Protein AF-0000000069091364 (afdb_homodimer)

Radius of gyration: 34.29 Å; Cα contacts (8 Å, |Δi|>4): 435; chains: 2; bounding box: 153×81×63 Å

Structure (mmCIF, N/CA/C/O backbone):
data_AF-0000000069091364-model_v1
#
loop_
_entity.id
_entity.type
_entity.pdbx_description
1 polymer 'DZIP3-like HEPN domain-containing protein'
#
loop_
_atom_site.group_PDB
_atom_site.id
_atom_site.type_symbol
_atom_site.label_atom_id
_atom_site.label_alt_id
_atom_site.label_comp_id
_atom_site.label_asym_id
_atom_site.label_entity_id
_atom_site.label_seq_id
_atom_site.pdbx_PDB_ins_code
_atom_site.Cartn_x
_atom_site.Cartn_y
_atom_site.Cartn_z
_atom_site.occupancy
_atom_site.B_iso_or_equiv
_atom_site.auth_seq_id
_atom_site.auth_comp_id
_atom_site.auth_asym_id
_atom_site.auth_atom_id
_atom_site.pdbx_PDB_model_num
ATOM 1 N N . MET A 1 1 ? -55.906 -45.406 14.695 1 27.06 1 MET A N 1
ATOM 2 C CA . MET A 1 1 ? -54.625 -45.031 15.227 1 27.06 1 MET A CA 1
ATOM 3 C C . MET A 1 1 ? -53.781 -44.312 14.172 1 27.06 1 MET A C 1
ATOM 5 O O . MET A 1 1 ? -53.312 -44.938 13.219 1 27.06 1 MET A O 1
ATOM 9 N N . SER A 1 2 ? -54.094 -43.062 13.742 1 28.06 2 SER A N 1
ATOM 10 C CA . SER A 1 2 ? -53.875 -42.219 12.562 1 28.06 2 SER A CA 1
ATOM 11 C C . SER A 1 2 ? -52.469 -41.688 12.508 1 28.06 2 SER A C 1
ATOM 13 O O . SER A 1 2 ? -52.031 -40.938 13.391 1 28.06 2 SER A O 1
ATOM 15 N N . GLY A 1 3 ? -51.438 -42.531 12.102 1 28.05 3 GLY A N 1
ATOM 16 C CA . GLY A 1 3 ? -50 -42.281 12.039 1 28.05 3 GLY A CA 1
ATOM 17 C C . GLY A 1 3 ? -49.625 -41.031 11.289 1 28.05 3 GLY A C 1
ATOM 18 O O . GLY A 1 3 ? -49.844 -40.938 10.078 1 28.05 3 GLY A O 1
ATOM 19 N N . GLY A 1 4 ? -49.75 -39.812 11.875 1 32.72 4 GLY A N 1
ATOM 20 C CA . GLY A 1 4 ? -49.531 -38.531 11.219 1 32.72 4 GLY A CA 1
ATOM 21 C C . GLY A 1 4 ? -48.125 -38.406 10.625 1 32.72 4 GLY A C 1
ATOM 22 O O . GLY A 1 4 ? -47.188 -39.062 11.094 1 32.72 4 GLY A O 1
ATOM 23 N N . PRO A 1 5 ? -48.062 -38.156 9.258 1 33.97 5 PRO A N 1
ATOM 24 C CA . PRO A 1 5 ? -46.812 -38.188 8.492 1 33.97 5 PRO A CA 1
ATOM 25 C C . PRO A 1 5 ? -45.719 -37.281 9.109 1 33.97 5 PRO A C 1
ATOM 27 O O . PRO A 1 5 ? -46.031 -36.312 9.781 1 33.97 5 PRO A O 1
ATOM 30 N N . ALA A 1 6 ? -44.594 -37.906 9.594 1 33.66 6 ALA A N 1
ATOM 31 C CA . ALA A 1 6 ? -43.344 -37.344 10.109 1 33.66 6 ALA A CA 1
ATOM 32 C C . ALA A 1 6 ? -42.906 -36.156 9.234 1 33.66 6 ALA A C 1
ATOM 34 O O . ALA A 1 6 ? -42.969 -36.219 8.008 1 33.66 6 ALA A O 1
ATOM 35 N N . GLY A 1 7 ? -43.125 -34.906 9.633 1 30.08 7 GLY A N 1
ATOM 36 C CA . GLY A 1 7 ? -42.719 -33.625 9.062 1 30.08 7 GLY A CA 1
ATOM 37 C C . GLY A 1 7 ? -41.281 -33.625 8.555 1 30.08 7 GLY A C 1
ATOM 38 O O . GLY A 1 7 ? -40.375 -34.031 9.273 1 30.08 7 GLY A O 1
ATOM 39 N N . SER A 1 8 ? -41.062 -33.844 7.242 1 32.31 8 SER A N 1
ATOM 40 C CA . SER A 1 8 ? -39.812 -33.719 6.5 1 32.31 8 SER A CA 1
ATOM 41 C C . SER A 1 8 ? -39.062 -32.469 6.895 1 32.31 8 SER A C 1
ATOM 43 O O . SER A 1 8 ? -39.5 -31.344 6.594 1 32.31 8 SER A O 1
ATOM 45 N N . THR A 1 9 ? -38.5 -32.406 8.109 1 34.09 9 THR A N 1
ATOM 46 C CA . THR A 1 9 ? -37.531 -31.344 8.391 1 34.09 9 THR A CA 1
ATOM 47 C C . THR A 1 9 ? -36.625 -31.109 7.195 1 34.09 9 THR A C 1
ATOM 49 O O . THR A 1 9 ? -35.875 -32 6.805 1 34.09 9 THR A O 1
ATOM 52 N N . SER A 1 10 ? -37.094 -30.438 6.18 1 32.72 10 SER A N 1
ATOM 53 C CA . SER A 1 10 ? -36.281 -29.922 5.062 1 32.72 10 SER A CA 1
ATOM 54 C C . SER A 1 10 ? -34.875 -29.531 5.512 1 32.72 10 SER A C 1
ATOM 56 O O . SER A 1 10 ? -34.719 -28.688 6.398 1 32.72 10 SER A O 1
ATOM 58 N N . LEU A 1 11 ? -33.938 -30.422 5.668 1 34.5 11 LEU A N 1
ATOM 59 C CA . LEU A 1 11 ? -32.5 -30.234 5.75 1 34.5 11 LEU A CA 1
ATOM 60 C C . LEU A 1 11 ? -32.062 -29 4.973 1 34.5 11 LEU A C 1
ATOM 62 O O . LEU A 1 11 ? -32.094 -28.984 3.74 1 34.5 11 LEU A O 1
ATOM 66 N N . TYR A 1 12 ? -32.5 -27.828 5.199 1 34.69 12 TYR A N 1
ATOM 67 C CA . TYR A 1 12 ? -32.031 -26.531 4.75 1 34.69 12 TYR A CA 1
ATOM 68 C C . TYR A 1 12 ? -30.516 -26.562 4.477 1 34.69 12 TYR A C 1
ATOM 70 O O . TYR A 1 12 ? -29.75 -27.125 5.266 1 34.69 12 TYR A O 1
ATOM 78 N N . PHE A 1 13 ? -29.703 -26.453 3.209 1 37.88 13 PHE A N 1
ATOM 79 C CA . PHE A 1 13 ? -28.578 -26.453 2.283 1 37.88 13 PHE A CA 1
ATOM 80 C C . PHE A 1 13 ? -27.391 -25.688 2.867 1 37.88 13 PHE A C 1
ATOM 82 O O . PHE A 1 13 ? -27.469 -24.469 3.059 1 37.88 13 PHE A O 1
ATOM 89 N N . MET A 1 14 ? -26.234 -26 3.59 1 45.91 14 MET A N 1
ATOM 90 C CA . MET A 1 14 ? -24.828 -25.969 3.979 1 45.91 14 MET A CA 1
ATOM 91 C C . MET A 1 14 ? -23.969 -25.469 2.826 1 45.91 14 MET A C 1
ATOM 93 O O . MET A 1 14 ? -22.75 -25.391 2.955 1 45.91 14 MET A O 1
ATOM 97 N N . PRO A 1 15 ? -24.156 -25.688 1.445 1 54.09 15 PRO A N 1
ATOM 98 C CA . PRO A 1 15 ? -23.422 -25.391 0.214 1 54.09 15 PRO A CA 1
ATOM 99 C C . PRO A 1 15 ? -22.984 -23.938 0.127 1 54.09 15 PRO A C 1
ATOM 101 O O . PRO A 1 15 ? -21.922 -23.641 -0.425 1 54.09 15 PRO A O 1
ATOM 104 N N . GLN A 1 16 ? -23.562 -23.078 0.875 1 77.88 16 GLN A N 1
ATOM 105 C CA . GLN A 1 16 ? -23.375 -21.641 0.697 1 77.88 16 GLN A CA 1
ATOM 106 C C . GLN A 1 16 ? -22.094 -21.172 1.384 1 77.88 16 GLN A C 1
ATOM 108 O O . GLN A 1 16 ? -21.344 -20.375 0.818 1 77.88 16 GLN A O 1
ATOM 113 N N . ILE A 1 17 ? -21.75 -22 2.43 1 85.62 17 ILE A N 1
ATOM 114 C CA . ILE A 1 17 ? -20.594 -21.516 3.186 1 85.62 17 ILE A CA 1
ATOM 115 C C . ILE A 1 17 ? -19.312 -21.922 2.48 1 85.62 17 ILE A C 1
ATOM 117 O O . ILE A 1 17 ? -18.359 -21.141 2.412 1 85.62 17 ILE A O 1
ATOM 121 N N . SER A 1 18 ? -19.281 -23.188 1.908 1 90.56 18 SER A N 1
ATOM 122 C CA . SER A 1 18 ? -18.078 -23.672 1.236 1 90.56 18 SER A CA 1
ATOM 123 C C . SER A 1 18 ? -17.797 -22.875 -0.025 1 90.56 18 SER A C 1
ATOM 125 O O . SER A 1 18 ? -16.625 -22.641 -0.361 1 90.56 18 SER A O 1
ATOM 127 N N . THR A 1 19 ? -18.812 -22.516 -0.649 1 90.31 19 THR A N 1
ATOM 128 C CA . THR A 1 19 ? -18.656 -21.688 -1.839 1 90.31 19 THR A CA 1
ATOM 129 C C . THR A 1 19 ? -18.188 -20.297 -1.462 1 90.31 19 THR A C 1
ATOM 131 O O . THR A 1 19 ? -17.391 -19.688 -2.182 1 90.31 19 THR A O 1
ATOM 134 N N . GLU A 1 20 ? -18.672 -19.797 -0.433 1 91.5 20 GLU A N 1
ATOM 135 C CA . GLU A 1 20 ? -18.234 -18.5 0.069 1 91.5 20 GLU A CA 1
ATOM 136 C C . GLU A 1 20 ? -16.781 -18.547 0.496 1 91.5 20 GLU A C 1
ATOM 138 O O . GLU A 1 20 ? -16.031 -17.578 0.279 1 91.5 20 GLU A O 1
ATOM 143 N N . ASN A 1 21 ? -16.438 -19.609 1.132 1 93.44 21 ASN A N 1
ATOM 144 C CA . ASN A 1 21 ? -15.047 -19.797 1.518 1 93.44 21 ASN A CA 1
ATOM 145 C C . ASN A 1 21 ? -14.117 -19.719 0.31 1 93.44 21 ASN A C 1
ATOM 147 O O . ASN A 1 21 ? -13.102 -19.016 0.344 1 93.44 21 ASN A O 1
ATOM 151 N N . TYR A 1 22 ? -14.5 -20.406 -0.667 1 95.56 22 TYR A N 1
ATOM 152 C CA . TYR A 1 22 ? -13.695 -20.406 -1.884 1 95.56 22 TYR A CA 1
ATOM 153 C C . TYR A 1 22 ? -13.633 -19.016 -2.49 1 95.56 22 TYR A C 1
ATOM 155 O O . TYR A 1 22 ? -12.57 -18.562 -2.926 1 95.56 22 TYR A O 1
ATOM 163 N N . SER A 1 23 ? -14.703 -18.359 -2.486 1 93.81 23 SER A N 1
ATOM 164 C CA . SER A 1 23 ? -14.75 -17 -3.031 1 93.81 23 SER A CA 1
ATOM 165 C C . SER A 1 23 ? -13.852 -16.047 -2.246 1 93.81 23 SER A C 1
ATOM 167 O O . SER A 1 23 ? -13.18 -15.203 -2.83 1 93.81 23 SER A O 1
ATOM 169 N N . ARG A 1 24 ? -13.836 -16.156 -0.996 1 95.81 24 ARG A N 1
ATOM 170 C CA . ARG A 1 24 ? -12.984 -15.312 -0.153 1 95.81 24 ARG A CA 1
ATOM 171 C C . ARG A 1 24 ? -11.508 -15.547 -0.458 1 95.81 24 ARG A C 1
ATOM 173 O O . ARG A 1 24 ? -10.719 -14.602 -0.5 1 95.81 24 ARG A O 1
ATOM 180 N N . LEU A 1 25 ? -11.242 -16.781 -0.609 1 97.25 25 LEU A N 1
ATOM 181 C CA . LEU A 1 25 ? -9.852 -17.109 -0.929 1 97.25 25 LEU A CA 1
ATOM 182 C C . LEU A 1 25 ? -9.461 -16.531 -2.285 1 97.25 25 LEU A C 1
ATOM 184 O O . LEU A 1 25 ? -8.359 -15.992 -2.441 1 97.25 25 LEU A O 1
ATOM 188 N N . CYS A 1 26 ? -10.336 -16.641 -3.215 1 95.75 26 CYS A N 1
ATOM 189 C CA . CYS A 1 26 ? -10.086 -16.078 -4.535 1 95.75 26 CYS A CA 1
ATOM 190 C C . CYS A 1 26 ? -9.844 -14.57 -4.445 1 95.75 26 CYS A C 1
ATOM 192 O O . CYS A 1 26 ? -8.914 -14.047 -5.062 1 95.75 26 CYS A O 1
ATOM 194 N N . GLN A 1 27 ? -10.602 -13.93 -3.705 1 95.56 27 GLN A N 1
ATOM 195 C CA . GLN A 1 27 ? -10.461 -12.484 -3.559 1 95.56 27 GLN A CA 1
ATOM 196 C C . GLN A 1 27 ? -9.18 -12.125 -2.824 1 95.56 27 GLN A C 1
ATOM 198 O O . GLN A 1 27 ? -8.539 -11.117 -3.137 1 95.56 27 GLN A O 1
ATOM 203 N N . LEU A 1 28 ? -8.852 -12.883 -1.825 1 97.44 28 LEU A N 1
ATOM 204 C CA . LEU A 1 28 ? -7.605 -12.648 -1.104 1 97.44 28 LEU A CA 1
ATOM 205 C C . LEU A 1 28 ? -6.414 -12.68 -2.055 1 97.44 28 LEU A C 1
ATOM 207 O O . LEU A 1 28 ? -5.531 -11.82 -1.979 1 97.44 28 LEU A O 1
ATOM 211 N N . ILE A 1 29 ? -6.441 -13.57 -2.91 1 97.19 29 ILE A N 1
ATOM 212 C CA . ILE A 1 29 ? -5.336 -13.742 -3.846 1 97.19 29 ILE A CA 1
ATOM 213 C C . ILE A 1 29 ? -5.395 -12.656 -4.918 1 97.19 29 ILE A C 1
ATOM 215 O O . ILE A 1 29 ? -4.406 -11.961 -5.16 1 97.19 29 ILE A O 1
ATOM 219 N N . MET A 1 30 ? -6.48 -12.5 -5.527 1 95 30 MET A N 1
ATOM 220 C CA . MET A 1 30 ? -6.617 -11.672 -6.727 1 95 30 MET A CA 1
ATOM 221 C C . MET A 1 30 ? -6.555 -10.188 -6.371 1 95 30 MET A C 1
ATOM 223 O O . MET A 1 30 ? -6.117 -9.367 -7.184 1 95 30 MET A O 1
ATOM 227 N N . LYS A 1 31 ? -6.934 -9.852 -5.207 1 94.81 31 LYS A N 1
ATOM 228 C CA . LYS A 1 31 ? -6.953 -8.438 -4.84 1 94.81 31 LYS A CA 1
ATOM 229 C C . LYS A 1 31 ? -5.82 -8.102 -3.879 1 94.81 31 LYS A C 1
ATOM 231 O O . LYS A 1 31 ? -4.887 -7.383 -4.238 1 94.81 31 LYS A O 1
ATOM 236 N N . ILE A 1 32 ? -5.848 -8.719 -2.725 1 97.62 32 ILE A N 1
ATOM 237 C CA . ILE A 1 32 ? -4.945 -8.312 -1.651 1 97.62 32 ILE A CA 1
ATOM 238 C C . ILE A 1 32 ? -3.523 -8.766 -1.973 1 97.62 32 ILE A C 1
ATOM 240 O O . ILE A 1 32 ? -2.584 -7.965 -1.927 1 97.62 32 ILE A O 1
ATOM 244 N N . CYS A 1 33 ? -3.357 -10 -2.336 1 98.38 33 CYS A N 1
ATOM 245 C CA . CYS A 1 33 ? -2.018 -10.484 -2.654 1 98.38 33 CYS A CA 1
ATOM 246 C C . CYS A 1 33 ? -1.475 -9.797 -3.902 1 98.38 33 CYS A C 1
ATOM 248 O O . CYS A 1 33 ? -0.283 -9.492 -3.98 1 98.38 33 CYS A O 1
ATOM 250 N N . SER A 1 34 ? -2.318 -9.594 -4.875 1 97.62 34 SER A N 1
ATOM 251 C CA . SER A 1 34 ? -1.878 -8.883 -6.07 1 97.62 34 SER A CA 1
ATOM 252 C C . SER A 1 34 ? -1.424 -7.465 -5.738 1 97.62 34 SER A C 1
ATOM 254 O O . SER A 1 34 ? -0.394 -7.004 -6.234 1 97.62 34 SER A O 1
ATOM 256 N N . ASP A 1 35 ? -2.215 -6.801 -4.938 1 97.94 35 ASP A N 1
ATOM 257 C CA . ASP A 1 35 ? -1.84 -5.453 -4.523 1 97.94 35 ASP A CA 1
ATOM 258 C C . ASP A 1 35 ? -0.501 -5.457 -3.787 1 97.94 35 ASP A C 1
ATOM 260 O O . ASP A 1 35 ? 0.326 -4.566 -3.988 1 97.94 35 ASP A O 1
ATOM 264 N N . LEU A 1 36 ? -0.372 -6.379 -2.961 1 98.31 36 LEU A N 1
ATOM 265 C CA . LEU A 1 36 ? 0.864 -6.496 -2.193 1 98.31 36 LEU A CA 1
ATOM 266 C C . LEU A 1 36 ? 2.053 -6.75 -3.115 1 98.31 36 LEU A C 1
ATOM 268 O O . LEU A 1 36 ? 3.111 -6.137 -2.953 1 98.31 36 LEU A O 1
ATOM 272 N N . LEU A 1 37 ? 1.904 -7.652 -4.043 1 98.25 37 LEU A N 1
ATOM 273 C CA . LEU A 1 37 ? 2.988 -7.941 -4.973 1 98.25 37 LEU A CA 1
ATOM 274 C C . LEU A 1 37 ? 3.291 -6.73 -5.848 1 98.25 37 LEU A C 1
ATOM 276 O O . LEU A 1 37 ? 4.445 -6.492 -6.211 1 98.25 37 LEU A O 1
ATOM 280 N N . ARG A 1 38 ? 2.309 -6.008 -6.211 1 97.88 38 ARG A N 1
ATOM 281 C CA . ARG A 1 38 ? 2.523 -4.77 -6.957 1 97.88 38 ARG A CA 1
ATOM 282 C C . ARG A 1 38 ? 3.318 -3.766 -6.129 1 97.88 38 ARG A C 1
ATOM 284 O O . ARG A 1 38 ? 4.195 -3.074 -6.656 1 97.88 38 ARG A O 1
ATOM 291 N N . ASP A 1 39 ? 2.961 -3.727 -4.895 1 97.31 39 ASP A N 1
ATOM 292 C CA . ASP A 1 39 ? 3.697 -2.855 -3.982 1 97.31 39 ASP A CA 1
ATOM 293 C C . ASP A 1 39 ? 5.164 -3.264 -3.898 1 97.31 39 ASP A C 1
ATOM 295 O O . ASP A 1 39 ? 6.055 -2.41 -3.904 1 97.31 39 ASP A O 1
ATOM 299 N N . ILE A 1 40 ? 5.398 -4.52 -3.795 1 97.94 40 ILE A N 1
ATOM 300 C CA . ILE A 1 40 ? 6.77 -5.008 -3.773 1 97.94 40 ILE A CA 1
ATOM 301 C C . ILE A 1 40 ? 7.469 -4.641 -5.078 1 97.94 40 ILE A C 1
ATOM 303 O O . ILE A 1 40 ? 8.602 -4.145 -5.066 1 97.94 40 ILE A O 1
ATOM 307 N N . LEU A 1 41 ? 6.82 -4.891 -6.199 1 98.19 41 LEU A N 1
ATOM 308 C CA . LEU A 1 41 ? 7.395 -4.602 -7.508 1 98.19 41 LEU A CA 1
ATOM 309 C C . LEU A 1 41 ? 7.816 -3.139 -7.605 1 98.19 41 LEU A C 1
ATOM 311 O O . LEU A 1 41 ? 8.891 -2.832 -8.117 1 98.19 41 LEU A O 1
ATOM 315 N N . SER A 1 42 ? 6.992 -2.297 -7.078 1 97.56 42 SER A N 1
ATOM 316 C CA . SER A 1 42 ? 7.227 -0.861 -7.191 1 97.56 42 SER A CA 1
ATOM 317 C C . SER A 1 42 ? 8.461 -0.439 -6.41 1 97.56 42 SER A C 1
ATOM 319 O O . SER A 1 42 ? 9.016 0.64 -6.641 1 97.56 42 SER A O 1
ATOM 321 N N . ARG A 1 43 ? 8.852 -1.292 -5.516 1 95.5 43 ARG A N 1
ATOM 322 C CA . ARG A 1 43 ? 10.047 -1 -4.73 1 95.5 43 ARG A CA 1
ATOM 323 C C . ARG A 1 43 ? 11.312 -1.354 -5.508 1 95.5 43 ARG A C 1
ATOM 325 O O . ARG A 1 43 ? 12.398 -0.879 -5.184 1 95.5 43 ARG A O 1
ATOM 332 N N . TYR A 1 44 ? 11.188 -2.141 -6.504 1 95.75 44 TYR A N 1
ATOM 333 C CA . TYR A 1 44 ? 12.32 -2.555 -7.316 1 95.75 44 TYR A CA 1
ATOM 334 C C . TYR A 1 44 ? 12.297 -1.864 -8.68 1 95.75 44 TYR A C 1
ATOM 336 O O . TYR A 1 44 ? 13.352 -1.606 -9.266 1 95.75 44 TYR A O 1
ATOM 344 N N . ILE A 1 45 ? 11.133 -1.712 -9.156 1 96.75 45 ILE A N 1
ATOM 345 C CA . ILE A 1 45 ? 10.914 -1.042 -10.43 1 96.75 45 ILE A CA 1
ATOM 346 C C . ILE A 1 45 ? 9.883 0.076 -10.258 1 96.75 45 ILE A C 1
ATOM 348 O O . ILE A 1 45 ? 8.695 -0.189 -10.07 1 96.75 45 ILE A O 1
ATOM 352 N N . LYS A 1 46 ? 10.344 1.263 -10.461 1 95.25 46 LYS A N 1
ATOM 353 C CA . LYS A 1 46 ? 9.398 2.375 -10.398 1 95.25 46 LYS A CA 1
ATOM 354 C C . LYS A 1 46 ? 8.328 2.242 -11.477 1 95.25 46 LYS A C 1
ATOM 356 O O . LYS A 1 46 ? 8.617 1.807 -12.594 1 95.25 46 LYS A O 1
ATOM 361 N N . PRO A 1 47 ? 7.188 2.672 -11.133 1 95.62 47 PRO A N 1
ATOM 362 C CA . PRO A 1 47 ? 6.094 2.551 -12.102 1 95.62 47 PRO A CA 1
ATOM 363 C C . PRO A 1 47 ? 6.418 3.211 -13.438 1 95.62 47 PRO A C 1
ATOM 365 O O . PRO A 1 47 ? 6.098 2.664 -14.5 1 95.62 47 PRO A O 1
ATOM 368 N N . ALA A 1 48 ? 7.039 4.301 -13.422 1 93.94 48 ALA A N 1
ATOM 369 C CA . ALA A 1 48 ? 7.355 5.035 -14.641 1 93.94 48 ALA A CA 1
ATOM 370 C C . ALA A 1 48 ? 8.383 4.281 -15.484 1 93.94 48 ALA A C 1
ATOM 372 O O . ALA A 1 48 ? 8.508 4.523 -16.688 1 93.94 48 ALA A O 1
ATOM 373 N N . GLU A 1 49 ? 9.062 3.342 -14.875 1 95.94 49 GLU A N 1
ATOM 374 C CA . GLU A 1 49 ? 10.141 2.625 -15.555 1 95.94 49 GLU A CA 1
ATOM 375 C C . GLU A 1 49 ? 9.695 1.225 -15.961 1 95.94 49 GLU A C 1
ATOM 377 O O . GLU A 1 49 ? 10.469 0.469 -16.547 1 95.94 49 GLU A O 1
ATOM 382 N N . LEU A 1 50 ? 8.523 0.883 -15.695 1 95.94 50 LEU A N 1
ATOM 383 C CA . LEU A 1 50 ? 8.055 -0.477 -15.93 1 95.94 50 LEU A CA 1
ATOM 384 C C . LEU A 1 50 ? 8.195 -0.854 -17.406 1 95.94 50 LEU A C 1
ATOM 386 O O . LEU A 1 50 ? 8.75 -1.905 -17.719 1 95.94 50 LEU A O 1
ATOM 390 N N . ARG A 1 51 ? 7.738 -0.003 -18.234 1 94.06 51 ARG A N 1
ATOM 391 C CA . ARG A 1 51 ? 7.801 -0.285 -19.656 1 94.06 51 ARG A CA 1
ATOM 392 C C . ARG A 1 51 ? 9.242 -0.498 -20.109 1 94.06 51 ARG A C 1
ATOM 394 O O . ARG A 1 51 ? 9.531 -1.449 -20.844 1 94.06 51 ARG A O 1
ATOM 401 N N . SER A 1 52 ? 10.07 0.415 -19.703 1 94.75 52 SER A N 1
ATOM 402 C CA . SER A 1 52 ? 11.477 0.31 -20.078 1 94.75 52 SER A CA 1
ATOM 403 C C . SER A 1 52 ? 12.094 -0.988 -19.562 1 94.75 52 SER A C 1
ATOM 405 O O . SER A 1 52 ? 12.875 -1.631 -20.281 1 94.75 52 SER A O 1
ATOM 407 N N . GLU A 1 53 ? 11.766 -1.42 -18.359 1 96.44 53 GLU A N 1
ATOM 408 C CA . GLU A 1 53 ? 12.297 -2.654 -17.797 1 96.44 53 GLU A CA 1
ATOM 409 C C . GLU A 1 53 ? 11.773 -3.877 -18.547 1 96.44 53 GLU A C 1
ATOM 411 O O . GLU A 1 53 ? 12.508 -4.852 -18.734 1 96.44 53 GLU A O 1
ATOM 416 N N . LEU A 1 54 ? 10.578 -3.795 -18.922 1 95.69 54 LEU A N 1
ATOM 417 C CA . LEU A 1 54 ? 9.984 -4.891 -19.672 1 95.69 54 LEU A CA 1
ATOM 418 C C . LEU A 1 54 ? 10.664 -5.035 -21.031 1 95.69 54 LEU A C 1
ATOM 420 O O . LEU A 1 54 ? 10.945 -6.148 -21.484 1 95.69 54 LEU A O 1
ATOM 424 N N . ASP A 1 55 ? 10.938 -3.922 -21.625 1 94.56 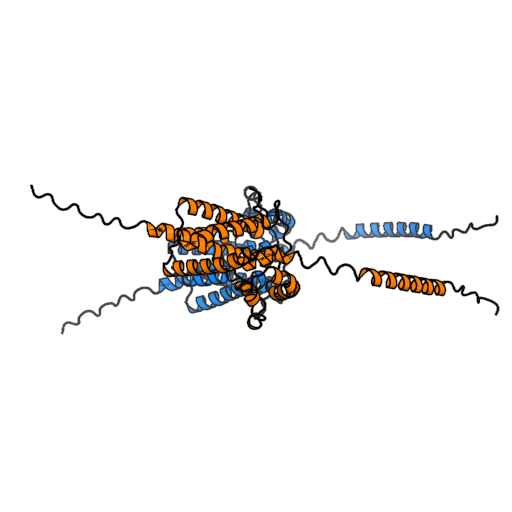55 ASP A N 1
ATOM 425 C CA . ASP A 1 55 ? 11.57 -3.945 -22.938 1 94.56 55 ASP A CA 1
ATOM 426 C C . ASP A 1 55 ? 13.023 -4.406 -22.844 1 94.56 55 ASP A C 1
ATOM 428 O O . ASP A 1 55 ? 13.492 -5.164 -23.688 1 94.56 55 ASP A O 1
ATOM 432 N N . LYS A 1 56 ? 13.664 -3.941 -21.844 1 96.69 56 LYS A N 1
ATOM 433 C CA . LYS A 1 56 ? 15.055 -4.32 -21.625 1 96.69 56 LYS A CA 1
ATOM 434 C C . LYS A 1 56 ? 15.188 -5.828 -21.406 1 96.69 56 LYS A C 1
ATOM 436 O O . LYS A 1 56 ? 16.203 -6.426 -21.781 1 96.69 56 LYS A O 1
ATOM 441 N N . ASN A 1 57 ? 14.227 -6.438 -20.844 1 96.75 57 ASN A N 1
ATOM 442 C CA . ASN A 1 57 ? 14.289 -7.855 -20.5 1 96.75 57 ASN A CA 1
ATOM 443 C C . ASN A 1 57 ? 13.391 -8.688 -21.406 1 96.75 57 ASN A C 1
ATOM 445 O O . ASN A 1 57 ? 12.977 -9.789 -21.031 1 96.75 57 ASN A O 1
ATOM 449 N N . LYS A 1 58 ? 13.078 -8.211 -22.5 1 95.06 58 LYS A N 1
ATOM 450 C CA . LYS A 1 58 ? 12.102 -8.836 -23.375 1 95.06 58 LYS A CA 1
ATOM 451 C C . LYS A 1 58 ? 12.5 -10.258 -23.734 1 95.06 58 LYS A C 1
ATOM 453 O O . LYS A 1 58 ? 11.688 -11.18 -23.656 1 95.06 58 LYS A O 1
ATOM 458 N N . CYS A 1 59 ? 13.711 -10.477 -24.109 1 95.19 59 CYS A N 1
ATOM 459 C CA . CYS A 1 59 ? 14.18 -11.789 -24.531 1 95.19 59 CYS A CA 1
ATOM 460 C C . CYS A 1 59 ? 14.023 -12.812 -23.422 1 95.19 59 CYS A C 1
ATOM 462 O O . CYS A 1 59 ? 13.523 -13.914 -23.641 1 95.19 59 CYS A O 1
ATOM 464 N N . LYS A 1 60 ? 14.414 -12.43 -22.312 1 95.12 60 LYS A N 1
ATOM 465 C CA . LYS A 1 60 ? 14.32 -13.305 -21.141 1 95.12 60 LYS A CA 1
ATOM 466 C C . LYS A 1 60 ? 12.867 -13.586 -20.781 1 95.12 60 LYS A C 1
ATOM 468 O O . LYS A 1 60 ? 12.492 -14.734 -20.547 1 95.12 60 LYS A O 1
ATOM 473 N N . LEU A 1 61 ? 12.078 -12.625 -20.719 1 95.56 61 LEU A N 1
ATOM 474 C CA . LEU A 1 61 ? 10.695 -12.734 -20.281 1 95.56 61 LEU A CA 1
ATOM 475 C C . LEU A 1 61 ? 9.859 -13.523 -21.281 1 95.56 61 LEU A C 1
ATOM 477 O O . LEU A 1 61 ? 8.984 -14.297 -20.891 1 95.56 61 LEU A O 1
ATOM 481 N N . GLU A 1 62 ? 10.141 -13.359 -22.5 1 93.06 62 GLU A N 1
ATOM 482 C CA . GLU A 1 62 ? 9.383 -14.062 -23.516 1 93.06 62 GLU A CA 1
ATOM 483 C C . GLU A 1 62 ? 9.609 -15.57 -23.438 1 93.06 62 GLU A C 1
ATOM 485 O O . GLU A 1 62 ? 8.734 -16.359 -23.812 1 93.06 62 GLU A O 1
ATOM 490 N N . LYS A 1 63 ? 10.75 -15.945 -22.984 1 92.12 63 LYS A N 1
ATOM 491 C CA . LYS A 1 63 ? 11.062 -17.359 -22.859 1 92.12 63 LYS A CA 1
ATOM 492 C C . LYS A 1 63 ? 10.281 -18 -21.703 1 92.12 63 LYS A C 1
ATOM 494 O O . LYS A 1 63 ? 10 -19.203 -21.734 1 92.12 63 LYS A O 1
ATOM 499 N N . ILE A 1 64 ? 9.883 -17.188 -20.766 1 92.19 64 ILE A N 1
ATOM 500 C CA . ILE A 1 64 ? 9.273 -17.734 -19.547 1 92.19 64 ILE A CA 1
ATOM 501 C C . ILE A 1 64 ? 7.766 -17.5 -19.594 1 92.19 64 ILE A C 1
ATOM 503 O O . ILE A 1 64 ? 7.008 -18.25 -18.953 1 92.19 64 ILE A O 1
ATOM 507 N N . MET A 1 65 ? 7.32 -16.609 -20.328 1 91 65 MET A N 1
ATOM 508 C CA . MET A 1 65 ? 5.906 -16.25 -20.359 1 91 65 MET A CA 1
ATOM 509 C C . MET A 1 65 ? 5.148 -17.125 -21.359 1 91 65 MET A C 1
ATOM 511 O O . MET A 1 65 ? 5.723 -17.5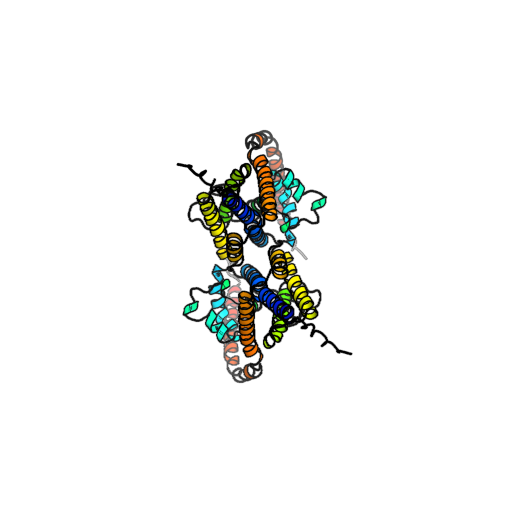94 -22.328 1 91 65 MET A O 1
ATOM 515 N N . ASN A 1 66 ? 3.934 -17.312 -21.031 1 88.44 66 ASN A N 1
ATOM 516 C CA . ASN A 1 66 ? 3.074 -17.953 -22.016 1 88.44 66 ASN A CA 1
ATOM 517 C C . ASN A 1 66 ? 2.619 -16.969 -23.094 1 88.44 66 ASN A C 1
ATOM 519 O O . ASN A 1 66 ? 2.947 -15.781 -23.031 1 88.44 66 ASN A O 1
ATOM 523 N N . GLN A 1 67 ? 1.927 -17.484 -24.078 1 88.44 67 GLN A N 1
ATOM 524 C CA . GLN A 1 67 ? 1.55 -16.688 -25.25 1 88.44 67 GLN A CA 1
ATOM 525 C C . GLN A 1 67 ? 0.633 -15.531 -24.844 1 88.44 67 GLN A C 1
ATOM 527 O O . GLN A 1 67 ? 0.784 -14.414 -25.328 1 88.44 67 GLN A O 1
ATOM 532 N N . GLN A 1 68 ? -0.278 -15.773 -24 1 87.12 68 GLN A N 1
ATOM 533 C CA . GLN A 1 68 ? -1.226 -14.75 -23.594 1 87.12 68 GLN A CA 1
ATOM 534 C C . GLN A 1 68 ? -0.524 -13.625 -22.828 1 87.12 68 GLN A C 1
ATOM 536 O O . GLN A 1 68 ? -0.838 -12.453 -23.016 1 87.12 68 GLN A O 1
ATOM 541 N N . GLN A 1 69 ? 0.354 -13.969 -22.031 1 89.94 69 GLN A N 1
ATOM 542 C CA . GLN A 1 69 ? 1.128 -13.008 -21.25 1 89.94 69 GLN A CA 1
ATOM 543 C C . GLN A 1 69 ? 2.012 -12.156 -22.156 1 89.94 69 GLN A C 1
ATOM 545 O O . GLN A 1 69 ? 2.123 -10.945 -21.953 1 89.94 69 GLN A O 1
ATOM 550 N N . LYS A 1 70 ? 2.545 -12.781 -23.141 1 90.81 70 LYS A N 1
ATOM 551 C CA . LYS A 1 70 ? 3.365 -12.062 -24.109 1 90.81 70 LYS A CA 1
ATOM 552 C C . LYS A 1 70 ? 2.539 -11.023 -24.859 1 90.81 70 LYS A C 1
ATOM 554 O O . LYS A 1 70 ? 3.002 -9.906 -25.094 1 90.81 70 LYS A O 1
ATOM 559 N N . GLN A 1 71 ? 1.407 -11.469 -25.172 1 88.94 71 GLN A N 1
ATOM 560 C CA . GLN A 1 71 ? 0.53 -10.562 -25.891 1 88.94 71 GLN A CA 1
ATOM 561 C C . GLN A 1 71 ? 0.118 -9.375 -25.031 1 88.94 71 GLN A C 1
ATOM 563 O O . GLN A 1 71 ? 0.013 -8.25 -25.516 1 88.94 71 GLN A O 1
ATOM 568 N N . LEU A 1 72 ? -0.119 -9.625 -23.844 1 88.12 72 LEU A N 1
ATOM 569 C CA . LEU A 1 72 ? -0.536 -8.562 -22.938 1 88.12 72 LEU A CA 1
ATOM 570 C C . LEU A 1 72 ? 0.573 -7.531 -22.766 1 88.12 72 LEU A C 1
ATOM 572 O O . LEU A 1 72 ? 0.304 -6.332 -22.672 1 88.12 72 LEU A O 1
ATOM 576 N N . ILE A 1 73 ? 1.766 -7.969 -22.719 1 91.5 73 ILE A N 1
ATOM 577 C CA . ILE A 1 73 ? 2.883 -7.102 -22.359 1 91.5 73 ILE A CA 1
ATOM 578 C C . ILE A 1 73 ? 3.477 -6.484 -23.625 1 91.5 73 ILE A C 1
ATOM 580 O O . ILE A 1 73 ? 3.857 -5.312 -23.641 1 91.5 73 ILE A O 1
ATOM 584 N N . TYR A 1 74 ? 3.502 -7.211 -24.719 1 90.12 74 TYR A N 1
ATOM 585 C CA . TYR A 1 74 ? 4.344 -6.758 -25.828 1 90.12 74 TYR A CA 1
ATOM 586 C C . TYR A 1 74 ? 3.52 -6.551 -27.094 1 90.12 74 TYR A C 1
ATOM 588 O O . TYR A 1 74 ? 4.066 -6.238 -28.141 1 90.12 74 TYR A O 1
ATOM 596 N N . SER A 1 75 ? 2.291 -6.711 -26.984 1 85.12 75 SER A N 1
ATOM 597 C CA . SER A 1 75 ? 1.491 -6.383 -28.156 1 85.12 75 SER A CA 1
ATOM 598 C C . SER A 1 75 ? 1.521 -4.887 -28.438 1 85.12 75 SER A C 1
ATOM 600 O O . SER A 1 75 ? 1.774 -4.082 -27.547 1 85.12 75 SER A O 1
ATOM 602 N N . VAL A 1 76 ? 1.206 -4.527 -29.672 1 73.75 76 VAL A N 1
ATOM 603 C CA . VAL A 1 76 ? 1.269 -3.148 -30.141 1 73.75 76 VAL A CA 1
ATOM 604 C C . VAL A 1 76 ? 0.266 -2.293 -29.375 1 73.75 76 VAL A C 1
ATOM 606 O O . VAL A 1 76 ? 0.558 -1.147 -29.016 1 73.75 76 VAL A O 1
ATOM 609 N N . ALA A 1 77 ? -0.79 -2.789 -29.062 1 69.44 77 ALA A N 1
ATOM 610 C CA . ALA A 1 77 ? -1.853 -2.057 -28.375 1 69.44 77 ALA A CA 1
ATOM 611 C C . ALA A 1 77 ? -1.459 -1.732 -26.938 1 69.44 77 ALA A C 1
ATOM 613 O O . ALA A 1 77 ? -1.862 -0.701 -26.406 1 69.44 77 ALA A O 1
ATOM 614 N N . CYS A 1 78 ? -0.646 -2.486 -26.438 1 67.06 78 CYS A N 1
ATOM 615 C CA . CYS A 1 78 ? -0.383 -2.379 -25.016 1 67.06 78 CYS A CA 1
ATOM 616 C C . CYS A 1 78 ? 0.918 -1.631 -24.75 1 67.06 78 CYS A C 1
ATOM 618 O O . CYS A 1 78 ? 1.186 -1.217 -23.609 1 67.06 78 CYS A O 1
ATOM 620 N N . LYS A 1 79 ? 1.57 -1.36 -25.75 1 66.25 79 LYS A N 1
ATOM 621 C CA . LYS A 1 79 ? 2.912 -0.813 -25.562 1 66.25 79 LYS A CA 1
ATOM 622 C C . LYS A 1 79 ? 2.859 0.571 -24.938 1 66.25 79 LYS A C 1
ATOM 624 O O . LYS A 1 79 ? 3.744 0.936 -24.156 1 66.25 79 LYS A O 1
ATOM 629 N N . THR A 1 80 ? 1.849 1.141 -25.016 1 66.5 80 THR A N 1
ATOM 630 C CA . THR A 1 80 ? 1.929 2.518 -24.531 1 66.5 80 THR A CA 1
ATOM 631 C C . THR A 1 80 ? 1.141 2.688 -23.25 1 66.5 80 THR A C 1
ATOM 633 O O . THR A 1 80 ? 1.392 3.619 -22.469 1 66.5 80 THR A O 1
ATOM 636 N N . SER A 1 81 ? 0.549 1.713 -22.922 1 81.62 81 SER A N 1
ATOM 637 C CA . SER A 1 81 ? -0.371 2.059 -21.844 1 81.62 81 SER A CA 1
ATOM 638 C C . SER A 1 81 ? -0.305 1.038 -20.719 1 81.62 81 SER A C 1
ATOM 640 O O . SER A 1 81 ? -1.01 1.17 -19.719 1 81.62 81 SER A O 1
ATOM 642 N N . LEU A 1 82 ? 0.64 0.217 -20.75 1 89.81 82 LEU A N 1
ATOM 643 C CA . LEU A 1 82 ? 0.662 -0.845 -19.75 1 89.81 82 LEU A CA 1
ATOM 644 C C . LEU A 1 82 ? 1.182 -0.324 -18.422 1 89.81 82 LEU A C 1
ATOM 646 O O . LEU A 1 82 ? 2.213 0.35 -18.375 1 89.81 82 LEU A O 1
ATOM 650 N N . ALA A 1 83 ? 0.432 -0.562 -17.375 1 92.19 83 ALA A N 1
ATOM 651 C CA . ALA A 1 83 ? 0.8 -0.208 -16.016 1 92.19 83 ALA A CA 1
ATOM 652 C C . ALA A 1 83 ? 0.752 -1.43 -15.094 1 92.19 83 ALA A C 1
ATOM 654 O O . ALA A 1 83 ? 0.246 -2.484 -15.484 1 92.19 83 ALA A O 1
ATOM 655 N N . ALA A 1 84 ? 1.327 -1.242 -13.93 1 94.75 84 ALA A N 1
ATOM 656 C CA . ALA A 1 84 ? 1.405 -2.361 -13 1 94.75 84 ALA A CA 1
ATOM 657 C C . ALA A 1 84 ? 0.015 -2.887 -12.656 1 94.75 84 ALA A C 1
ATOM 659 O O . ALA A 1 84 ? -0.159 -4.082 -12.406 1 94.75 84 ALA A O 1
ATOM 660 N N . LYS A 1 85 ? -0.934 -2.039 -12.625 1 94.25 85 LYS A N 1
ATOM 661 C CA . LYS A 1 85 ? -2.297 -2.432 -12.281 1 94.25 85 LYS A CA 1
ATOM 662 C C . LYS A 1 85 ? -2.863 -3.408 -13.312 1 94.25 85 LYS A C 1
ATOM 664 O O . LYS A 1 85 ? -3.826 -4.125 -13.031 1 94.25 85 LYS A O 1
ATOM 669 N N . ASP A 1 86 ? -2.295 -3.48 -14.5 1 92.5 86 ASP A N 1
ATOM 670 C CA . ASP A 1 86 ? -2.783 -4.34 -15.57 1 92.5 86 ASP A CA 1
ATOM 671 C C . ASP A 1 86 ? -2.199 -5.746 -15.461 1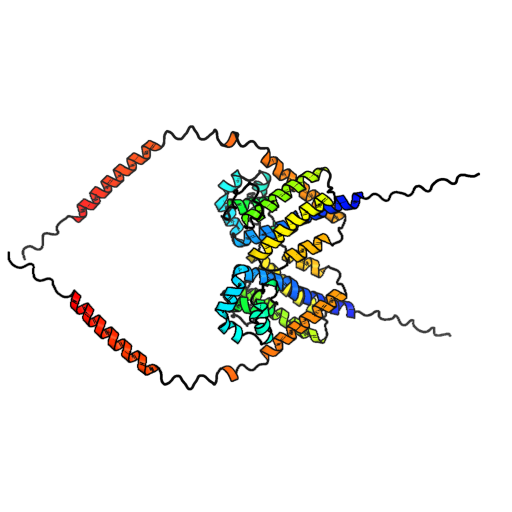 92.5 86 ASP A C 1
ATOM 673 O O . ASP A 1 86 ? -2.621 -6.66 -16.172 1 92.5 86 ASP A O 1
ATOM 677 N N . LEU A 1 87 ? -1.27 -5.875 -14.617 1 94.25 87 LEU A N 1
ATOM 678 C CA . LEU A 1 87 ? -0.604 -7.164 -14.461 1 94.25 87 LEU A CA 1
ATOM 679 C C . LEU A 1 87 ? -1.347 -8.039 -13.461 1 94.25 87 LEU A C 1
ATOM 681 O O . LEU A 1 87 ? -1.666 -7.594 -12.352 1 94.25 87 LEU A O 1
ATOM 685 N N . ASP A 1 88 ? -1.593 -9.234 -13.875 1 93.12 88 ASP A N 1
ATOM 686 C CA . ASP A 1 88 ? -2.191 -10.164 -12.922 1 93.12 88 ASP A CA 1
ATOM 687 C C . ASP A 1 88 ? -1.132 -10.766 -12 1 93.12 88 ASP A C 1
ATOM 689 O O . ASP A 1 88 ? 0.06 -10.484 -12.148 1 93.12 88 ASP A O 1
ATOM 693 N N . ILE A 1 89 ? -1.543 -11.57 -11.094 1 95.62 89 ILE A N 1
ATOM 694 C CA . ILE A 1 89 ? -0.667 -12.039 -10.023 1 95.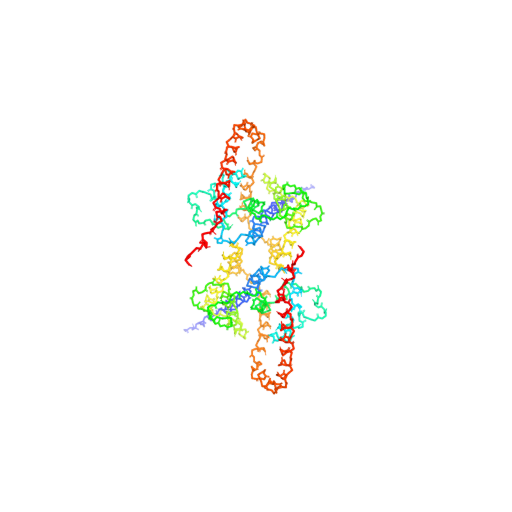62 89 ILE A CA 1
ATOM 695 C C . ILE A 1 89 ? 0.409 -12.953 -10.609 1 95.62 89 ILE A C 1
ATOM 697 O O . ILE A 1 89 ? 1.546 -12.969 -10.125 1 95.62 89 ILE A O 1
ATOM 701 N N . SER A 1 90 ? 0.111 -13.711 -11.648 1 94.31 90 SER A N 1
ATOM 702 C CA . SER A 1 90 ? 1.092 -14.586 -12.273 1 94.31 90 SER A CA 1
ATOM 703 C C . SER A 1 90 ? 2.209 -13.781 -12.938 1 94.31 90 SER A C 1
ATOM 705 O O . SER A 1 90 ? 3.385 -14.133 -12.812 1 94.31 90 SER A O 1
ATOM 707 N N . LEU A 1 91 ? 1.826 -12.758 -13.602 1 95.06 91 LEU A N 1
ATOM 708 C CA . LEU A 1 91 ? 2.811 -11.891 -14.242 1 95.06 91 LEU A CA 1
ATOM 709 C C . LEU A 1 91 ? 3.645 -11.156 -13.195 1 95.06 91 LEU A C 1
ATOM 711 O O . LEU A 1 91 ? 4.852 -10.977 -13.375 1 95.06 91 LEU A O 1
ATOM 715 N N . LEU A 1 92 ? 2.996 -10.711 -12.164 1 97.25 92 LEU A N 1
ATOM 716 C CA . LEU A 1 92 ? 3.723 -10.062 -11.078 1 97.25 92 LEU A CA 1
ATOM 717 C C . LEU A 1 92 ? 4.785 -10.992 -10.508 1 97.25 92 LEU A C 1
ATOM 719 O O . LEU A 1 92 ? 5.922 -10.578 -10.273 1 97.25 92 LEU A O 1
ATOM 723 N N . TYR A 1 93 ? 4.422 -12.234 -10.344 1 97.44 93 TYR A N 1
ATOM 724 C CA . TYR A 1 93 ? 5.367 -13.227 -9.844 1 97.44 93 TYR A CA 1
ATOM 725 C C . TYR A 1 93 ? 6.547 -13.375 -10.797 1 97.44 93 TYR A C 1
ATOM 727 O O . TYR A 1 93 ? 7.703 -13.422 -10.367 1 97.44 93 TYR A O 1
ATOM 735 N N . ILE A 1 94 ? 6.246 -13.469 -12.031 1 96.56 94 ILE A N 1
ATOM 736 C CA . ILE A 1 94 ? 7.281 -13.656 -13.039 1 96.56 94 ILE A CA 1
ATOM 737 C C . ILE A 1 94 ? 8.266 -12.492 -12.992 1 96.56 94 ILE A C 1
ATOM 739 O O . ILE A 1 94 ? 9.484 -12.695 -13.031 1 96.56 94 ILE A O 1
ATOM 743 N N . LEU A 1 95 ? 7.766 -11.297 -12.883 1 97.38 95 LEU A N 1
ATOM 744 C CA . LEU A 1 95 ? 8.625 -10.117 -12.859 1 97.38 95 LEU A CA 1
ATOM 745 C C . LEU A 1 95 ? 9.469 -10.078 -11.586 1 97.38 95 LEU A C 1
ATOM 747 O O . LEU A 1 95 ? 10.68 -9.852 -11.648 1 97.38 95 LEU A O 1
ATOM 751 N N . LEU A 1 96 ? 8.898 -10.328 -10.477 1 98.19 96 LEU A N 1
ATOM 752 C CA . LEU A 1 96 ? 9.594 -10.281 -9.203 1 98.19 96 LEU A CA 1
ATOM 753 C C . LEU A 1 96 ? 10.695 -11.336 -9.141 1 98.19 96 LEU A C 1
ATOM 755 O O . LEU A 1 96 ? 11.781 -11.07 -8.633 1 98.19 96 LEU A O 1
ATOM 759 N N . ARG A 1 97 ? 10.367 -12.414 -9.68 1 97.19 97 ARG A N 1
ATOM 760 C CA . ARG A 1 97 ? 11.305 -13.531 -9.641 1 97.19 97 ARG A CA 1
ATOM 761 C C . ARG A 1 97 ? 12.453 -13.312 -10.625 1 97.19 97 ARG A C 1
ATOM 763 O O . ARG A 1 97 ? 13.594 -13.695 -10.352 1 97.19 97 ARG A O 1
ATOM 770 N N . ASN A 1 98 ? 12.203 -12.648 -11.688 1 96.69 98 ASN A N 1
ATOM 771 C CA . ASN A 1 98 ? 13.156 -12.812 -12.781 1 96.69 98 ASN A CA 1
ATOM 772 C C . ASN A 1 98 ? 13.859 -11.5 -13.117 1 96.69 98 ASN A C 1
ATOM 774 O O . ASN A 1 98 ? 14.93 -11.5 -13.727 1 96.69 98 ASN A O 1
ATOM 778 N N . ILE A 1 99 ? 13.281 -10.406 -12.742 1 96.56 99 ILE A N 1
ATOM 779 C CA . ILE A 1 99 ? 13.953 -9.211 -13.25 1 96.56 99 ILE A CA 1
ATOM 780 C C . ILE A 1 99 ? 14.172 -8.219 -12.117 1 96.56 99 ILE A C 1
ATOM 782 O O . ILE A 1 99 ? 14.797 -7.176 -12.305 1 96.56 99 ILE A O 1
ATOM 786 N N . CYS A 1 100 ? 13.719 -8.461 -10.898 1 96.94 100 CYS A N 1
ATOM 787 C CA . CYS A 1 100 ? 13.867 -7.539 -9.773 1 96.94 100 CYS A CA 1
ATOM 788 C C . CYS A 1 100 ? 15.109 -7.871 -8.953 1 96.94 100 CYS A C 1
ATOM 790 O O . CYS A 1 100 ? 15.43 -7.172 -7.992 1 96.94 100 CYS A O 1
ATOM 792 N N . ASN A 1 101 ? 15.758 -8.945 -9.312 1 95.69 101 ASN A N 1
ATOM 793 C CA . ASN A 1 101 ? 16.984 -9.367 -8.648 1 95.69 101 ASN A CA 1
ATOM 794 C C . ASN A 1 101 ? 16.797 -9.492 -7.141 1 95.69 101 ASN A C 1
ATOM 796 O O . ASN A 1 101 ? 17.641 -9.031 -6.363 1 95.69 101 ASN A O 1
ATOM 800 N N . ILE A 1 102 ? 15.672 -9.945 -6.711 1 97.44 102 ILE A N 1
ATOM 801 C CA . ILE A 1 102 ? 15.398 -10.25 -5.312 1 97.44 102 ILE A CA 1
ATOM 802 C C . ILE A 1 102 ? 16.219 -11.469 -4.879 1 97.44 102 ILE A C 1
ATOM 804 O O . ILE A 1 102 ? 16.188 -12.508 -5.539 1 97.44 102 ILE A O 1
ATOM 808 N N . PRO A 1 103 ? 16.938 -11.344 -3.758 1 97 103 PRO A N 1
ATOM 809 C CA . PRO A 1 103 ? 17.688 -12.516 -3.297 1 97 103 PRO A CA 1
ATOM 810 C C . PRO A 1 103 ? 16.797 -13.734 -3.078 1 97 103 PRO A C 1
ATOM 812 O O . PRO A 1 103 ? 15.711 -13.617 -2.521 1 97 103 PRO A O 1
ATOM 815 N N . SER A 1 104 ? 17.312 -14.828 -3.494 1 96.81 104 SER A N 1
ATOM 816 C CA . SER A 1 104 ? 16.562 -16.062 -3.379 1 96.81 104 SER A CA 1
ATOM 817 C C . SER A 1 104 ? 16.469 -16.531 -1.928 1 96.81 104 SER A C 1
ATOM 819 O O . SER A 1 104 ? 17.422 -16.344 -1.154 1 96.81 104 SER A O 1
ATOM 821 N N . HIS A 1 105 ? 15.344 -17.156 -1.68 1 97.19 105 HIS A N 1
ATOM 822 C CA . HIS A 1 105 ? 15.242 -17.781 -0.371 1 97.19 105 HIS A CA 1
ATOM 823 C C . HIS A 1 105 ? 16.094 -19.047 -0.297 1 97.19 105 HIS A C 1
ATOM 825 O O . HIS A 1 105 ? 16.703 -19.453 -1.296 1 97.19 105 HIS A O 1
ATOM 831 N N . LYS A 1 106 ? 16.156 -19.688 0.798 1 95.56 106 LYS A N 1
ATOM 832 C CA . LYS A 1 106 ? 17.141 -20.719 1.104 1 95.56 106 LYS A CA 1
ATOM 833 C C . LYS A 1 106 ? 17.031 -21.891 0.129 1 95.56 106 LYS A C 1
ATOM 835 O O . LYS A 1 106 ? 18.047 -22.438 -0.318 1 95.56 106 LYS A O 1
ATOM 840 N N . ASN A 1 107 ? 15.852 -22.359 -0.255 1 96.5 107 ASN A N 1
ATOM 841 C CA . ASN A 1 107 ? 15.656 -23.5 -1.142 1 96.5 107 ASN A CA 1
ATOM 842 C C . ASN A 1 107 ? 15.703 -23.094 -2.609 1 96.5 107 ASN A C 1
ATOM 844 O O . ASN A 1 107 ? 15.703 -23.938 -3.5 1 96.5 107 ASN A O 1
ATOM 848 N N . GLY A 1 108 ? 15.719 -21.812 -2.822 1 96 108 GLY A N 1
ATOM 849 C CA . GLY A 1 108 ? 15.773 -21.312 -4.191 1 96 108 GLY A CA 1
ATOM 850 C C . GLY A 1 108 ? 14.398 -21.047 -4.785 1 96 108 GLY A C 1
ATOM 851 O O . GLY A 1 108 ? 13.422 -21.688 -4.402 1 96 108 GLY A O 1
ATOM 852 N N . TRP A 1 109 ? 14.359 -20.156 -5.758 1 95.12 109 TRP A N 1
ATOM 853 C CA . TRP A 1 109 ? 13.109 -19.828 -6.438 1 95.12 109 TRP A CA 1
ATOM 854 C C . TRP A 1 109 ? 12.508 -21.062 -7.086 1 95.12 109 TRP A C 1
ATOM 856 O O . TRP A 1 109 ? 13.227 -21.906 -7.633 1 95.12 109 TRP A O 1
ATOM 866 N N . GLY A 1 110 ? 11.148 -21.156 -7.105 1 93.12 110 GLY A N 1
ATOM 867 C CA . GLY A 1 110 ? 10.445 -22.266 -7.727 1 93.12 110 GLY A CA 1
ATOM 868 C C . GLY A 1 110 ? 10.242 -23.453 -6.789 1 93.12 110 GLY A C 1
ATOM 869 O O . GLY A 1 110 ? 9.438 -24.344 -7.07 1 93.12 110 GLY A O 1
ATOM 870 N N . LYS A 1 111 ? 10.93 -23.375 -5.684 1 95.56 111 LYS A N 1
ATOM 871 C CA . LYS A 1 111 ? 10.812 -24.469 -4.707 1 95.56 111 LYS A CA 1
ATOM 872 C C . LYS A 1 111 ? 10.07 -24 -3.459 1 95.56 111 LYS A C 1
ATOM 874 O O . LYS A 1 111 ? 9.953 -22.797 -3.203 1 95.56 111 LYS A O 1
ATOM 879 N N . GLN A 1 112 ? 9.625 -24.984 -2.74 1 95.19 112 GLN A N 1
ATOM 880 C CA . GLN A 1 112 ? 8.922 -24.672 -1.499 1 95.19 112 GLN A CA 1
ATOM 881 C C . GLN A 1 112 ? 9.875 -24.109 -0.45 1 95.19 112 GLN A C 1
ATOM 883 O O . GLN A 1 112 ? 10.914 -24.703 -0.162 1 95.19 112 GLN A O 1
ATOM 888 N N . PRO A 1 113 ? 9.469 -23 0.094 1 96.81 113 PRO A N 1
ATOM 889 C CA . PRO A 1 113 ? 10.344 -22.422 1.125 1 96.81 113 PRO A CA 1
ATOM 890 C C . PRO A 1 113 ? 10.336 -23.25 2.416 1 96.81 113 PRO A C 1
ATOM 892 O O . PRO A 1 113 ? 9.336 -23.891 2.74 1 96.81 113 PRO A O 1
ATOM 895 N N . MET A 1 114 ? 11.453 -23.172 3.105 1 96.56 114 MET A N 1
ATOM 896 C CA . MET A 1 114 ? 11.539 -23.812 4.414 1 96.56 114 MET A CA 1
ATOM 897 C C . MET A 1 114 ? 10.594 -23.156 5.41 1 96.56 114 MET A C 1
ATOM 899 O O . MET A 1 114 ? 10.375 -21.953 5.359 1 96.56 114 MET A O 1
ATOM 903 N N . LYS A 1 115 ? 10.273 -24.062 6.371 1 93.06 115 LYS A N 1
ATOM 904 C CA . LYS A 1 115 ? 9.43 -23.531 7.434 1 93.06 115 LYS A CA 1
ATOM 905 C C . LYS A 1 115 ? 10.18 -22.484 8.25 1 93.06 115 LYS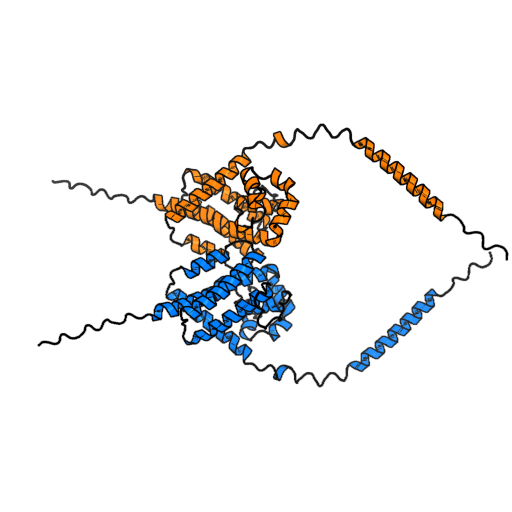 A C 1
ATOM 907 O O . LYS A 1 115 ? 11.344 -22.688 8.609 1 93.06 115 LYS A O 1
ATOM 912 N N . GLY A 1 116 ? 9.664 -21.391 8.422 1 93.12 116 GLY A N 1
ATOM 913 C CA . GLY A 1 116 ? 10.266 -20.359 9.242 1 93.12 116 GLY A CA 1
ATOM 914 C C . GLY A 1 116 ? 11.039 -19.328 8.445 1 93.12 116 GLY A C 1
ATOM 915 O O . GLY A 1 116 ? 11.453 -18.297 8.977 1 93.12 116 GLY A O 1
ATOM 916 N N . ASP A 1 117 ? 11.344 -19.656 7.148 1 96.94 117 ASP A N 1
ATOM 917 C CA . ASP A 1 117 ? 11.984 -18.672 6.293 1 96.94 117 ASP A CA 1
ATOM 918 C C . ASP A 1 117 ? 11.023 -17.516 5.98 1 96.94 117 ASP A C 1
ATOM 920 O O . ASP A 1 117 ? 10.055 -17.703 5.238 1 96.94 117 ASP A O 1
ATOM 924 N N . ASN A 1 118 ? 11.344 -16.359 6.473 1 96.62 118 ASN A N 1
ATOM 925 C CA . ASN A 1 118 ? 10.438 -15.227 6.305 1 96.62 118 ASN A CA 1
ATOM 926 C C . ASN A 1 118 ? 11.023 -14.188 5.355 1 96.62 118 ASN A C 1
ATOM 928 O O . ASN A 1 118 ? 10.602 -13.031 5.359 1 96.62 118 ASN A O 1
ATOM 932 N N . SER A 1 119 ? 12 -14.617 4.602 1 97.38 119 SER A N 1
ATOM 933 C CA . SER A 1 119 ? 12.523 -13.703 3.592 1 97.38 119 SER A CA 1
ATOM 934 C C . SER A 1 119 ? 11.438 -13.297 2.6 1 97.38 119 SER A C 1
ATOM 936 O O . SER A 1 119 ? 10.453 -14.016 2.424 1 97.38 119 SER A O 1
ATOM 938 N N . ILE A 1 120 ? 11.641 -12.195 1.977 1 97.62 120 ILE A N 1
ATOM 939 C CA . ILE A 1 120 ? 10.648 -11.672 1.049 1 97.62 120 ILE A CA 1
ATOM 940 C C . ILE A 1 120 ? 10.414 -12.672 -0.078 1 97.62 120 ILE A C 1
ATOM 942 O O . ILE A 1 120 ? 9.273 -12.938 -0.461 1 97.62 120 ILE A O 1
ATOM 946 N N . SER A 1 121 ? 11.477 -13.258 -0.558 1 98.25 121 SER A N 1
ATOM 947 C CA . SER A 1 121 ? 11.359 -14.234 -1.632 1 98.25 121 SER A CA 1
ATOM 948 C C . SER A 1 121 ? 10.586 -15.469 -1.17 1 98.25 121 SER A C 1
ATOM 950 O O . SER A 1 121 ? 9.797 -16.031 -1.926 1 98.25 121 SER A O 1
ATOM 952 N N . ALA A 1 122 ? 10.828 -15.891 0.043 1 98.69 122 ALA A N 1
ATOM 953 C CA . ALA A 1 122 ? 10.094 -17.031 0.586 1 98.69 122 ALA A CA 1
ATOM 954 C C . ALA A 1 122 ? 8.602 -16.734 0.68 1 98.69 122 ALA A C 1
ATOM 956 O O . ALA A 1 122 ? 7.77 -17.578 0.368 1 98.69 122 ALA A O 1
ATOM 957 N N . CYS A 1 123 ? 8.352 -15.547 1.102 1 98.62 123 CYS A N 1
ATOM 958 C CA . CYS A 1 123 ? 6.961 -15.133 1.234 1 98.62 123 CYS A CA 1
ATOM 959 C C . CYS A 1 123 ? 6.273 -15.086 -0.125 1 98.62 123 CYS A C 1
ATOM 961 O O . CYS A 1 123 ? 5.148 -15.57 -0.275 1 98.62 123 CYS A O 1
ATOM 963 N N . ILE A 1 124 ? 6.914 -14.5 -1.101 1 98.5 124 ILE A N 1
ATOM 964 C CA . ILE A 1 124 ? 6.371 -14.422 -2.451 1 98.5 124 ILE A CA 1
ATOM 965 C C . ILE A 1 124 ? 6.109 -15.836 -2.98 1 98.5 124 ILE A C 1
ATOM 967 O O . ILE A 1 124 ? 5.051 -16.109 -3.553 1 98.5 124 ILE A O 1
ATOM 971 N N . GLU A 1 125 ? 7.043 -16.75 -2.723 1 98.19 125 GLU A N 1
ATOM 972 C CA . GLU A 1 125 ? 6.91 -18.125 -3.166 1 98.19 125 GLU A CA 1
ATOM 973 C C . GLU A 1 125 ? 5.742 -18.828 -2.469 1 98.19 125 GLU A C 1
ATOM 975 O O . GLU A 1 125 ? 5.035 -19.625 -3.082 1 98.19 125 GLU A O 1
ATOM 980 N N . ARG A 1 126 ? 5.539 -18.578 -1.235 1 97.88 126 ARG A N 1
ATOM 981 C CA . ARG A 1 126 ? 4.426 -19.156 -0.497 1 97.88 126 ARG A CA 1
ATOM 982 C C . ARG A 1 126 ? 3.09 -18.734 -1.09 1 97.88 126 ARG A C 1
ATOM 984 O O . ARG A 1 126 ? 2.158 -19.531 -1.177 1 97.88 126 ARG A O 1
ATOM 991 N N . ILE A 1 127 ? 3.023 -17.484 -1.462 1 98.06 127 ILE A N 1
ATOM 992 C CA . ILE A 1 127 ? 1.799 -17 -2.084 1 98.06 127 ILE A CA 1
ATOM 993 C C . ILE A 1 127 ? 1.534 -17.766 -3.381 1 98.06 127 ILE A C 1
ATOM 995 O O . ILE A 1 127 ? 0.403 -18.172 -3.645 1 98.06 127 ILE A O 1
ATOM 999 N N . ARG A 1 128 ? 2.523 -17.906 -4.16 1 96.31 128 ARG A N 1
ATOM 1000 C CA . ARG A 1 128 ? 2.373 -18.625 -5.414 1 96.31 128 ARG A CA 1
ATOM 1001 C C . ARG A 1 128 ? 1.91 -20.062 -5.16 1 96.31 128 ARG A C 1
ATOM 1003 O O . ARG A 1 128 ? 1.007 -20.562 -5.84 1 96.31 128 ARG A O 1
ATOM 1010 N N . PHE A 1 129 ? 2.523 -20.719 -4.199 1 95.94 129 PHE A N 1
ATOM 1011 C CA . PHE A 1 129 ? 2.158 -22.094 -3.898 1 95.94 129 PHE A CA 1
ATOM 1012 C C . PHE A 1 129 ? 0.711 -22.188 -3.43 1 95.94 129 PHE A C 1
ATOM 1014 O O . PHE A 1 129 ? -0.036 -23.062 -3.861 1 95.94 129 PHE A O 1
ATOM 1021 N N . GLN A 1 130 ? 0.361 -21.344 -2.541 1 96.25 130 GLN A N 1
ATOM 1022 C CA . GLN A 1 130 ? -1.007 -21.344 -2.033 1 96.25 130 GLN A CA 1
ATOM 1023 C C . GLN A 1 130 ? -2.008 -21.047 -3.145 1 96.25 130 GLN A C 1
ATOM 1025 O O . GLN A 1 130 ? -3.086 -21.641 -3.191 1 96.25 130 GLN A O 1
ATOM 1030 N N . ARG A 1 131 ? -1.668 -20.109 -3.986 1 95.62 131 ARG A N 1
ATOM 1031 C CA . ARG A 1 131 ? -2.518 -19.812 -5.137 1 95.62 131 ARG A CA 1
ATOM 1032 C C . ARG A 1 131 ? -2.764 -21.078 -5.969 1 95.62 131 ARG A C 1
ATOM 1034 O O . ARG A 1 131 ? -3.896 -21.344 -6.371 1 95.62 131 ARG A O 1
ATOM 1041 N N . ASN A 1 132 ? -1.719 -21.828 -6.188 1 92.75 132 ASN A N 1
ATOM 1042 C CA . ASN A 1 132 ? -1.843 -23.047 -6.973 1 92.75 132 ASN A CA 1
ATOM 1043 C C . ASN A 1 132 ? -2.711 -24.078 -6.266 1 92.75 132 ASN A C 1
ATOM 1045 O O . ASN A 1 132 ? -3.533 -24.75 -6.902 1 92.75 132 ASN A O 1
ATOM 1049 N N . LEU A 1 133 ? -2.527 -24.234 -5.039 1 93.56 133 LEU A N 1
ATOM 1050 C CA . LEU A 1 133 ? -3.318 -25.203 -4.273 1 93.56 133 LEU A CA 1
ATOM 1051 C C . LEU A 1 133 ? -4.797 -24.828 -4.301 1 93.56 133 LEU A C 1
ATOM 1053 O O . LEU A 1 133 ? -5.656 -25.688 -4.477 1 93.56 133 LEU A O 1
ATOM 1057 N N . ILE A 1 134 ? -5.043 -23.609 -4.172 1 95.38 134 ILE A N 1
ATOM 1058 C CA . ILE A 1 134 ? -6.418 -23.125 -4.121 1 95.38 134 ILE A CA 1
ATOM 1059 C C . ILE A 1 134 ? -7.055 -23.234 -5.504 1 95.38 134 ILE A C 1
ATOM 1061 O O . ILE A 1 134 ? -8.242 -23.547 -5.625 1 95.38 134 ILE A O 1
ATOM 1065 N N . SER A 1 135 ? -6.215 -23.031 -6.512 1 92.56 135 SER A N 1
ATOM 1066 C CA . SER A 1 135 ? -6.719 -23.094 -7.879 1 92.56 135 SER A CA 1
ATOM 1067 C C . SER A 1 135 ? -7.223 -24.5 -8.219 1 92.56 135 SER A C 1
ATOM 1069 O O . SER A 1 135 ? -8.07 -24.656 -9.094 1 92.56 135 SER A O 1
ATOM 1071 N N . ALA A 1 136 ? -6.664 -25.438 -7.551 1 89.75 136 ALA A N 1
ATOM 1072 C CA . ALA A 1 136 ? -7.078 -26.828 -7.781 1 89.75 136 ALA A CA 1
ATOM 1073 C C . ALA A 1 136 ? -8.547 -27.031 -7.406 1 89.75 136 ALA A C 1
ATOM 1075 O O . ALA A 1 136 ? -9.195 -27.953 -7.902 1 89.75 136 ALA A O 1
ATOM 1076 N N . HIS A 1 137 ? -9.102 -26.156 -6.617 1 91.69 137 HIS A N 1
ATOM 1077 C CA . HIS A 1 137 ? -10.492 -26.25 -6.18 1 91.69 137 HIS A CA 1
ATOM 1078 C C . HIS A 1 137 ? -11.43 -25.578 -7.168 1 91.69 137 HIS A C 1
ATOM 1080 O O . HIS A 1 137 ? -12.648 -25.578 -6.973 1 91.69 137 HIS A O 1
ATOM 1086 N N . SER A 1 138 ? -10.922 -25.078 -8.258 1 88.88 138 SER A N 1
ATOM 1087 C CA . SER A 1 138 ? -11.719 -24.281 -9.188 1 88.88 138 SER A CA 1
ATOM 1088 C C . SER A 1 138 ? -12.781 -25.141 -9.867 1 88.88 138 SER A C 1
ATOM 1090 O O . SER A 1 138 ? -13.836 -24.641 -10.258 1 88.88 138 SER A O 1
ATOM 1092 N N . THR A 1 139 ? -12.508 -26.391 -9.984 1 84.62 139 THR A N 1
ATOM 1093 C CA . THR A 1 139 ? -13.445 -27.281 -10.641 1 84.62 139 THR A CA 1
ATOM 1094 C C . THR A 1 139 ? -14.75 -27.375 -9.844 1 84.62 139 THR A C 1
ATOM 1096 O O . THR A 1 139 ? -15.836 -27.297 -10.406 1 84.62 139 THR A O 1
ATOM 1099 N N . ASN A 1 140 ? -14.688 -27.422 -8.531 1 86 140 ASN A N 1
ATOM 1100 C CA . ASN A 1 140 ? -15.859 -27.547 -7.672 1 86 140 ASN A CA 1
ATOM 1101 C C . ASN A 1 140 ? -16.328 -26.188 -7.168 1 86 140 ASN A C 1
ATOM 1103 O O . ASN A 1 140 ? -17.516 -26.016 -6.852 1 86 140 ASN A O 1
ATOM 1107 N N . GLY A 1 141 ? -15.414 -25.344 -7.098 1 89.12 141 GLY A N 1
ATOM 1108 C CA . GLY A 1 141 ? -15.734 -24 -6.652 1 89.12 141 GLY A CA 1
ATOM 1109 C C . GLY A 1 141 ? -16.109 -23.922 -5.184 1 89.12 141 GLY A C 1
ATOM 1110 O O . GLY A 1 141 ? -16.984 -23.172 -4.793 1 89.12 141 GLY A O 1
ATOM 1111 N N . ASP A 1 142 ? -15.578 -24.828 -4.398 1 92 142 ASP A N 1
ATOM 1112 C CA . ASP A 1 142 ? -15.875 -24.844 -2.971 1 92 142 ASP A CA 1
ATOM 1113 C C . ASP A 1 142 ? -14.68 -25.344 -2.164 1 92 142 ASP A C 1
ATOM 1115 O O . ASP A 1 142 ? -13.805 -26.031 -2.701 1 92 142 ASP A O 1
ATOM 1119 N N . VAL A 1 143 ? -14.594 -24.859 -0.962 1 94.81 143 VAL A N 1
ATOM 1120 C CA . VAL A 1 143 ? -13.562 -25.266 -0.013 1 94.81 143 VAL A CA 1
ATOM 1121 C C . VAL A 1 143 ? -14.18 -25.453 1.369 1 94.81 143 VAL A C 1
ATOM 1123 O O . VAL A 1 143 ? -14.891 -24.578 1.871 1 94.81 143 VAL A O 1
ATOM 1126 N N . ASP A 1 144 ? -13.953 -26.672 1.887 1 93.81 144 ASP A N 1
ATOM 1127 C CA . ASP A 1 144 ? -14.516 -26.922 3.207 1 93.81 144 ASP A CA 1
ATOM 1128 C C . ASP A 1 144 ? -13.867 -26.031 4.266 1 93.81 144 ASP A C 1
ATOM 1130 O O . ASP A 1 144 ? -12.867 -25.375 3.996 1 93.81 144 ASP A O 1
ATOM 1134 N N . GLU A 1 145 ? -14.344 -26.047 5.496 1 94.75 145 GLU A N 1
ATOM 1135 C CA . GLU A 1 145 ? -13.984 -25.094 6.551 1 94.75 145 GLU A CA 1
ATOM 1136 C C . GLU A 1 145 ? -12.555 -25.328 7.035 1 94.75 145 GLU A C 1
ATOM 1138 O O . GLU A 1 145 ? -11.805 -24.375 7.262 1 94.75 145 GLU A O 1
ATOM 1143 N N . ALA A 1 146 ? -12.219 -26.516 7.18 1 94.62 146 ALA A N 1
ATOM 1144 C CA . ALA A 1 146 ? -10.883 -26.812 7.68 1 94.62 146 ALA A CA 1
ATOM 1145 C C . ALA A 1 146 ? -9.812 -26.375 6.684 1 94.62 146 ALA A C 1
ATOM 1147 O O . ALA A 1 146 ? -8.82 -25.75 7.066 1 94.62 146 ALA A O 1
ATOM 1148 N N . LYS A 1 147 ? -10.016 -26.766 5.441 1 96.06 147 LYS A N 1
ATOM 1149 C CA . LYS A 1 147 ? -9.078 -26.359 4.398 1 96.06 147 LYS A CA 1
ATOM 1150 C C . LYS A 1 147 ? -9.062 -24.844 4.242 1 96.06 147 LYS A C 1
ATOM 1152 O O . LYS A 1 147 ? -8.008 -24.234 4.023 1 96.06 147 LYS A O 1
ATOM 1157 N N . PHE A 1 148 ? -10.219 -24.281 4.363 1 97.44 148 PHE A N 1
ATOM 1158 C CA . PHE A 1 148 ? -10.328 -22.828 4.27 1 97.44 148 PHE A CA 1
ATOM 1159 C C . PHE A 1 148 ? -9.453 -22.141 5.316 1 97.44 148 PHE A C 1
ATOM 1161 O O . PHE A 1 148 ? -8.68 -21.25 4.996 1 97.44 148 PHE A O 1
ATOM 1168 N N . HIS A 1 149 ? -9.516 -22.578 6.52 1 97.19 149 HIS A N 1
ATOM 1169 C CA . HIS A 1 149 ? -8.758 -21.953 7.598 1 97.19 149 HIS A CA 1
ATOM 1170 C C . HIS A 1 149 ? -7.258 -22.172 7.41 1 97.19 149 HIS A C 1
ATOM 1172 O O . HIS A 1 149 ? -6.457 -21.281 7.715 1 97.19 149 HIS A O 1
ATOM 1178 N N . ASN A 1 150 ? -6.922 -23.266 6.902 1 97.06 150 ASN A N 1
ATOM 1179 C CA . ASN A 1 150 ? -5.512 -23.531 6.637 1 97.06 150 ASN A CA 1
ATOM 1180 C C . ASN A 1 150 ? -4.965 -22.594 5.551 1 97.06 150 ASN A C 1
ATOM 1182 O O . ASN A 1 150 ? -3.92 -21.969 5.73 1 97.06 150 ASN A O 1
ATOM 1186 N N . TYR A 1 151 ? -5.676 -22.516 4.441 1 97.75 151 TYR A N 1
ATOM 1187 C CA . TYR A 1 151 ? -5.273 -21.625 3.352 1 97.75 151 TYR A CA 1
ATOM 1188 C C . TYR A 1 151 ? -5.25 -20.172 3.807 1 97.75 151 TYR A C 1
ATOM 1190 O O . TYR A 1 151 ? -4.309 -19.438 3.506 1 97.75 151 TYR A O 1
ATOM 1198 N N . TRP A 1 152 ? -6.297 -19.844 4.559 1 98.19 152 TRP A N 1
ATOM 1199 C CA . TRP A 1 152 ? -6.445 -18.453 4.996 1 98.19 152 TRP A CA 1
ATOM 1200 C C . TRP A 1 152 ? -5.309 -18.047 5.926 1 98.19 152 TRP A C 1
ATOM 1202 O O . TRP A 1 152 ? -4.711 -16.984 5.762 1 98.19 152 TRP A O 1
ATOM 1212 N N . ASP A 1 153 ? -5.027 -18.859 6.855 1 97.69 153 ASP A N 1
ATOM 1213 C CA . ASP A 1 153 ? -3.984 -18.562 7.832 1 97.69 153 ASP A CA 1
ATOM 1214 C C . ASP A 1 153 ? -2.617 -18.453 7.164 1 97.69 153 ASP A C 1
ATOM 1216 O O . ASP A 1 153 ? -1.83 -17.562 7.492 1 97.69 153 ASP A O 1
ATOM 1220 N N . GLU A 1 154 ? -2.383 -19.312 6.258 1 97.44 154 GLU A N 1
ATOM 1221 C CA . GLU A 1 154 ? -1.104 -19.281 5.555 1 97.44 154 GLU A CA 1
ATOM 1222 C C . GLU A 1 154 ? -0.963 -18.016 4.719 1 97.44 154 GLU A C 1
ATOM 1224 O O . GLU A 1 154 ? 0.06 -17.328 4.785 1 97.44 154 GLU A O 1
ATOM 1229 N N . LEU A 1 155 ? -1.968 -17.703 3.994 1 98.19 155 LEU A N 1
ATOM 1230 C CA . LEU A 1 155 ? -1.925 -16.531 3.115 1 98.19 155 LEU A CA 1
ATOM 1231 C C . LEU A 1 155 ? -1.921 -15.242 3.924 1 98.19 155 LEU A C 1
ATOM 1233 O O . LEU A 1 155 ? -1.124 -14.344 3.656 1 98.19 155 LEU A O 1
ATOM 1237 N N . SER A 1 156 ? -2.824 -15.195 4.867 1 98.38 156 SER A N 1
ATOM 1238 C CA . SER A 1 156 ? -2.904 -13.984 5.672 1 98.38 156 SER A CA 1
ATOM 1239 C C . SER A 1 156 ? -1.627 -13.766 6.473 1 98.38 156 SER A C 1
ATOM 1241 O O . SER A 1 156 ? -1.136 -12.641 6.578 1 98.38 156 SER A O 1
ATOM 1243 N N . GLY A 1 157 ? -1.096 -14.844 7.031 1 98.06 157 GLY A N 1
ATOM 1244 C CA . GLY A 1 157 ? 0.173 -14.742 7.734 1 98.06 157 GLY A CA 1
ATOM 1245 C C . GLY A 1 157 ? 1.303 -14.234 6.855 1 98.06 157 GLY A C 1
ATOM 1246 O O . GLY A 1 157 ? 2.105 -13.406 7.285 1 98.06 157 GLY A O 1
ATOM 1247 N N . THR A 1 158 ? 1.349 -14.719 5.668 1 98.38 158 THR A N 1
ATOM 1248 C CA . THR A 1 158 ? 2.367 -14.305 4.711 1 98.38 158 THR A CA 1
ATOM 1249 C C . THR A 1 158 ? 2.203 -12.828 4.352 1 98.38 158 THR A C 1
ATOM 1251 O O . THR A 1 158 ? 3.188 -12.086 4.277 1 98.38 158 THR A O 1
ATOM 1254 N N . VAL A 1 159 ? 0.989 -12.406 4.156 1 98.5 159 VAL A N 1
ATOM 1255 C CA . VAL A 1 159 ? 0.685 -11.016 3.832 1 98.5 159 VAL A CA 1
ATOM 1256 C C . VAL A 1 159 ? 1.127 -10.109 4.977 1 98.5 159 VAL A C 1
ATOM 1258 O O . VAL A 1 159 ? 1.765 -9.078 4.746 1 98.5 159 VAL A O 1
ATOM 1261 N N . LEU A 1 160 ? 0.814 -10.508 6.152 1 98.12 160 LEU A N 1
ATOM 1262 C CA . LEU A 1 160 ? 1.145 -9.695 7.32 1 98.12 160 LEU A CA 1
ATOM 1263 C C . LEU A 1 160 ? 2.654 -9.625 7.527 1 98.12 160 LEU A C 1
ATOM 1265 O O . LEU A 1 160 ? 3.182 -8.602 7.957 1 98.12 160 LEU A O 1
ATOM 1269 N N . GLU A 1 161 ? 3.299 -10.695 7.207 1 97.94 161 GLU A N 1
ATOM 1270 C CA . GLU A 1 161 ? 4.754 -10.719 7.332 1 97.94 161 GLU A CA 1
ATOM 1271 C C . GLU A 1 161 ? 5.406 -9.734 6.359 1 97.94 161 GLU A C 1
ATOM 1273 O O . GLU A 1 161 ? 6.32 -9 6.73 1 97.94 161 GLU A O 1
ATOM 1278 N N . ILE A 1 162 ? 4.918 -9.75 5.172 1 98.06 162 ILE A N 1
ATOM 1279 C CA . ILE A 1 162 ? 5.461 -8.836 4.172 1 98.06 162 ILE A CA 1
ATOM 1280 C C . ILE A 1 162 ? 5.16 -7.391 4.574 1 98.06 162 ILE A C 1
ATOM 1282 O O . ILE A 1 162 ? 6.031 -6.523 4.48 1 98.06 162 ILE A O 1
ATOM 1286 N N . GLU A 1 163 ? 3.959 -7.156 4.992 1 97.69 163 GLU A N 1
ATOM 1287 C CA . GLU A 1 163 ? 3.584 -5.809 5.41 1 97.69 163 GLU A CA 1
ATOM 1288 C C . GLU A 1 163 ? 4.465 -5.324 6.555 1 97.69 163 GLU A C 1
ATOM 1290 O O . GLU A 1 163 ? 4.883 -4.164 6.574 1 97.69 163 GLU A O 1
ATOM 1295 N N . LYS A 1 164 ? 4.688 -6.129 7.438 1 95.62 164 LYS A N 1
ATOM 1296 C CA . LYS A 1 164 ? 5.535 -5.793 8.578 1 95.62 164 LYS A CA 1
ATOM 1297 C C . LYS A 1 164 ? 6.953 -5.449 8.117 1 95.62 164 LYS A C 1
ATOM 1299 O O . LYS A 1 164 ? 7.543 -4.48 8.602 1 95.62 164 LYS A O 1
ATOM 1304 N N . GLN A 1 165 ? 7.438 -6.191 7.199 1 95.5 165 GLN A N 1
ATOM 1305 C CA . GLN A 1 165 ? 8.828 -6.047 6.781 1 95.5 165 GLN A CA 1
ATOM 1306 C C . GLN A 1 165 ? 9 -4.84 5.867 1 95.5 165 GLN A C 1
ATOM 1308 O O . GLN A 1 165 ? 10.008 -4.129 5.953 1 95.5 165 GLN A O 1
ATOM 1313 N N . LEU A 1 166 ? 8.031 -4.598 5.031 1 95.12 166 LEU A N 1
ATOM 1314 C CA . LEU A 1 166 ? 8.273 -3.656 3.943 1 95.12 166 LEU A CA 1
ATOM 1315 C C . LEU A 1 166 ? 7.516 -2.354 4.172 1 95.12 166 LEU A C 1
ATOM 1317 O O . LEU A 1 166 ? 7.922 -1.298 3.686 1 95.12 166 LEU A O 1
ATOM 1321 N N . ILE A 1 167 ? 6.402 -2.379 4.844 1 92.12 167 ILE A N 1
ATOM 1322 C CA . ILE A 1 167 ? 5.539 -1.205 4.926 1 92.12 167 ILE A CA 1
ATOM 1323 C C . ILE A 1 167 ? 5.484 -0.704 6.367 1 92.12 167 ILE A C 1
ATOM 1325 O O . ILE A 1 167 ? 5.629 0.495 6.617 1 92.12 167 ILE A O 1
ATOM 1329 N N . GLY A 1 168 ? 5.379 -1.634 7.293 1 91 168 GLY A N 1
ATOM 1330 C CA . GLY A 1 168 ? 5.301 -1.289 8.703 1 91 168 GLY A CA 1
ATOM 1331 C C . GLY A 1 168 ? 3.939 -0.755 9.109 1 91 168 GLY A C 1
ATOM 1332 O O . GLY A 1 168 ? 3.775 -0.245 10.219 1 91 168 GLY A O 1
ATOM 1333 N N . GLY A 1 169 ? 3.031 -0.807 8.266 1 92.5 169 GLY A N 1
ATOM 1334 C CA . GLY A 1 169 ? 1.671 -0.385 8.562 1 92.5 169 GLY A CA 1
ATOM 1335 C C . GLY A 1 169 ? 0.719 -1.548 8.773 1 92.5 169 GLY A C 1
ATOM 1336 O O . GLY A 1 169 ? 1.146 -2.652 9.117 1 92.5 169 GLY A O 1
ATOM 1337 N N . GLU A 1 170 ? -0.571 -1.208 8.695 1 95 170 GLU A N 1
ATOM 1338 C CA . GLU A 1 170 ? -1.571 -2.242 8.945 1 95 170 GLU A CA 1
ATOM 1339 C C . GLU A 1 170 ? -2.674 -2.207 7.891 1 95 170 GLU A C 1
ATOM 1341 O O . GLU A 1 170 ? -3.799 -2.639 8.148 1 95 170 GLU A O 1
ATOM 1346 N N . SER A 1 171 ? -2.35 -1.604 6.793 1 95.38 171 SER A N 1
ATOM 1347 C CA . SER A 1 171 ? -3.359 -1.465 5.746 1 95.38 171 SER A CA 1
ATOM 1348 C C . SER A 1 171 ? -3.779 -2.826 5.199 1 95.38 171 SER A C 1
ATOM 1350 O O . SER A 1 171 ? -4.969 -3.088 5.02 1 95.38 171 SER A O 1
ATOM 1352 N N . TYR A 1 172 ? -2.844 -3.676 4.938 1 97.38 172 TYR A N 1
ATOM 1353 C CA . TYR A 1 172 ? -3.172 -5 4.418 1 97.38 172 TYR A CA 1
ATOM 1354 C C . TYR A 1 172 ? -3.822 -5.863 5.492 1 97.38 172 TYR A C 1
ATOM 1356 O O . TYR A 1 172 ? -4.707 -6.668 5.195 1 97.38 172 TYR A O 1
ATOM 1364 N N . GLU A 1 173 ? -3.361 -5.703 6.676 1 97.12 173 GLU A N 1
ATOM 1365 C CA . GLU A 1 173 ? -4.008 -6.41 7.777 1 97.12 173 GLU A CA 1
ATOM 1366 C C . GLU A 1 173 ? -5.488 -6.051 7.875 1 97.12 173 GLU A C 1
ATOM 1368 O O . GLU A 1 173 ? -6.336 -6.934 8.039 1 97.12 173 GLU A O 1
ATOM 1373 N N . ARG A 1 174 ? -5.746 -4.828 7.781 1 95.44 174 ARG A N 1
ATOM 1374 C CA . ARG A 1 174 ? -7.137 -4.379 7.816 1 95.44 174 ARG A CA 1
ATOM 1375 C C . ARG A 1 174 ? -7.922 -4.934 6.633 1 95.44 174 ARG A C 1
ATOM 1377 O O . ARG A 1 174 ? -9.078 -5.328 6.777 1 95.44 174 ARG A O 1
ATOM 1384 N N . ALA A 1 175 ? -7.301 -4.941 5.477 1 96 175 ALA A N 1
ATOM 1385 C CA . ALA A 1 175 ? -7.969 -5.465 4.285 1 96 175 ALA A CA 1
ATOM 1386 C C . ALA A 1 175 ? -8.297 -6.945 4.449 1 96 175 ALA A C 1
ATOM 1388 O O . ALA A 1 175 ? -9.391 -7.387 4.086 1 96 175 ALA A O 1
ATOM 1389 N N . VAL A 1 176 ? -7.367 -7.676 4.992 1 97.5 176 VAL A N 1
ATOM 1390 C CA . VAL A 1 176 ? -7.559 -9.102 5.211 1 97.5 176 VAL A CA 1
ATOM 1391 C C . VAL A 1 176 ? -8.703 -9.328 6.195 1 97.5 176 VAL A C 1
ATOM 1393 O O . VAL A 1 176 ? -9.586 -10.156 5.957 1 97.5 176 VAL A O 1
ATOM 1396 N N . LYS A 1 177 ? -8.711 -8.594 7.273 1 96.12 177 LYS A N 1
ATOM 1397 C CA . LYS A 1 177 ? -9.75 -8.719 8.289 1 96.12 177 LYS A CA 1
ATOM 1398 C C . LYS A 1 177 ? -11.117 -8.344 7.719 1 96.12 177 LYS A C 1
ATOM 1400 O O . LYS A 1 177 ? -12.117 -9.008 7.996 1 96.12 177 LYS A O 1
ATOM 1405 N N . SER A 1 178 ? -11.125 -7.332 6.973 1 93.62 178 SER A N 1
ATOM 1406 C CA . SER A 1 178 ? -12.375 -6.883 6.363 1 93.62 178 SER A CA 1
ATOM 1407 C C . SER A 1 178 ? -12.93 -7.934 5.406 1 93.62 178 SER A C 1
ATOM 1409 O O . SER A 1 178 ? -14.133 -8.172 5.375 1 93.62 178 SER A O 1
ATOM 1411 N N . LEU A 1 179 ? -12.07 -8.547 4.613 1 94.44 179 LEU A N 1
ATOM 1412 C CA . LEU A 1 179 ? -12.508 -9.555 3.654 1 94.44 179 LEU A CA 1
ATOM 1413 C C . LEU A 1 179 ? -13.055 -10.781 4.367 1 94.44 179 LEU A C 1
ATOM 1415 O O . LEU A 1 179 ? -13.977 -11.43 3.877 1 94.44 179 LEU A O 1
ATOM 1419 N N . LEU A 1 180 ? -12.523 -11.047 5.5 1 94.31 180 LEU A N 1
ATOM 1420 C CA . LEU A 1 180 ? -12.953 -12.219 6.262 1 94.31 180 LEU A CA 1
ATOM 1421 C C . LEU A 1 180 ? -14.352 -12.016 6.824 1 94.31 180 LEU A C 1
ATOM 1423 O O . LEU A 1 180 ? -15.133 -12.969 6.906 1 94.31 180 LEU A O 1
ATOM 1427 N N . THR A 1 181 ? -14.711 -10.734 7.098 1 90.12 181 THR A N 1
ATOM 1428 C CA . THR A 1 181 ? -15.93 -10.492 7.855 1 90.12 181 THR A CA 1
ATOM 1429 C C . THR A 1 181 ? -17.016 -9.891 6.965 1 90.12 181 THR A C 1
ATOM 1431 O O . THR A 1 181 ? -18.188 -9.844 7.344 1 90.12 181 THR A O 1
ATOM 1434 N N . CYS A 1 182 ? -16.641 -9.492 5.812 1 85.5 182 CYS A N 1
ATOM 1435 C CA . CYS A 1 182 ? -17.594 -8.758 4.984 1 85.5 182 CYS A CA 1
ATOM 1436 C C . CYS A 1 182 ? -18.609 -9.711 4.359 1 85.5 182 CYS A C 1
ATOM 1438 O O . CYS A 1 182 ? -18.312 -10.891 4.164 1 85.5 182 CYS A O 1
ATOM 1440 N N . ASP A 1 183 ? -19.75 -9.141 4.105 1 83.5 183 ASP A N 1
ATOM 1441 C CA . ASP A 1 183 ? -20.766 -9.891 3.371 1 83.5 183 ASP A CA 1
ATOM 1442 C C . ASP A 1 183 ? -20.422 -9.961 1.884 1 83.5 183 ASP A C 1
ATOM 1444 O O . ASP A 1 183 ? -20.094 -8.945 1.272 1 83.5 183 ASP A O 1
ATOM 1448 N N . LEU A 1 184 ? -20.484 -11.18 1.472 1 84.12 184 LEU A N 1
ATOM 1449 C CA . LEU A 1 184 ? -20.125 -11.352 0.068 1 84.12 184 LEU A CA 1
ATOM 1450 C C . LEU A 1 184 ? -21.359 -11.289 -0.82 1 84.12 184 LEU A C 1
ATOM 1452 O O . LEU A 1 184 ? -22.359 -11.945 -0.541 1 84.12 184 LEU A O 1
ATOM 1456 N N . SER A 1 185 ? -21.266 -10.391 -1.74 1 81.69 185 SER A N 1
ATOM 1457 C CA . SER A 1 185 ? -22.312 -10.344 -2.744 1 81.69 185 SER A CA 1
ATOM 1458 C C . SER A 1 185 ? -22.203 -11.508 -3.725 1 81.69 185 SER A C 1
ATOM 1460 O O . SER A 1 185 ? -21.094 -11.836 -4.172 1 81.69 185 SER A O 1
ATOM 1462 N N . PRO A 1 186 ? -23.281 -12.07 -4.043 1 79.88 186 PRO A N 1
ATOM 1463 C CA . PRO A 1 186 ? -23.234 -13.195 -4.98 1 79.88 186 PRO A CA 1
ATOM 1464 C C . PRO A 1 186 ? -22.625 -12.82 -6.324 1 79.88 186 PRO A C 1
ATOM 1466 O O . PRO A 1 186 ? -21.891 -13.617 -6.914 1 79.88 186 PRO A O 1
ATOM 1469 N N . SER A 1 187 ? -22.891 -11.633 -6.766 1 80.25 187 SER A N 1
ATOM 1470 C CA . SER A 1 187 ? -22.359 -11.211 -8.055 1 80.25 187 SER A CA 1
ATOM 1471 C C . SER A 1 187 ? -20.844 -11.047 -8.008 1 80.25 187 SER A C 1
ATOM 1473 O O . SER A 1 187 ? -20.141 -11.5 -8.914 1 80.25 187 SER A O 1
ATOM 1475 N N . ARG A 1 188 ? -20.406 -10.508 -6.965 1 79.19 188 ARG A N 1
ATOM 1476 C CA . ARG A 1 188 ? -18.969 -10.312 -6.801 1 79.19 188 ARG A CA 1
ATOM 1477 C C . ARG A 1 188 ? -18.266 -11.648 -6.609 1 79.19 188 ARG A C 1
ATOM 1479 O O . ARG A 1 188 ? -17.156 -11.852 -7.141 1 79.19 188 ARG A O 1
ATOM 1486 N N . THR A 1 189 ? -18.922 -12.477 -5.98 1 82.31 189 THR A N 1
ATOM 1487 C CA . THR A 1 189 ? -18.391 -13.82 -5.754 1 82.31 189 THR A CA 1
ATOM 1488 C C . THR A 1 189 ? -18.234 -14.562 -7.078 1 82.31 189 THR A C 1
ATOM 1490 O O . THR A 1 189 ? -17.172 -15.148 -7.332 1 82.31 189 THR A O 1
ATOM 1493 N N . ALA A 1 190 ? -19.219 -14.477 -7.832 1 83.88 190 ALA A N 1
ATOM 1494 C CA . ALA A 1 190 ? -19.188 -15.172 -9.117 1 83.88 190 ALA A CA 1
ATOM 1495 C C . ALA A 1 190 ? -18.094 -14.602 -10.016 1 83.88 190 ALA A C 1
ATOM 1497 O O . ALA A 1 190 ? -17.406 -15.344 -10.727 1 83.88 190 ALA A O 1
ATOM 1498 N N . THR A 1 191 ? -17.891 -13.336 -9.906 1 85.56 191 THR A N 1
ATOM 1499 C CA . THR A 1 191 ? -16.906 -12.672 -10.758 1 85.56 191 THR A CA 1
ATOM 1500 C C . THR A 1 191 ? -15.492 -13.086 -10.367 1 85.56 191 THR A C 1
ATOM 1502 O O . THR A 1 191 ? -14.68 -13.43 -11.234 1 85.56 191 THR A O 1
ATOM 1505 N N . TYR A 1 192 ? -15.25 -13.117 -9.141 1 86.94 192 TYR A N 1
ATOM 1506 C CA . TYR A 1 192 ? -13.906 -13.453 -8.695 1 86.94 192 TYR A CA 1
ATOM 1507 C C . TYR A 1 192 ? -13.602 -14.93 -8.93 1 86.94 192 TYR A C 1
ATOM 1509 O O . TYR A 1 192 ? -12.477 -15.289 -9.289 1 86.94 192 TYR A O 1
ATOM 1517 N N . GLN A 1 193 ? -14.555 -15.742 -8.797 1 88.62 193 GLN A N 1
ATOM 1518 C CA . GLN A 1 193 ? -14.344 -17.172 -9.039 1 88.62 193 GLN A CA 1
ATOM 1519 C C . GLN A 1 193 ? -14.047 -17.438 -10.508 1 88.62 193 GLN A C 1
ATOM 1521 O O . GLN A 1 193 ? -13.148 -18.219 -10.836 1 88.62 193 GLN A O 1
ATOM 1526 N N . ALA A 1 194 ? -14.766 -16.75 -11.305 1 89.25 194 ALA A N 1
ATOM 1527 C CA . ALA A 1 194 ? -14.555 -16.922 -12.742 1 89.25 194 ALA A CA 1
ATOM 1528 C C . ALA A 1 194 ? -13.188 -16.406 -13.164 1 89.25 194 ALA A C 1
ATOM 1530 O O . ALA A 1 194 ? -12.492 -17.031 -13.961 1 89.25 194 ALA A O 1
ATOM 1531 N N . GLU A 1 195 ? -12.828 -15.305 -12.609 1 88.12 195 GLU A N 1
ATOM 1532 C CA . GLU A 1 195 ? -11.531 -14.719 -12.945 1 88.12 195 GLU A CA 1
ATOM 1533 C C . GLU A 1 195 ? -10.383 -15.586 -12.438 1 88.12 195 GLU A C 1
ATOM 1535 O O . GLU A 1 195 ? -9.359 -15.734 -13.109 1 88.12 195 GLU A O 1
ATOM 1540 N N . PHE A 1 196 ? -10.594 -16.078 -11.328 1 91.56 196 PHE A N 1
ATOM 1541 C CA . PHE A 1 196 ? -9.562 -16.938 -10.742 1 91.56 196 PHE A CA 1
ATOM 1542 C C . PHE A 1 196 ? -9.414 -18.219 -11.539 1 91.56 196 PHE A C 1
ATOM 1544 O O . PHE A 1 196 ? -8.297 -18.703 -11.734 1 91.56 196 PHE A O 1
ATOM 1551 N N . LYS A 1 197 ? -10.461 -18.688 -11.977 1 87.25 197 LYS A N 1
ATOM 1552 C CA . LYS A 1 197 ? -10.438 -19.875 -12.828 1 87.25 197 LYS A CA 1
ATOM 1553 C C . LYS A 1 197 ? -9.711 -19.594 -14.141 1 87.25 197 LYS A C 1
ATOM 1555 O O . LYS A 1 197 ? -8.914 -20.422 -14.609 1 87.25 197 LYS A O 1
ATOM 1560 N N . ARG A 1 198 ? -9.953 -18.516 -14.648 1 83.75 198 ARG A N 1
ATOM 1561 C CA . ARG A 1 198 ? -9.289 -18.141 -15.891 1 83.75 198 ARG A CA 1
ATOM 1562 C C . ARG A 1 198 ? -7.781 -18 -15.688 1 83.75 198 ARG A C 1
ATOM 1564 O O . ARG A 1 198 ? -6.992 -18.391 -16.562 1 83.75 198 ARG A O 1
ATOM 1571 N N . LEU A 1 199 ? -7.492 -17.453 -14.617 1 83.38 199 LEU A N 1
ATOM 1572 C CA . LEU A 1 199 ? -6.078 -17.297 -14.273 1 83.38 199 LEU A CA 1
ATOM 1573 C C . LEU A 1 199 ? -5.398 -18.672 -14.18 1 83.38 199 LEU A C 1
ATOM 1575 O O . LEU A 1 199 ? -4.273 -18.844 -14.648 1 83.38 199 LEU A O 1
ATOM 1579 N N . HIS A 1 200 ? -6.059 -19.547 -13.617 1 81.19 200 HIS A N 1
ATOM 1580 C CA . HIS A 1 200 ? -5.527 -20.906 -13.445 1 81.19 200 HIS A CA 1
ATOM 1581 C C . HIS A 1 200 ? -5.375 -21.609 -14.789 1 81.19 200 HIS A C 1
ATOM 1583 O O . HIS A 1 200 ? -4.379 -22.297 -15.023 1 81.19 200 HIS A O 1
ATOM 1589 N N . GLU A 1 201 ? -6.289 -21.469 -15.578 1 78.81 201 GLU A N 1
ATOM 1590 C CA . GLU A 1 201 ? -6.262 -22.109 -16.891 1 78.81 201 GLU A CA 1
ATOM 1591 C C . GLU A 1 201 ? -5.125 -21.562 -17.75 1 78.81 201 GLU A C 1
ATOM 1593 O O . GLU A 1 201 ? -4.523 -22.297 -18.531 1 78.81 201 GLU A O 1
ATOM 1598 N N . ARG A 1 202 ? -4.816 -20.391 -17.484 1 73.44 202 ARG A N 1
ATOM 1599 C CA . ARG A 1 202 ? -3.727 -19.75 -18.203 1 73.44 202 ARG A CA 1
ATOM 1600 C C . ARG A 1 202 ? -2.373 -20.266 -17.734 1 73.44 202 ARG A C 1
ATOM 1602 O O . ARG A 1 202 ? -1.429 -20.375 -18.516 1 73.44 202 ARG A O 1
ATOM 1609 N N . MET A 1 203 ? -2.277 -20.672 -16.531 1 70.5 203 MET A N 1
ATOM 1610 C CA . MET A 1 203 ? -1.029 -21.125 -15.93 1 70.5 203 MET A CA 1
ATOM 1611 C C . MET A 1 203 ? -0.775 -22.594 -16.25 1 70.5 203 MET A C 1
ATOM 1613 O O . MET A 1 203 ? 0.371 -23 -16.438 1 70.5 203 MET A O 1
ATOM 1617 N N . GLU A 1 204 ? -1.68 -23.469 -16.141 1 60.41 204 GLU A N 1
ATOM 1618 C CA . GLU A 1 204 ? -1.559 -24.891 -16.406 1 60.41 204 GLU A CA 1
ATOM 1619 C C . GLU A 1 204 ? -1.14 -25.141 -17.859 1 60.41 204 GLU A C 1
ATOM 1621 O O . GLU A 1 204 ? -0.358 -26.062 -18.141 1 60.41 204 GLU A O 1
ATOM 1626 N N . LYS A 1 205 ? -1.586 -24.469 -18.641 1 52.94 205 LYS A N 1
ATOM 1627 C CA . LYS A 1 205 ? -1.186 -24.672 -20.031 1 52.94 205 LYS A CA 1
ATOM 1628 C C . LYS A 1 205 ? 0.317 -24.469 -20.203 1 52.94 205 LYS A C 1
ATOM 1630 O O . LYS A 1 205 ? 0.942 -25.125 -21.047 1 52.94 205 LYS A O 1
ATOM 1635 N N . TRP A 1 206 ? 0.811 -23.734 -19.281 1 52.34 206 TRP A N 1
ATOM 1636 C CA . TRP A 1 206 ? 2.246 -23.484 -19.344 1 52.34 206 TRP A CA 1
ATOM 1637 C C . TRP A 1 206 ? 3.029 -24.625 -18.703 1 52.34 206 TRP A C 1
ATOM 1639 O O . TRP A 1 206 ? 4.082 -25.016 -19.203 1 52.34 206 TRP A O 1
ATOM 1649 N N . GLU A 1 207 ? 2.631 -25.062 -17.516 1 49.94 207 GLU A N 1
ATOM 1650 C CA . GLU A 1 207 ? 3.363 -26.109 -16.812 1 49.94 207 GLU A CA 1
ATOM 1651 C C . GLU A 1 207 ? 3.32 -27.422 -17.609 1 49.94 207 GLU A C 1
ATOM 1653 O O . GLU A 1 207 ? 4.234 -28.25 -17.5 1 49.94 207 GLU A O 1
ATOM 1658 N N . ARG A 1 208 ? 2.395 -27.75 -18.469 1 47.19 208 ARG A N 1
ATOM 1659 C CA . ARG A 1 208 ? 2.312 -28.969 -19.266 1 47.19 208 ARG A CA 1
ATOM 1660 C C . ARG A 1 208 ? 3.154 -28.859 -20.531 1 47.19 208 ARG A C 1
ATOM 1662 O O . ARG A 1 208 ? 3.33 -29.844 -21.25 1 47.19 208 ARG A O 1
ATOM 1669 N N . THR A 1 209 ? 3.676 -27.828 -20.891 1 44.56 209 THR A N 1
ATOM 1670 C CA . THR A 1 209 ? 4.578 -27.859 -22.031 1 44.56 209 THR A CA 1
ATOM 1671 C C . THR A 1 209 ? 5.941 -28.406 -21.625 1 44.56 209 THR A C 1
ATOM 1673 O O . THR A 1 209 ? 6.594 -27.875 -20.734 1 44.56 209 THR A O 1
ATOM 1676 N N . PRO A 1 210 ? 6.457 -29.75 -21.891 1 41.47 210 PRO A N 1
ATOM 1677 C CA . PRO A 1 210 ? 7.637 -30.531 -21.5 1 41.47 210 PRO A CA 1
ATOM 1678 C C . PRO A 1 210 ? 8.93 -29.734 -21.609 1 41.47 210 PRO A C 1
ATOM 1680 O O . PRO A 1 210 ? 9.141 -29.016 -22.594 1 41.47 210 PRO A O 1
ATOM 1683 N N . ARG A 1 211 ? 9.859 -29.594 -20.625 1 45.97 211 ARG A N 1
ATOM 1684 C CA . ARG A 1 211 ? 11.242 -29.125 -20.594 1 45.97 211 ARG A CA 1
ATOM 1685 C C . ARG A 1 211 ? 12.062 -29.75 -21.719 1 45.97 211 ARG A C 1
ATOM 1687 O O . ARG A 1 211 ? 13.172 -29.312 -22.016 1 45.97 211 ARG A O 1
ATOM 1694 N N . ARG A 1 212 ? 12.07 -31.031 -22.109 1 42.44 212 ARG A N 1
ATOM 1695 C CA . ARG A 1 212 ? 12.891 -31.844 -23 1 42.44 212 ARG A CA 1
ATOM 1696 C C . ARG A 1 212 ? 13.031 -31.172 -24.359 1 42.44 212 ARG A C 1
ATOM 1698 O O . ARG A 1 212 ? 14.047 -31.344 -25.047 1 42.44 212 ARG A O 1
ATOM 1705 N N . LYS A 1 213 ? 12.211 -30.484 -25 1 41.84 213 LYS A N 1
ATOM 1706 C CA . LYS A 1 213 ? 12.422 -29.953 -26.344 1 41.84 213 LYS A CA 1
ATOM 1707 C C . LYS A 1 213 ? 13.219 -28.656 -26.312 1 41.84 213 LYS A C 1
ATOM 1709 O O . LYS A 1 213 ? 13.586 -28.109 -27.344 1 41.84 213 LYS A O 1
ATOM 1714 N N . ARG A 1 214 ? 13.633 -28.172 -25.203 1 40.69 214 ARG A N 1
ATOM 1715 C CA . ARG A 1 214 ? 14.445 -26.969 -25.078 1 40.69 214 ARG A CA 1
ATOM 1716 C C . ARG A 1 214 ? 15.93 -27.297 -25.109 1 40.69 214 ARG A C 1
ATOM 1718 O O . ARG A 1 214 ? 16.766 -26.438 -25.422 1 40.69 214 ARG A O 1
ATOM 1725 N N . GLY A 1 215 ? 16.453 -28.469 -24.594 1 35.53 215 GLY A N 1
ATOM 1726 C CA . GLY A 1 215 ? 17.844 -28.859 -24.453 1 35.53 215 GLY A CA 1
ATOM 1727 C C . GLY A 1 215 ? 18.438 -29.391 -25.734 1 35.53 215 GLY A C 1
ATOM 1728 O O . GLY A 1 215 ? 19.672 -29.516 -25.859 1 35.53 215 GLY A O 1
ATOM 1729 N N . LYS A 1 216 ? 17.828 -30.172 -26.641 1 36.81 216 LYS A N 1
ATOM 1730 C CA . LYS A 1 216 ? 18.531 -30.938 -27.656 1 36.81 216 LYS A CA 1
ATOM 1731 C C . LYS A 1 216 ? 19.062 -30.047 -28.766 1 36.81 216 LYS A C 1
ATOM 1733 O O . LYS A 1 216 ? 19.75 -30.5 -29.672 1 36.81 216 LYS A O 1
ATOM 1738 N N . LYS A 1 217 ? 18.703 -28.781 -28.953 1 35.81 217 LYS A N 1
ATOM 1739 C CA . LYS A 1 217 ? 19.219 -28.234 -30.203 1 35.81 217 LYS A CA 1
ATOM 1740 C C . LYS A 1 217 ? 20.641 -27.703 -30.016 1 35.81 217 LYS A C 1
ATOM 1742 O O . LYS A 1 217 ? 21.234 -27.156 -30.953 1 35.81 217 LYS A O 1
ATOM 1747 N N . ARG A 1 218 ? 21.219 -27.609 -28.797 1 36.69 218 ARG A N 1
ATOM 1748 C CA . ARG A 1 218 ? 22.453 -26.828 -28.781 1 36.69 218 ARG A CA 1
ATOM 1749 C C . ARG A 1 218 ? 23.656 -27.703 -29.125 1 36.69 218 ARG A C 1
ATOM 1751 O O . ARG A 1 218 ? 24.797 -27.266 -29.016 1 36.69 218 ARG A O 1
ATOM 1758 N N . LYS A 1 219 ? 23.578 -28.953 -29.141 1 31.88 219 LYS A N 1
ATOM 1759 C CA . LYS A 1 219 ? 24.891 -29.594 -29.172 1 31.88 219 LYS A CA 1
ATOM 1760 C C . LYS A 1 219 ? 25.641 -29.266 -30.453 1 31.88 219 LYS A C 1
ATOM 1762 O O . LYS A 1 219 ? 26.844 -29.484 -30.547 1 31.88 219 LYS A O 1
ATOM 1767 N N . HIS A 1 220 ? 25 -28.984 -31.547 1 29.41 220 HIS A N 1
ATOM 1768 C CA . HIS A 1 220 ? 25.859 -29.219 -32.719 1 29.41 220 HIS A CA 1
ATOM 1769 C C . HIS A 1 220 ? 26.844 -28.062 -32.906 1 29.41 220 HIS A C 1
ATOM 1771 O O . HIS A 1 220 ? 27.875 -28.219 -33.562 1 29.41 220 HIS A O 1
ATOM 1777 N N . HIS A 1 221 ? 26.453 -26.766 -32.688 1 28.91 221 HIS A N 1
ATOM 1778 C CA . HIS A 1 221 ? 27.203 -25.781 -33.469 1 28.91 221 HIS A CA 1
ATOM 1779 C C . HIS A 1 221 ? 28.469 -25.344 -32.75 1 28.91 221 HIS A C 1
ATOM 1781 O O . HIS A 1 221 ? 29.156 -24.422 -33.188 1 28.91 221 HIS A O 1
ATOM 1787 N N . SER A 1 222 ? 28.844 -25.938 -31.641 1 29.61 222 SER A N 1
ATOM 1788 C CA . SER A 1 222 ? 29.922 -25.344 -30.859 1 29.61 222 SER A CA 1
ATOM 1789 C C . SER A 1 222 ? 31.266 -25.516 -31.547 1 29.61 222 SER A C 1
ATOM 1791 O O . SER A 1 222 ? 32.312 -25.094 -31.031 1 29.61 222 SER A O 1
ATOM 1793 N N . SER A 1 223 ? 31.375 -26.328 -32.562 1 30.23 223 SER A N 1
ATOM 1794 C CA . SER A 1 223 ? 32.719 -26.734 -32.938 1 30.23 223 SER A CA 1
ATOM 1795 C C . SER A 1 223 ? 33.531 -25.547 -33.5 1 30.23 223 SER A C 1
ATOM 1797 O O . SER A 1 223 ? 34.75 -25.516 -33.375 1 30.23 223 SER A O 1
ATOM 1799 N N . SER A 1 224 ? 32.906 -24.672 -34.312 1 31.61 224 SER A N 1
ATOM 1800 C CA . SER A 1 224 ? 33.719 -23.984 -35.312 1 31.61 224 SER A CA 1
ATOM 1801 C C . SER A 1 224 ? 34.469 -22.781 -34.688 1 31.61 224 SER A C 1
ATOM 1803 O O . SER A 1 224 ? 35.531 -22.391 -35.156 1 31.61 224 SER A O 1
ATOM 1805 N N . ASN A 1 225 ? 33.812 -22.062 -33.688 1 30.16 225 ASN A N 1
ATOM 1806 C CA . ASN A 1 225 ? 34.312 -20.703 -33.5 1 30.16 225 ASN A CA 1
ATOM 1807 C C . ASN A 1 225 ? 35.5 -20.672 -32.531 1 30.16 225 ASN A C 1
ATOM 1809 O O . ASN A 1 225 ? 35.906 -19.609 -32.094 1 30.16 225 ASN A O 1
ATOM 1813 N N . ARG A 1 226 ? 36.062 -21.797 -32.094 1 32.56 226 ARG A N 1
ATOM 1814 C CA . ARG A 1 226 ? 37.219 -21.859 -31.188 1 32.56 226 ARG A CA 1
ATOM 1815 C C . ARG A 1 226 ? 38.469 -21.266 -31.828 1 32.56 226 ARG A C 1
ATOM 1817 O O . ARG A 1 226 ? 39.312 -20.688 -31.141 1 32.56 226 ARG A O 1
ATOM 1824 N N . ASN A 1 227 ? 38.562 -21.5 -33.125 1 35.91 227 ASN A N 1
ATOM 1825 C CA . ASN A 1 227 ? 39.844 -21.266 -33.781 1 35.91 227 ASN A CA 1
ATOM 1826 C C . ASN A 1 227 ? 40.188 -19.781 -33.844 1 35.91 227 ASN A C 1
ATOM 1828 O O . ASN A 1 227 ? 41.375 -19.422 -33.812 1 35.91 227 ASN A O 1
ATOM 1832 N N . GLU A 1 228 ? 39.125 -18.922 -34 1 37.75 228 GLU A N 1
ATOM 1833 C CA . GLU A 1 228 ? 39.438 -17.547 -34.375 1 37.75 228 GLU A CA 1
ATOM 1834 C C . GLU A 1 228 ? 40.031 -16.781 -33.188 1 37.75 228 GLU A C 1
ATOM 1836 O O . GLU A 1 228 ? 40.906 -15.938 -33.375 1 37.75 228 GLU A O 1
ATOM 1841 N N . MET A 1 229 ? 39.719 -17.234 -31.953 1 36.75 229 MET A N 1
ATOM 1842 C CA . MET A 1 229 ? 40.125 -16.391 -30.828 1 36.75 229 MET A CA 1
ATOM 1843 C C . MET A 1 229 ? 41.594 -16.594 -30.531 1 36.75 229 MET A C 1
ATOM 1845 O O . MET A 1 229 ? 42.25 -15.734 -29.906 1 36.75 229 MET A O 1
ATOM 1849 N N . GLU A 1 230 ? 42.156 -17.734 -30.906 1 39.97 230 GLU A N 1
ATOM 1850 C CA . GLU A 1 230 ? 43.562 -17.984 -30.641 1 39.97 230 GLU A CA 1
ATOM 1851 C C . GLU A 1 230 ? 44.438 -16.984 -31.391 1 39.97 230 GLU A C 1
ATOM 1853 O O . GLU A 1 230 ? 45.5 -16.562 -30.891 1 39.97 230 GLU A O 1
ATOM 1858 N N . GLY A 1 231 ? 43.969 -16.609 -32.562 1 40.34 231 GLY A N 1
ATOM 1859 C CA . GLY A 1 231 ? 44.781 -15.75 -33.406 1 40.34 231 GLY A CA 1
ATOM 1860 C C . GLY A 1 231 ? 44.969 -14.359 -32.844 1 40.34 231 GLY A C 1
ATOM 1861 O O . GLY A 1 231 ? 46 -13.742 -33.031 1 40.34 231 GLY A O 1
ATOM 1862 N N . ILE A 1 232 ? 43.844 -13.914 -32.188 1 41.97 232 ILE A N 1
ATOM 1863 C CA . ILE A 1 232 ? 43.875 -12.539 -31.703 1 41.97 232 ILE A CA 1
ATOM 1864 C C . ILE A 1 232 ? 44.844 -12.43 -30.516 1 41.97 232 ILE A C 1
ATOM 1866 O O . ILE A 1 232 ? 45.594 -11.453 -30.406 1 41.97 232 ILE A O 1
ATOM 1870 N N . GLU A 1 233 ? 44.938 -13.477 -29.734 1 43.31 233 GLU A N 1
ATOM 1871 C CA . GLU A 1 233 ? 45.781 -13.43 -28.562 1 43.31 233 GLU A CA 1
ATOM 1872 C C . GLU A 1 233 ? 47.25 -13.281 -28.969 1 43.31 233 GLU A C 1
ATOM 1874 O O . GLU A 1 233 ? 48 -12.547 -28.328 1 43.31 233 GLU A O 1
ATOM 1879 N N . LYS A 1 234 ? 47.594 -13.93 -30.031 1 47.59 234 LYS A N 1
ATOM 1880 C CA . LYS A 1 234 ? 49 -13.883 -30.5 1 47.59 234 LYS A CA 1
ATOM 1881 C C . LYS A 1 234 ? 49.375 -12.469 -30.938 1 47.59 234 LYS A C 1
ATOM 1883 O O . LYS A 1 234 ? 50.5 -12.031 -30.703 1 47.59 234 LYS A O 1
ATOM 1888 N N . ARG A 1 235 ? 48.25 -11.797 -31.484 1 44.69 235 ARG A N 1
ATOM 1889 C CA . ARG A 1 235 ? 48.562 -10.469 -31.984 1 44.69 235 ARG A CA 1
ATOM 1890 C C . ARG A 1 235 ? 48.812 -9.484 -30.844 1 44.69 235 ARG A C 1
ATOM 1892 O O . ARG A 1 235 ? 49.688 -8.625 -30.938 1 44.69 235 ARG A O 1
ATOM 1899 N N . LEU A 1 236 ? 48.031 -9.664 -29.812 1 42.97 236 LEU A N 1
ATOM 1900 C CA . LEU A 1 236 ? 48.156 -8.734 -28.688 1 42.97 236 LEU A CA 1
ATOM 1901 C C . LEU A 1 236 ? 49.5 -8.914 -27.969 1 42.97 236 LEU A C 1
ATOM 1903 O O . LEU A 1 236 ? 50.094 -7.938 -27.531 1 42.97 236 LEU A O 1
ATOM 1907 N N . LYS A 1 237 ? 49.938 -10.164 -27.922 1 46.56 237 LYS A N 1
ATOM 1908 C CA . LYS A 1 237 ? 51.219 -10.422 -27.25 1 46.56 237 LYS A CA 1
ATOM 1909 C C . LYS A 1 237 ? 52.375 -9.742 -27.984 1 46.56 237 LYS A C 1
ATOM 1911 O O . LYS A 1 237 ? 53.281 -9.203 -27.359 1 46.56 237 LYS A O 1
ATOM 1916 N N . CYS A 1 238 ? 52.188 -9.742 -29.297 1 48.03 238 CYS A N 1
ATOM 1917 C CA . CYS A 1 238 ? 53.281 -9.133 -30.078 1 48.03 238 CYS A CA 1
ATOM 1918 C C . CYS A 1 238 ? 53.344 -7.629 -29.828 1 48.03 238 CYS A C 1
ATOM 1920 O O . CYS A 1 238 ? 54.438 -7.059 -29.781 1 48.03 238 CYS A O 1
ATOM 1922 N N . LEU A 1 239 ? 52.062 -7.086 -29.594 1 44.59 239 LEU A N 1
ATOM 1923 C CA . LEU A 1 239 ? 52.062 -5.637 -29.438 1 44.59 239 LEU A CA 1
ATOM 1924 C C . LEU A 1 239 ? 52.656 -5.238 -28.094 1 44.59 239 LEU A C 1
ATOM 1926 O O . LEU A 1 239 ? 53.375 -4.234 -28 1 44.59 239 LEU A O 1
ATOM 1930 N N . GLU A 1 240 ? 52.344 -6.09 -27.141 1 45.12 240 GLU A N 1
ATOM 1931 C CA . GLU A 1 240 ? 52.875 -5.797 -25.812 1 45.12 240 GLU A CA 1
ATOM 1932 C C . GLU A 1 240 ? 54.406 -5.898 -25.812 1 45.12 240 GLU A C 1
ATOM 1934 O O . GLU A 1 240 ? 55.094 -5.098 -25.172 1 45.12 240 GLU A O 1
ATOM 1939 N N . ASP A 1 241 ? 54.812 -6.891 -26.547 1 45.06 241 ASP A N 1
ATOM 1940 C CA . ASP A 1 241 ? 56.281 -7.043 -26.625 1 45.06 241 ASP A CA 1
ATOM 1941 C C . ASP A 1 241 ? 56.938 -5.785 -27.188 1 45.06 241 ASP A C 1
ATOM 1943 O O . ASP A 1 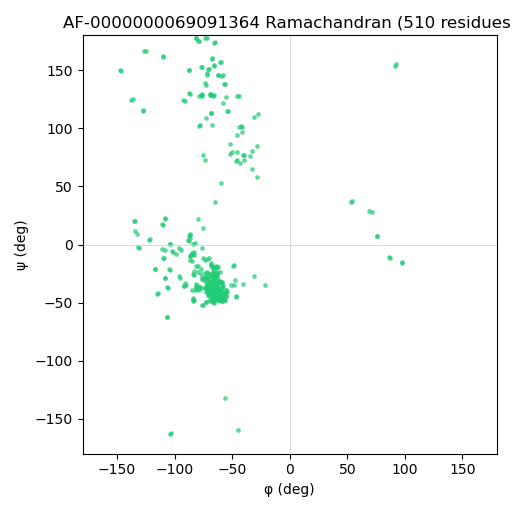241 ? 58.031 -5.402 -26.766 1 45.06 241 ASP A O 1
ATOM 1947 N N . GLU A 1 242 ? 56.156 -5.172 -28.125 1 43.94 242 GLU A N 1
ATOM 1948 C CA . GLU A 1 242 ? 56.781 -4.004 -28.75 1 43.94 242 GLU A CA 1
ATOM 1949 C C . GLU A 1 242 ? 56.812 -2.822 -27.781 1 43.94 242 GLU A C 1
ATOM 1951 O O . GLU A 1 242 ? 57.781 -2.049 -27.797 1 43.94 242 GLU A O 1
ATOM 1956 N N . GLN A 1 243 ? 55.688 -2.793 -27.047 1 37.28 243 GLN A N 1
ATOM 1957 C CA . GLN A 1 243 ? 55.656 -1.629 -26.172 1 37.28 243 GLN A CA 1
ATOM 1958 C C . GLN A 1 243 ? 56.719 -1.735 -25.062 1 37.28 243 GLN A C 1
ATOM 1960 O O . GLN A 1 243 ? 57.25 -0.724 -24.625 1 37.28 243 GLN A O 1
ATOM 1965 N N . ASN A 1 244 ? 56.812 -2.973 -24.531 1 40.53 244 ASN A N 1
ATOM 1966 C CA . ASN A 1 244 ? 57.781 -3.141 -23.453 1 40.53 244 ASN A CA 1
ATOM 1967 C C . ASN A 1 244 ? 59.188 -2.832 -23.922 1 40.53 244 ASN A C 1
ATOM 1969 O O . ASN A 1 244 ? 60.125 -2.723 -23.094 1 40.53 244 ASN A O 1
ATOM 1973 N N . ARG A 1 245 ? 59.438 -3.104 -25.219 1 35 245 ARG A N 1
ATOM 1974 C CA . ARG A 1 245 ? 60.781 -2.775 -25.688 1 35 245 ARG A CA 1
ATOM 1975 C C . ARG A 1 245 ? 61.062 -1.279 -25.562 1 35 245 ARG A C 1
ATOM 1977 O O . ARG A 1 245 ? 62.219 -0.857 -25.516 1 35 245 ARG A O 1
ATOM 1984 N N . LYS A 1 246 ? 59.938 -0.506 -25.734 1 36.97 246 LYS A N 1
ATOM 1985 C CA . LYS A 1 246 ? 60.281 0.912 -25.781 1 36.97 246 LYS A CA 1
ATOM 1986 C C . LYS A 1 246 ? 60.719 1.426 -24.422 1 36.97 246 LYS A C 1
ATOM 1988 O O . LYS A 1 246 ? 61.281 2.523 -24.328 1 36.97 246 LYS A O 1
ATOM 1993 N N . LYS A 1 247 ? 60.094 0.898 -23.406 1 37.84 247 LYS A N 1
ATOM 1994 C CA . LYS A 1 247 ? 60.438 1.553 -22.141 1 37.84 247 LYS A CA 1
ATOM 1995 C C . LYS A 1 247 ? 61.875 1.293 -21.75 1 37.84 247 LYS A C 1
ATOM 1997 O O . LYS A 1 247 ? 62.344 1.774 -20.719 1 37.84 247 LYS A O 1
ATOM 2002 N N . SER A 1 248 ? 62.406 0.171 -22.234 1 30.52 248 SER A N 1
ATOM 2003 C CA . SER A 1 248 ? 63.719 -0.117 -21.672 1 30.52 248 SER A CA 1
ATOM 2004 C C . SER A 1 248 ? 64.75 0.876 -22.172 1 30.52 248 SER A C 1
ATOM 2006 O O . SER A 1 248 ? 65.938 0.714 -21.906 1 30.52 248 SER A O 1
ATOM 2008 N N . LYS A 1 249 ? 64.438 1.691 -23.188 1 28.64 249 LYS A N 1
ATOM 2009 C CA . LYS A 1 249 ? 65.688 2.252 -23.594 1 28.64 249 LYS A CA 1
ATOM 2010 C C . LYS A 1 249 ? 66.25 3.168 -22.516 1 28.64 249 LYS A C 1
ATOM 2012 O O . LYS A 1 249 ? 65.562 4.059 -22.016 1 28.64 249 LYS A O 1
ATOM 2017 N N . PRO A 1 250 ? 67.25 2.678 -21.75 1 30.28 250 PRO A N 1
ATOM 2018 C CA . PRO A 1 250 ? 68.125 3.365 -20.797 1 30.28 250 PRO A CA 1
ATOM 2019 C C . PRO A 1 250 ? 68.688 4.691 -21.344 1 30.28 250 PRO A C 1
ATOM 2021 O O . PRO A 1 250 ? 69.062 4.766 -22.5 1 30.28 250 PRO A O 1
ATOM 2024 N N . ASN A 1 251 ? 67.75 5.75 -21.25 1 27 251 ASN A N 1
ATOM 2025 C CA . ASN A 1 251 ? 68.375 7 -21.703 1 27 251 ASN A CA 1
ATOM 2026 C C . ASN A 1 251 ? 69.812 7.137 -21.25 1 27 251 ASN A C 1
ATOM 2028 O O . ASN A 1 251 ? 70.062 7.227 -20.047 1 27 251 ASN A O 1
ATOM 2032 N N . ASP A 1 252 ? 70.688 6.391 -21.828 1 25.81 252 ASP A N 1
ATOM 2033 C CA . ASP A 1 252 ? 72.125 6.469 -21.797 1 25.81 252 ASP A CA 1
ATOM 2034 C C . ASP A 1 252 ? 72.625 7.918 -21.875 1 25.81 252 ASP A C 1
ATOM 2036 O O . ASP A 1 252 ? 73.75 8.219 -21.547 1 25.81 252 ASP A O 1
ATOM 2040 N N . ASN A 1 253 ? 71.938 8.797 -22.609 1 25.88 253 ASN A N 1
ATOM 2041 C CA . ASN A 1 253 ? 72.938 9.703 -23.172 1 25.88 253 ASN A CA 1
ATOM 2042 C C . ASN A 1 253 ? 73.438 10.68 -22.125 1 25.88 253 ASN A C 1
ATOM 2044 O O . ASN A 1 253 ? 73.062 11.844 -22.109 1 25.88 253 ASN A O 1
ATOM 2048 N N . VAL A 1 254 ? 73.25 10.602 -20.688 1 27.17 254 VAL A N 1
ATOM 2049 C CA . VAL A 1 254 ? 74 11.656 -20.016 1 27.17 254 VAL A CA 1
ATOM 2050 C C . VAL A 1 254 ? 75.5 11.531 -20.328 1 27.17 254 VAL A C 1
ATOM 2052 O O . VAL A 1 254 ? 76.188 10.617 -19.844 1 27.17 254 VAL A O 1
ATOM 2055 N N . GLN A 1 255 ? 75.938 11.453 -21.688 1 19.66 255 GLN A N 1
ATOM 2056 C CA . GLN A 1 255 ? 77.312 11.703 -22.031 1 19.66 255 GLN A CA 1
ATOM 2057 C C . GLN A 1 255 ? 77.812 12.93 -21.312 1 19.66 255 GLN A C 1
ATOM 2059 O O . GLN A 1 255 ? 77.062 13.742 -20.797 1 19.66 255 GLN A O 1
ATOM 2064 N N . ASN A 1 256 ? 79 13.523 -21.953 1 23.94 256 ASN A N 1
ATOM 2065 C CA . ASN A 1 256 ? 80.25 14.188 -21.875 1 23.94 256 ASN A CA 1
ATOM 2066 C C . ASN A 1 256 ? 80.125 15.703 -21.766 1 23.94 256 ASN A C 1
ATOM 2068 O O . ASN A 1 256 ? 81.062 16.391 -21.328 1 23.94 256 ASN A O 1
ATOM 2072 N N . ILE A 1 257 ? 79.062 16.547 -22.203 1 22.12 257 ILE A N 1
ATOM 2073 C CA . ILE A 1 257 ? 79.75 17.828 -22.141 1 22.12 257 ILE A CA 1
ATOM 2074 C C . ILE A 1 257 ? 79.875 18.297 -20.703 1 22.12 257 ILE A C 1
ATOM 2076 O O . ILE A 1 257 ? 78.875 18.203 -19.953 1 22.12 257 ILE A O 1
ATOM 2080 N N . MET B 1 1 ? -68.125 25.203 7.371 1 26.48 1 MET B N 1
ATOM 2081 C CA . MET B 1 1 ? -67 25.078 6.434 1 26.48 1 MET B CA 1
ATOM 2082 C C . MET B 1 1 ? -65.688 24.719 7.164 1 26.48 1 MET B C 1
ATOM 2084 O O . MET B 1 1 ? -65.125 25.547 7.871 1 26.48 1 MET B O 1
ATOM 2088 N N . SER B 1 2 ? -65.5 23.516 7.695 1 28.23 2 SER B N 1
ATOM 2089 C CA . SER B 1 2 ? -64.688 22.875 8.734 1 28.23 2 SER B CA 1
ATOM 2090 C C . SER B 1 2 ? -63.25 22.734 8.281 1 28.23 2 SER B C 1
ATOM 2092 O O . SER B 1 2 ? -62.969 21.984 7.34 1 28.23 2 SER B O 1
ATOM 2094 N N . GLY B 1 3 ? -62.438 23.859 8.203 1 28.36 3 GLY B N 1
ATOM 2095 C CA . GLY B 1 3 ? -61.062 23.938 7.719 1 28.36 3 GLY B CA 1
ATOM 2096 C C . GLY B 1 3 ? -60.125 22.938 8.375 1 28.36 3 GLY B C 1
ATOM 2097 O O . GLY B 1 3 ? -59.969 22.953 9.594 1 28.36 3 GLY B O 1
ATOM 2098 N N . GLY B 1 4 ? -60 21.656 7.879 1 32.84 4 GLY B N 1
ATOM 2099 C CA . GLY B 1 4 ? -59.219 20.562 8.414 1 32.84 4 GLY B CA 1
ATOM 2100 C C . GLY B 1 4 ? -57.75 20.891 8.594 1 32.84 4 GLY B C 1
ATOM 2101 O O . GLY B 1 4 ? -57.25 21.812 7.953 1 32.84 4 GLY B O 1
ATOM 2102 N N . PRO B 1 5 ? -57.188 20.672 9.844 1 34.38 5 PRO B N 1
ATOM 2103 C CA . PRO B 1 5 ? -55.844 21.078 10.242 1 34.38 5 PRO B CA 1
ATOM 2104 C C . PRO B 1 5 ? -54.781 20.547 9.289 1 34.38 5 PRO B C 1
ATOM 2106 O O . PRO B 1 5 ? -54.938 19.484 8.695 1 34.38 5 PRO B O 1
ATOM 2109 N N . ALA B 1 6 ? -54.062 21.484 8.547 1 33.53 6 ALA B N 1
ATOM 2110 C CA . ALA B 1 6 ? -52.906 21.281 7.668 1 33.53 6 ALA B CA 1
ATOM 2111 C C . ALA B 1 6 ? -51.906 20.359 8.312 1 33.53 6 ALA B C 1
ATOM 2113 O O . ALA B 1 6 ? -51.594 20.484 9.508 1 33.53 6 ALA B O 1
ATOM 2114 N N . GLY B 1 7 ? -51.844 19.062 7.953 1 30.59 7 GLY B N 1
ATOM 2115 C CA . GLY B 1 7 ? -50.906 18 8.328 1 30.59 7 GLY B CA 1
ATOM 2116 C C . GLY B 1 7 ? -49.469 18.453 8.352 1 30.59 7 GLY B C 1
ATOM 2117 O O . GLY B 1 7 ? -49 19.125 7.43 1 30.59 7 GLY B O 1
ATOM 2118 N N . SER B 1 8 ? -48.875 18.719 9.555 1 32.78 8 SER B N 1
ATOM 2119 C CA . SER B 1 8 ? -47.5 19.047 9.836 1 32.78 8 SER B CA 1
ATOM 2120 C C . SER B 1 8 ? -46.531 18.109 9.086 1 32.78 8 SER B C 1
ATOM 2122 O O . SER B 1 8 ? -46.469 16.922 9.391 1 32.78 8 SER B O 1
ATOM 2124 N N . THR B 1 9 ? -46.406 18.266 7.762 1 34.47 9 THR B N 1
ATOM 2125 C CA . THR B 1 9 ? -45.312 17.594 7.051 1 34.47 9 THR B CA 1
ATOM 2126 C C . THR B 1 9 ? -44 17.656 7.859 1 34.47 9 THR B C 1
ATOM 2128 O O . THR B 1 9 ? -43.5 18.734 8.133 1 34.47 9 THR B O 1
ATOM 2131 N N . SER B 1 10 ? -43.844 16.859 8.875 1 33.66 10 SER B N 1
ATOM 2132 C CA . SER B 1 10 ? -42.594 16.625 9.586 1 33.66 10 SER B CA 1
ATOM 2133 C C . SER B 1 10 ? -41.406 16.688 8.641 1 33.66 10 SER B C 1
ATOM 2135 O O . SER B 1 10 ? -41.312 15.906 7.695 1 33.66 10 SER B O 1
ATOM 2137 N N . LEU B 1 11 ? -40.969 17.844 8.211 1 34.16 11 LEU B N 1
ATOM 2138 C CA . LEU B 1 11 ? -39.688 18.109 7.551 1 34.16 11 LEU B CA 1
ATOM 2139 C C . LEU B 1 11 ? -38.625 17.188 8.07 1 34.16 11 LEU B C 1
ATOM 2141 O O . LEU B 1 11 ? -38.219 17.281 9.234 1 34.16 11 LEU B O 1
ATOM 2145 N N . TYR B 1 12 ? -38.625 15.93 7.926 1 35.5 12 TYR B N 1
ATOM 2146 C CA . TYR B 1 12 ? -37.531 14.969 8.078 1 35.5 12 TYR B CA 1
ATOM 2147 C C . TYR B 1 12 ? -36.188 15.609 7.785 1 35.5 12 TYR B C 1
ATOM 2149 O O . TYR B 1 12 ? -35.969 16.125 6.684 1 35.5 12 TYR B O 1
ATOM 2157 N N . PHE B 1 13 ? -35.281 16.375 8.625 1 38.28 13 PHE B N 1
ATOM 2158 C CA . PHE B 1 13 ? -34.031 17.094 8.883 1 38.28 13 PHE B CA 1
ATOM 2159 C C . PHE B 1 13 ? -32.875 16.5 8.078 1 38.28 13 PHE B C 1
ATOM 2161 O O . PHE B 1 13 ? -32.656 15.289 8.117 1 38.28 13 PHE B O 1
ATOM 2168 N N . MET B 1 14 ? -32.125 16.984 6.969 1 45.81 14 MET B N 1
ATOM 2169 C CA . MET B 1 14 ? -30.969 17.141 6.082 1 45.81 14 MET B CA 1
ATOM 2170 C C . MET B 1 14 ? -29.672 17 6.863 1 45.81 14 MET B C 1
ATOM 2172 O O . MET B 1 14 ? -28.594 17.297 6.336 1 45.81 14 MET B O 1
ATOM 2176 N N . PRO B 1 15 ? -29.453 17.266 8.219 1 53.62 15 PRO B N 1
ATOM 2177 C CA . PRO B 1 15 ? -28.281 17.297 9.102 1 53.62 15 PRO B CA 1
ATOM 2178 C C . PRO B 1 15 ? -27.406 16.047 8.953 1 53.62 15 PRO B C 1
ATOM 2180 O O . PRO B 1 15 ? -26.188 16.125 9.109 1 53.62 15 PRO B O 1
ATOM 2183 N N . GLN B 1 16 ? -27.891 15.031 8.414 1 77.88 16 GLN B N 1
ATOM 2184 C CA . GLN B 1 16 ? -27.234 13.719 8.445 1 77.88 16 GLN B CA 1
ATOM 2185 C C . GLN B 1 16 ? -26.188 13.594 7.344 1 77.88 16 GLN B C 1
ATOM 2187 O O . GLN B 1 16 ? -25.094 13.078 7.582 1 77.88 16 GLN B O 1
ATOM 2192 N N . ILE B 1 17 ? -26.438 14.461 6.305 1 85.31 17 ILE B N 1
ATOM 2193 C CA . ILE B 1 17 ? -25.531 14.281 5.18 1 85.31 17 ILE B CA 1
ATOM 2194 C C . ILE B 1 17 ? -24.25 15.078 5.426 1 85.31 17 ILE B C 1
ATOM 2196 O O . ILE B 1 17 ? -23.156 14.602 5.129 1 85.31 17 ILE B O 1
ATOM 2200 N N . SER B 1 18 ? -24.406 16.328 6.016 1 90.5 18 SER B N 1
ATOM 2201 C CA . SER B 1 18 ? -23.234 17.172 6.262 1 90.5 18 SER B CA 1
ATOM 2202 C C . SER B 1 18 ? -22.312 16.547 7.301 1 90.5 18 SER B C 1
ATOM 2204 O O . SER B 1 18 ? -21.094 16.672 7.203 1 90.5 18 SER B O 1
ATOM 2206 N N . THR B 1 19 ? -22.906 15.953 8.211 1 90.38 19 THR B N 1
ATOM 2207 C CA . THR B 1 19 ? -22.125 15.266 9.234 1 90.38 19 THR B CA 1
ATOM 2208 C C . THR B 1 19 ? -21.438 14.031 8.641 1 90.38 19 THR B C 1
ATOM 2210 O O . THR B 1 19 ? -20.312 13.711 9.016 1 90.38 19 THR B O 1
ATOM 2213 N N . GLU B 1 20 ? -22.094 13.383 7.824 1 91.56 20 GLU B N 1
ATOM 2214 C CA . GLU B 1 20 ? -21.516 12.234 7.133 1 91.56 20 GLU B CA 1
ATOM 2215 C C . GLU B 1 20 ? -20.359 12.664 6.23 1 91.56 20 GLU B C 1
ATOM 2217 O O . GLU B 1 20 ? -19.359 11.961 6.129 1 91.56 20 GLU B O 1
ATOM 2222 N N . ASN B 1 21 ? -20.578 13.766 5.574 1 93.5 21 ASN B N 1
ATOM 2223 C CA . ASN B 1 21 ? -19.516 14.32 4.742 1 93.5 21 ASN B CA 1
ATOM 2224 C C . ASN B 1 21 ? -18.25 14.562 5.547 1 93.5 21 ASN B C 1
ATOM 2226 O O . ASN B 1 21 ? -17.156 14.172 5.125 1 93.5 21 ASN B O 1
ATOM 2230 N N . TYR B 1 22 ? -18.453 15.156 6.613 1 95.38 22 TYR B N 1
ATOM 2231 C CA . TYR B 1 22 ? -17.312 15.438 7.477 1 95.38 22 TYR B CA 1
ATOM 2232 C C . TYR B 1 22 ? -16.656 14.141 7.949 1 95.38 22 TYR B C 1
ATOM 2234 O O . TYR B 1 22 ? -15.422 14.031 7.965 1 95.38 22 TYR B O 1
ATOM 2242 N N . SER B 1 23 ? -17.422 13.203 8.297 1 93.94 23 SER B N 1
ATOM 2243 C CA . SER B 1 23 ? -16.906 11.922 8.75 1 93.94 23 SER B CA 1
ATOM 2244 C C . SER B 1 23 ? -16.109 11.227 7.656 1 93.94 23 SER B C 1
ATOM 2246 O O . SER B 1 23 ? -15.062 10.617 7.93 1 93.94 23 SER B O 1
ATOM 2248 N N . ARG B 1 24 ? -16.547 11.266 6.496 1 95.69 24 ARG B N 1
ATOM 2249 C CA . ARG B 1 24 ? -15.844 10.664 5.371 1 95.69 24 ARG B CA 1
ATOM 2250 C C . ARG B 1 24 ? -14.484 11.312 5.16 1 95.69 24 ARG B C 1
ATOM 2252 O O . ARG B 1 24 ? -13.5 10.625 4.879 1 95.69 24 ARG B O 1
ATOM 2259 N N . LEU B 1 25 ? -14.531 12.578 5.277 1 97.19 25 LEU B N 1
ATOM 2260 C CA . LEU B 1 25 ? -13.266 13.297 5.117 1 97.19 25 LEU B CA 1
ATOM 2261 C C . LEU B 1 25 ? -12.289 12.922 6.223 1 97.19 25 LEU B C 1
ATOM 2263 O O . LEU B 1 25 ? -11.102 12.727 5.961 1 97.19 25 LEU B O 1
ATOM 2267 N N . CYS B 1 26 ? -12.789 12.828 7.398 1 95.69 26 CYS B N 1
ATOM 2268 C CA . CYS B 1 26 ? -11.945 12.422 8.516 1 95.69 26 CYS B CA 1
ATOM 2269 C C . CYS B 1 26 ? -11.344 11.039 8.273 1 95.69 26 CYS B C 1
ATOM 2271 O O . CYS B 1 26 ? -10.148 10.828 8.508 1 95.69 26 CYS B O 1
ATOM 2273 N N . GLN B 1 27 ? -12.094 10.172 7.805 1 95.5 27 GLN B N 1
ATOM 2274 C CA . GLN B 1 27 ? -11.617 8.82 7.547 1 95.5 27 GLN B CA 1
ATOM 2275 C C . GLN B 1 27 ? -10.617 8.797 6.395 1 95.5 27 GLN B C 1
ATOM 2277 O O . GLN B 1 27 ? -9.656 8.023 6.418 1 95.5 27 GLN B O 1
ATOM 2282 N N . LEU B 1 28 ? -10.883 9.555 5.387 1 97.5 28 LEU B N 1
ATOM 2283 C CA . LEU B 1 28 ? -9.945 9.648 4.27 1 97.5 28 LEU B CA 1
ATOM 2284 C C . LEU B 1 28 ? -8.562 10.07 4.754 1 97.5 28 LEU B C 1
ATOM 2286 O O . LEU B 1 28 ? -7.551 9.492 4.34 1 97.5 28 LEU B O 1
ATOM 2290 N N . ILE B 1 29 ? -8.531 10.953 5.613 1 97.12 29 ILE B N 1
ATOM 2291 C CA . ILE B 1 29 ? -7.27 11.477 6.121 1 97.12 29 ILE B CA 1
ATOM 2292 C C . ILE B 1 29 ? -6.645 10.477 7.09 1 97.12 29 ILE B C 1
ATOM 2294 O O . ILE B 1 29 ? -5.477 10.102 6.941 1 97.12 29 ILE B O 1
ATOM 2298 N N . MET B 1 30 ? -7.371 10.055 8.039 1 94.88 30 MET B N 1
ATOM 2299 C CA . MET B 1 30 ? -6.848 9.281 9.164 1 94.88 30 MET B CA 1
ATOM 2300 C C . MET B 1 30 ? -6.5 7.863 8.727 1 94.88 30 MET B C 1
ATOM 2302 O O . MET B 1 30 ? -5.602 7.238 9.305 1 94.88 30 MET B O 1
ATOM 2306 N N . LYS B 1 31 ? -7.141 7.371 7.754 1 94.81 31 LYS B N 1
ATOM 2307 C CA . LYS B 1 31 ? -6.891 5.992 7.34 1 94.81 31 LYS B CA 1
ATOM 2308 C C . LYS B 1 31 ? -6.105 5.941 6.031 1 94.81 31 LYS B C 1
ATOM 2310 O O . LYS B 1 31 ? -4.945 5.535 6.016 1 94.81 31 LYS B O 1
ATOM 2315 N N . ILE B 1 32 ? -6.703 6.461 4.996 1 97.62 32 ILE B N 1
ATOM 2316 C CA . ILE B 1 32 ? -6.148 6.27 3.658 1 97.62 32 ILE B CA 1
ATOM 2317 C C . ILE B 1 32 ? -4.891 7.121 3.494 1 97.62 32 ILE B C 1
ATOM 2319 O O . ILE B 1 32 ? -3.842 6.613 3.094 1 97.62 32 ILE B O 1
ATOM 2323 N N . CYS B 1 33 ? -4.969 8.383 3.832 1 98.38 33 CYS B N 1
ATOM 2324 C CA . CYS B 1 33 ? -3.795 9.234 3.697 1 98.38 33 CYS B CA 1
ATOM 2325 C C . CYS B 1 33 ? -2.688 8.797 4.645 1 98.38 33 CYS B C 1
ATOM 2327 O O . CYS B 1 33 ? -1.507 8.836 4.289 1 98.38 33 CYS B O 1
ATOM 2329 N N . SER B 1 34 ? -3.047 8.398 5.832 1 97.69 34 SER B N 1
ATOM 2330 C CA . SER B 1 34 ? -2.041 7.906 6.766 1 97.69 34 SER B CA 1
ATOM 2331 C C . SER B 1 34 ? -1.351 6.66 6.227 1 97.69 34 SER B C 1
ATOM 2333 O O . SER B 1 34 ? -0.127 6.531 6.316 1 97.69 34 SER B O 1
ATOM 2335 N N . ASP B 1 35 ? -2.145 5.758 5.715 1 97.94 35 ASP B N 1
ATOM 2336 C CA . ASP B 1 35 ? -1.572 4.547 5.133 1 97.94 35 ASP B CA 1
ATOM 2337 C C . ASP B 1 35 ? -0.627 4.887 3.98 1 97.94 35 ASP B C 1
ATOM 2339 O O . ASP B 1 35 ? 0.435 4.277 3.842 1 97.94 35 ASP B O 1
ATOM 2343 N N . LEU B 1 36 ? -1.055 5.762 3.201 1 98.31 36 LEU B N 1
ATOM 2344 C CA . LEU B 1 36 ? -0.244 6.18 2.062 1 98.31 36 LEU B CA 1
ATOM 2345 C C . LEU B 1 36 ? 1.066 6.805 2.529 1 98.31 36 LEU B C 1
ATOM 2347 O O . LEU B 1 36 ? 2.131 6.504 1.984 1 98.31 36 LEU B O 1
ATOM 2351 N N . LEU B 1 37 ? 1 7.691 3.492 1 98.31 37 LEU B N 1
ATOM 2352 C CA . LEU B 1 37 ? 2.211 8.32 4.008 1 98.31 37 LEU B CA 1
ATOM 2353 C C . LEU B 1 37 ? 3.123 7.289 4.664 1 98.31 37 LEU B C 1
ATOM 2355 O O . LEU B 1 37 ? 4.348 7.402 4.594 1 98.31 37 LEU B O 1
ATOM 2359 N N . ARG B 1 38 ? 2.568 6.34 5.305 1 97.88 38 ARG B N 1
ATOM 2360 C CA . ARG B 1 38 ? 3.365 5.254 5.867 1 97.88 38 ARG B CA 1
ATOM 2361 C C . ARG B 1 38 ? 4.074 4.469 4.773 1 97.88 38 ARG B C 1
ATOM 2363 O O . ARG B 1 38 ? 5.234 4.078 4.93 1 97.88 38 ARG B O 1
ATOM 2370 N N . ASP B 1 39 ? 3.342 4.258 3.734 1 97.38 39 ASP B N 1
ATOM 2371 C CA . ASP B 1 39 ? 3.932 3.578 2.584 1 97.38 39 ASP B CA 1
ATOM 2372 C C . ASP B 1 39 ? 5.109 4.375 2.021 1 97.38 39 ASP B C 1
ATOM 2374 O O . ASP B 1 39 ? 6.148 3.803 1.688 1 97.38 39 ASP B O 1
ATOM 2378 N N . ILE B 1 40 ? 4.93 5.645 1.905 1 97.94 40 ILE B N 1
ATOM 2379 C CA . ILE B 1 40 ? 6.02 6.496 1.437 1 97.94 40 ILE B CA 1
ATOM 2380 C C . ILE B 1 40 ? 7.195 6.41 2.404 1 97.94 40 ILE B C 1
ATOM 2382 O O . ILE B 1 40 ? 8.344 6.254 1.983 1 97.94 40 ILE B O 1
ATOM 2386 N N . LEU B 1 41 ? 6.918 6.535 3.691 1 98.19 41 LEU B N 1
ATOM 2387 C CA . LEU B 1 41 ? 7.961 6.492 4.707 1 98.19 41 LEU B CA 1
ATOM 2388 C C . LEU B 1 41 ? 8.789 5.215 4.586 1 98.19 41 LEU B C 1
ATOM 2390 O O . LEU B 1 41 ? 10.016 5.254 4.684 1 98.19 41 LEU B O 1
ATOM 2394 N N . SER B 1 42 ? 8.117 4.145 4.332 1 97.62 42 SER B N 1
ATOM 2395 C CA . SER B 1 42 ? 8.773 2.84 4.289 1 97.62 42 SER B CA 1
ATOM 2396 C C . SER B 1 42 ? 9.734 2.744 3.111 1 97.62 42 SER B C 1
ATOM 2398 O O . SER B 1 42 ? 10.617 1.882 3.09 1 97.62 42 SER B O 1
ATOM 2400 N N . ARG B 1 43 ? 9.523 3.613 2.168 1 95.69 43 ARG B N 1
ATOM 2401 C CA . ARG B 1 43 ? 10.406 3.631 1.01 1 95.69 43 ARG B CA 1
ATOM 2402 C C . ARG B 1 43 ? 11.711 4.363 1.325 1 95.69 43 ARG B C 1
ATOM 2404 O O . ARG B 1 43 ? 12.711 4.191 0.628 1 95.69 43 ARG B O 1
ATOM 2411 N N . TYR B 1 44 ? 11.719 5.152 2.346 1 95.81 44 TYR B N 1
ATOM 2412 C CA . TYR B 1 44 ? 12.898 5.906 2.746 1 95.81 44 TYR B CA 1
ATOM 2413 C C . TYR B 1 44 ? 13.531 5.305 3.994 1 95.81 44 TYR B C 1
ATOM 2415 O O . TYR B 1 44 ? 14.758 5.367 4.168 1 95.81 44 TYR B O 1
ATOM 2423 N N . ILE B 1 45 ? 12.695 4.863 4.828 1 96.81 45 ILE B N 1
ATOM 2424 C CA . ILE B 1 45 ? 13.125 4.219 6.066 1 96.81 45 ILE B CA 1
ATOM 2425 C C . ILE B 1 45 ? 12.453 2.854 6.195 1 96.81 45 ILE B C 1
ATOM 2427 O O . ILE B 1 45 ? 11.25 2.768 6.449 1 96.81 45 ILE B O 1
ATOM 2431 N N . LYS B 1 46 ? 13.258 1.847 6.16 1 95.25 46 LYS B N 1
ATOM 2432 C CA . LYS B 1 46 ? 12.703 0.512 6.367 1 95.25 46 LYS B CA 1
ATOM 2433 C C . LYS B 1 46 ? 12.086 0.385 7.758 1 95.25 46 LYS B C 1
ATOM 2435 O O . LYS B 1 46 ? 12.609 0.936 8.727 1 95.25 46 LYS B O 1
ATOM 2440 N N . PRO B 1 47 ? 11.055 -0.37 7.801 1 95.5 47 PRO B N 1
ATOM 2441 C CA . PRO B 1 47 ? 10.383 -0.516 9.094 1 95.5 47 PRO B CA 1
ATOM 2442 C C . PRO B 1 47 ? 11.328 -0.995 10.195 1 95.5 47 PRO B C 1
ATOM 2444 O O . PRO B 1 47 ? 11.258 -0.508 11.328 1 95.5 47 PRO B O 1
ATOM 2447 N N . ALA B 1 48 ? 12.172 -1.853 9.906 1 93.94 48 ALA B N 1
ATOM 2448 C CA . ALA B 1 48 ? 13.086 -2.41 10.898 1 93.94 48 ALA B CA 1
ATOM 2449 C C . ALA B 1 48 ? 14.086 -1.359 11.375 1 93.94 48 ALA B C 1
ATOM 2451 O O . ALA B 1 48 ? 14.672 -1.499 12.453 1 93.94 48 ALA B O 1
ATOM 2452 N N . GLU B 1 49 ? 14.227 -0.296 10.625 1 96 49 GLU B N 1
ATOM 2453 C CA . GLU B 1 49 ? 15.219 0.728 10.922 1 96 49 GLU B CA 1
ATOM 2454 C C . GLU B 1 49 ? 14.57 1.965 11.539 1 96 49 GLU B C 1
ATOM 2456 O O . GLU B 1 49 ? 15.258 2.939 11.852 1 96 49 GLU B O 1
ATOM 2461 N N . LEU B 1 50 ? 13.336 1.945 11.711 1 96 50 LEU B N 1
ATOM 2462 C CA . LEU B 1 50 ? 12.617 3.129 12.164 1 96 50 LEU B CA 1
ATOM 2463 C C . LEU B 1 50 ? 13.141 3.604 13.516 1 96 50 LEU B C 1
ATOM 2465 O O . LEU B 1 50 ? 13.461 4.785 13.68 1 96 50 LEU B O 1
ATOM 2469 N N . ARG B 1 51 ? 13.266 2.697 14.391 1 94.19 51 ARG B N 1
ATOM 2470 C CA . ARG B 1 51 ? 13.734 3.057 15.727 1 94.19 51 ARG B CA 1
ATOM 2471 C C . ARG B 1 51 ? 15.117 3.686 15.672 1 94.19 51 ARG B C 1
ATOM 2473 O O . ARG B 1 51 ? 15.367 4.719 16.297 1 94.19 51 ARG B O 1
ATOM 2480 N N . SER B 1 52 ? 15.977 3.02 14.945 1 94.81 52 SER B N 1
ATOM 2481 C CA . SER B 1 52 ? 17.328 3.533 14.828 1 94.81 52 SER B CA 1
ATOM 2482 C C . SER B 1 52 ? 17.344 4.926 14.203 1 94.81 52 SER B C 1
ATOM 2484 O O . SER B 1 52 ? 18.109 5.793 14.633 1 94.81 52 SER B O 1
ATOM 2486 N N . GLU B 1 53 ? 16.516 5.18 13.227 1 96.56 53 GLU B N 1
ATOM 2487 C CA . GLU B 1 53 ? 16.438 6.484 12.57 1 96.56 53 GLU B CA 1
ATOM 2488 C C . GLU B 1 53 ? 15.891 7.547 13.516 1 96.56 53 GLU B C 1
ATOM 2490 O O . GLU B 1 53 ? 16.344 8.695 13.5 1 96.56 53 GLU B O 1
ATOM 2495 N N . LEU B 1 54 ? 14.969 7.16 14.273 1 95.81 54 LEU B N 1
ATOM 2496 C CA . LEU B 1 54 ? 14.398 8.086 15.25 1 95.81 54 LEU B CA 1
ATOM 2497 C C . LEU B 1 54 ? 15.43 8.477 16.297 1 95.81 54 LEU B C 1
ATOM 2499 O O . LEU B 1 54 ? 15.523 9.648 16.672 1 95.81 54 LEU B O 1
ATOM 2503 N N . ASP B 1 55 ? 16.203 7.527 16.688 1 94.81 55 ASP B N 1
ATOM 2504 C CA . ASP B 1 55 ? 17.203 7.793 17.703 1 94.81 55 ASP B CA 1
ATOM 2505 C C . ASP B 1 55 ? 18.344 8.633 17.141 1 94.81 55 ASP B C 1
ATOM 2507 O O . ASP B 1 55 ? 18.859 9.539 17.812 1 94.81 55 ASP B O 1
ATOM 2511 N N . LYS B 1 56 ? 18.703 8.305 15.961 1 96.75 56 LYS B N 1
ATOM 2512 C CA . LYS B 1 56 ? 19.766 9.047 15.289 1 96.75 56 LYS B CA 1
ATOM 2513 C C . LYS B 1 56 ? 19.391 10.516 15.117 1 96.75 56 LYS B C 1
ATOM 2515 O O . LYS B 1 56 ? 20.266 11.391 15.141 1 96.75 56 LYS B O 1
ATOM 2520 N N . ASN B 1 57 ? 18.172 10.805 14.945 1 96.88 57 ASN B N 1
ATOM 2521 C CA . ASN B 1 57 ? 17.719 12.164 14.672 1 96.88 57 ASN B CA 1
ATOM 2522 C C . ASN B 1 57 ? 16.984 12.758 15.867 1 96.88 57 ASN B C 1
ATOM 2524 O O . ASN B 1 57 ? 16.188 13.68 15.719 1 96.88 57 ASN B O 1
ATOM 2528 N N . LYS B 1 58 ? 17.219 12.273 16.984 1 95.19 58 LYS B N 1
ATOM 2529 C CA . LYS B 1 58 ? 16.469 12.641 18.188 1 95.19 58 LYS B CA 1
ATOM 2530 C C . LYS B 1 58 ? 16.562 14.141 18.453 1 95.19 58 LYS B C 1
ATOM 2532 O O . LYS B 1 58 ? 15.547 14.797 18.688 1 95.19 58 LYS B O 1
ATOM 2537 N N . CYS B 1 59 ? 17.703 14.695 18.391 1 95.25 59 CYS B N 1
ATOM 2538 C CA . CYS B 1 59 ? 17.906 16.109 18.703 1 95.25 59 CYS B CA 1
ATOM 2539 C C . CYS B 1 59 ? 17.094 16.984 17.75 1 95.25 59 CYS B C 1
ATOM 2541 O O . CYS B 1 59 ? 16.422 17.922 18.188 1 95.25 59 CYS B O 1
ATOM 2543 N N . LYS B 1 60 ? 17.172 16.672 16.562 1 95.38 60 LYS B N 1
ATOM 2544 C CA . LYS B 1 60 ? 16.438 17.438 15.547 1 95.38 60 LYS B CA 1
ATOM 2545 C C . LYS B 1 60 ? 14.93 17.281 15.727 1 95.38 60 LYS B C 1
ATOM 2547 O O . LYS B 1 60 ? 14.188 18.266 15.703 1 95.38 60 LYS B O 1
ATOM 2552 N N . LEU B 1 61 ? 14.477 16.125 15.898 1 95.75 61 LEU B N 1
ATOM 2553 C CA . LEU B 1 61 ? 13.055 15.82 15.961 1 95.75 61 LEU B CA 1
ATOM 2554 C C . LEU B 1 61 ? 12.43 16.391 17.234 1 95.75 61 LEU B C 1
ATOM 2556 O O . LEU B 1 61 ? 11.289 16.859 17.219 1 95.75 61 LEU B O 1
ATOM 2560 N N . GLU B 1 62 ? 13.133 16.375 18.266 1 93.25 62 GLU B N 1
ATOM 2561 C CA . GLU B 1 62 ? 12.609 16.891 19.531 1 93.25 62 GLU B CA 1
ATOM 2562 C C . GLU B 1 62 ? 12.359 18.391 19.453 1 93.25 62 GLU B C 1
ATOM 2564 O O . GLU B 1 62 ? 11.484 18.922 20.141 1 93.25 62 GLU B O 1
ATOM 2569 N N . LYS B 1 63 ? 13.125 19.062 18.656 1 92.5 63 LYS B N 1
ATOM 2570 C CA . LYS B 1 63 ? 12.961 20.5 18.5 1 92.5 63 LYS B CA 1
ATOM 2571 C C . LYS B 1 63 ? 11.688 20.828 17.719 1 92.5 63 LYS B C 1
ATOM 2573 O O . LYS B 1 63 ? 11.102 21.906 17.906 1 92.5 63 LYS B O 1
ATOM 2578 N N . ILE B 1 64 ? 11.234 19.891 16.922 1 92.31 64 ILE B N 1
ATOM 2579 C CA . ILE B 1 64 ? 10.117 20.172 16.031 1 92.31 64 ILE B CA 1
ATOM 2580 C C . ILE B 1 64 ? 8.836 19.547 16.578 1 92.31 64 ILE B C 1
ATOM 2582 O O . ILE B 1 64 ? 7.734 20.016 16.297 1 92.31 64 ILE B O 1
ATOM 2586 N N . MET B 1 65 ? 8.953 18.609 17.375 1 91.44 65 MET B N 1
ATOM 2587 C CA . MET B 1 65 ? 7.801 17.859 17.875 1 91.44 65 MET B CA 1
ATOM 2588 C C . MET B 1 65 ? 7.219 18.531 19.125 1 91.44 65 MET B C 1
ATOM 2590 O O . MET B 1 65 ? 7.941 19.203 19.859 1 91.44 65 MET B O 1
ATOM 2594 N N . ASN B 1 66 ? 5.969 18.344 19.25 1 88.69 66 ASN B N 1
ATOM 2595 C CA . ASN B 1 66 ? 5.355 18.781 20.5 1 88.69 66 ASN B CA 1
ATOM 2596 C C . ASN B 1 66 ? 5.594 17.766 21.625 1 88.69 66 ASN B C 1
ATOM 2598 O O . ASN B 1 66 ? 6.195 16.719 21.391 1 88.69 66 ASN B O 1
ATOM 2602 N N . GLN B 1 67 ? 5.168 18.125 22.797 1 88.69 67 GLN B N 1
ATOM 2603 C CA . GLN B 1 67 ? 5.453 17.312 23.969 1 88.69 67 GLN B CA 1
ATOM 2604 C C . GLN B 1 67 ? 4.816 15.938 23.859 1 88.69 67 GLN B C 1
ATOM 2606 O O . GLN B 1 67 ? 5.438 14.93 24.219 1 88.69 67 GLN B O 1
ATOM 2611 N N . GLN B 1 68 ? 3.639 15.859 23.406 1 87.5 68 GLN B N 1
ATOM 2612 C CA . GLN B 1 68 ? 2.938 14.586 23.281 1 87.5 68 GLN B CA 1
ATOM 2613 C C . GLN B 1 68 ? 3.617 13.672 22.266 1 87.5 68 GLN B C 1
ATOM 2615 O O . GLN B 1 68 ? 3.73 12.469 22.5 1 87.5 68 GLN B O 1
ATOM 2620 N N . GLN B 1 69 ? 4.043 14.211 21.234 1 90.19 69 GLN B N 1
ATOM 2621 C CA . GLN B 1 69 ? 4.734 13.461 20.188 1 90.19 69 GLN B CA 1
ATOM 2622 C C . GLN B 1 69 ? 6.078 12.938 20.688 1 90.19 69 GLN B C 1
ATOM 2624 O O . GLN B 1 69 ? 6.449 11.797 20.406 1 90.19 69 GLN B O 1
ATOM 2629 N N . LYS B 1 70 ? 6.711 13.742 21.453 1 91.06 70 LYS B N 1
ATOM 2630 C CA . LYS B 1 70 ? 7.977 13.328 22.047 1 91.06 70 LYS B CA 1
ATOM 2631 C C . LYS B 1 70 ? 7.785 12.141 22.984 1 91.06 70 LYS B C 1
ATOM 2633 O O . LYS B 1 70 ? 8.594 11.211 22.984 1 91.06 70 LYS B O 1
ATOM 2638 N N . GLN B 1 71 ? 6.754 12.281 23.688 1 89.19 71 GLN B N 1
ATOM 2639 C CA . GLN B 1 71 ? 6.473 11.203 24.625 1 89.19 71 GLN B CA 1
ATOM 2640 C C . GLN B 1 71 ? 6.137 9.906 23.906 1 89.19 71 GLN B C 1
ATOM 2642 O O . GLN B 1 71 ? 6.527 8.828 24.344 1 89.19 71 GLN B O 1
ATOM 2647 N N . LEU B 1 72 ? 5.453 10.008 22.891 1 88.56 72 LEU B N 1
ATOM 2648 C CA . LEU B 1 72 ? 5.062 8.828 22.125 1 88.56 72 LEU B CA 1
ATOM 2649 C C . LEU B 1 72 ? 6.285 8.148 21.516 1 88.56 72 LEU B C 1
ATOM 2651 O O . LEU B 1 72 ? 6.352 6.914 21.469 1 88.56 72 LEU B O 1
ATOM 2655 N N . ILE B 1 73 ? 7.227 8.898 21.094 1 91.75 73 ILE B N 1
ATOM 2656 C CA . ILE B 1 73 ? 8.352 8.359 20.328 1 91.75 73 ILE B CA 1
ATOM 2657 C C . ILE B 1 73 ? 9.492 8 21.281 1 91.75 73 ILE B C 1
ATOM 2659 O O . ILE B 1 73 ? 10.164 6.984 21.094 1 91.75 73 ILE B O 1
ATOM 2663 N N . TYR B 1 74 ? 9.68 8.766 22.328 1 90.31 74 TYR B N 1
ATOM 2664 C CA . TYR B 1 74 ? 10.945 8.633 23.047 1 90.31 74 TYR B CA 1
ATOM 2665 C C . TYR B 1 74 ? 10.703 8.266 24.5 1 90.31 74 TYR B C 1
ATOM 2667 O O . TYR B 1 74 ? 11.648 8.18 25.297 1 90.31 74 TYR B O 1
ATOM 2675 N N . SER B 1 75 ? 9.523 8.055 24.828 1 85.56 75 SER B N 1
ATOM 2676 C CA . SER B 1 75 ? 9.305 7.574 26.188 1 85.56 75 SER B CA 1
ATOM 2677 C C . SER B 1 75 ? 9.859 6.164 26.375 1 85.56 75 SER B C 1
ATOM 2679 O O . SER B 1 75 ? 10.008 5.418 25.391 1 85.56 75 SER B O 1
ATOM 2681 N N . VAL B 1 76 ? 10.086 5.785 27.594 1 74.06 76 VAL B N 1
ATOM 2682 C CA . VAL B 1 76 ? 10.695 4.504 27.953 1 74.06 76 VAL B CA 1
ATOM 2683 C C . VAL B 1 76 ? 9.773 3.363 27.531 1 74.06 76 VAL B C 1
ATOM 2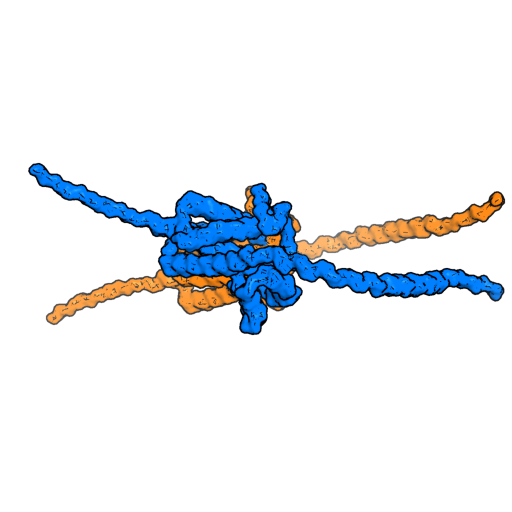685 O O . VAL B 1 76 ? 10.227 2.326 27.047 1 74.06 76 VAL B O 1
ATOM 2688 N N . ALA B 1 77 ? 8.578 3.531 27.641 1 70.25 77 ALA B N 1
ATOM 2689 C CA . ALA B 1 77 ? 7.59 2.496 27.344 1 70.25 77 ALA B CA 1
ATOM 2690 C C . ALA B 1 77 ? 7.531 2.217 25.844 1 70.25 77 ALA B C 1
ATOM 2692 O O . ALA B 1 77 ? 7.27 1.086 25.422 1 70.25 77 ALA B O 1
ATOM 2693 N N . CYS B 1 78 ? 7.879 3.141 25.125 1 67.88 78 CYS B N 1
ATOM 2694 C CA . CYS B 1 78 ? 7.641 3.031 23.688 1 67.88 78 CYS B CA 1
ATOM 2695 C C . CYS B 1 78 ? 8.922 2.676 22.953 1 67.88 78 CYS B C 1
ATOM 2697 O O . CYS B 1 78 ? 8.883 2.312 21.781 1 67.88 78 CYS B O 1
ATOM 2699 N N . LYS B 1 79 ? 9.914 2.643 23.641 1 67 79 LYS B N 1
ATOM 2700 C CA . LYS B 1 79 ? 11.203 2.492 22.984 1 67 79 LYS B CA 1
ATOM 2701 C C . LYS B 1 79 ? 11.328 1.12 22.328 1 67 79 LYS B C 1
ATOM 2703 O O . LYS B 1 79 ? 11.945 0.986 21.266 1 67 79 LYS B O 1
ATOM 2708 N N . THR B 1 80 ? 10.641 0.287 22.75 1 67.19 80 THR B N 1
ATOM 2709 C CA . THR B 1 80 ? 10.938 -1.035 22.203 1 67.19 80 THR B CA 1
ATOM 2710 C C . THR B 1 80 ? 9.828 -1.489 21.25 1 67.19 80 THR B C 1
ATOM 2712 O O . THR B 1 80 ? 10.039 -2.365 20.422 1 67.19 80 THR B O 1
ATOM 2715 N N . SER B 1 81 ? 8.914 -0.724 21.219 1 81.62 81 SER B N 1
ATOM 2716 C CA . SER B 1 81 ? 7.805 -1.36 20.516 1 81.62 81 SER B CA 1
ATOM 2717 C C . SER B 1 81 ? 7.195 -0.421 19.469 1 81.62 81 SER B C 1
ATOM 2719 O O . SER B 1 81 ? 6.258 -0.792 18.766 1 81.62 81 SER B O 1
ATOM 2721 N N . LEU B 1 82 ? 7.828 0.63 19.25 1 89.81 82 LEU B N 1
ATOM 2722 C CA . LEU B 1 82 ? 7.215 1.604 18.359 1 89.81 82 LEU B CA 1
ATOM 2723 C C . LEU B 1 82 ? 7.367 1.174 16.891 1 89.81 82 LEU B C 1
ATOM 2725 O O . LEU B 1 82 ? 8.461 0.795 16.469 1 89.81 82 LEU B O 1
ATOM 2729 N N . ALA B 1 83 ? 6.25 1.167 16.172 1 92.25 83 ALA B N 1
ATOM 2730 C CA . ALA B 1 83 ? 6.211 0.856 14.75 1 92.25 83 ALA B CA 1
ATOM 2731 C C . ALA B 1 83 ? 5.512 1.966 13.969 1 92.25 83 ALA B C 1
ATOM 2733 O O . ALA B 1 83 ? 4.891 2.854 14.562 1 92.25 83 ALA B O 1
ATOM 2734 N N . ALA B 1 84 ? 5.691 1.876 12.672 1 94.75 84 ALA B N 1
ATOM 2735 C CA . ALA B 1 84 ? 5.129 2.922 11.82 1 94.75 84 ALA B CA 1
ATOM 2736 C C . ALA B 1 84 ? 3.617 3.021 12 1 94.75 84 ALA B C 1
ATOM 2738 O O . ALA B 1 84 ? 3.043 4.109 11.891 1 94.75 84 ALA B O 1
ATOM 2739 N N . LYS B 1 85 ? 2.984 1.934 12.258 1 94.19 85 LYS B N 1
ATOM 2740 C CA . LYS B 1 85 ? 1.532 1.91 12.422 1 94.19 85 LYS B CA 1
ATOM 2741 C C . LYS B 1 85 ? 1.1 2.736 13.625 1 94.19 85 LYS B C 1
ATOM 2743 O O . LYS B 1 85 ? -0.061 3.141 13.727 1 94.19 85 LYS B O 1
ATOM 2748 N N . ASP B 1 86 ? 2.002 3.041 14.547 1 92.5 86 ASP B N 1
ATOM 2749 C CA . ASP B 1 86 ? 1.689 3.783 15.758 1 92.5 86 ASP B CA 1
ATOM 2750 C C . ASP B 1 86 ? 1.777 5.289 15.523 1 92.5 86 ASP B C 1
ATOM 2752 O O . ASP B 1 86 ? 1.376 6.082 16.375 1 92.5 86 ASP B O 1
ATOM 2756 N N . LEU B 1 87 ? 2.287 5.633 14.422 1 94.31 87 LEU B N 1
ATOM 2757 C CA . LEU B 1 87 ? 2.471 7.047 14.109 1 94.31 87 LEU B CA 1
ATOM 2758 C C . LEU B 1 87 ? 1.215 7.629 13.469 1 94.31 87 LEU B C 1
ATOM 2760 O O . LEU B 1 87 ? 0.677 7.055 12.516 1 94.31 87 LEU B O 1
ATOM 2764 N N . ASP B 1 88 ? 0.805 8.719 14.008 1 93.25 88 ASP B N 1
ATOM 2765 C CA . ASP B 1 88 ? -0.321 9.391 13.359 1 93.25 88 ASP B CA 1
ATOM 2766 C C . ASP B 1 88 ? 0.145 10.219 12.164 1 93.25 88 ASP B C 1
ATOM 2768 O O . ASP B 1 88 ? 1.343 10.289 11.891 1 93.25 88 ASP B O 1
ATOM 2772 N N . ILE B 1 89 ? -0.768 10.82 11.492 1 95.69 89 ILE B N 1
ATOM 2773 C CA . ILE B 1 89 ? -0.482 11.469 10.219 1 95.69 89 ILE B CA 1
ATOM 2774 C C . ILE B 1 89 ? 0.425 12.68 10.438 1 95.69 89 ILE B C 1
ATOM 2776 O O . ILE B 1 89 ? 1.274 12.984 9.602 1 95.69 89 ILE B O 1
ATOM 2780 N N . SER B 1 90 ? 0.304 13.375 11.555 1 94.44 90 SER B N 1
ATOM 2781 C CA . SER B 1 90 ? 1.152 14.523 11.859 1 94.44 90 SER B CA 1
ATOM 2782 C C . SER B 1 90 ? 2.605 14.102 12.055 1 94.44 90 SER B C 1
ATOM 2784 O O . SER B 1 90 ? 3.52 14.766 11.555 1 94.44 90 SER B O 1
ATOM 2786 N N . LEU B 1 91 ? 2.781 13.047 12.75 1 95.19 91 LEU B N 1
ATOM 2787 C CA . LEU B 1 91 ? 4.125 12.523 12.969 1 95.19 91 LEU B CA 1
ATOM 2788 C C . LEU B 1 91 ? 4.723 12 11.664 1 95.19 91 LEU B C 1
ATOM 2790 O O . LEU B 1 91 ? 5.914 12.172 11.414 1 95.19 91 LEU B O 1
ATOM 2794 N N . LEU B 1 92 ? 3.91 11.328 10.898 1 97.25 92 LEU B N 1
ATOM 2795 C CA . LEU B 1 92 ? 4.371 10.859 9.602 1 97.25 92 LEU B CA 1
ATOM 2796 C C . LEU B 1 92 ? 4.863 12.016 8.742 1 97.25 92 LEU B C 1
ATOM 2798 O O . LEU B 1 92 ? 5.918 11.93 8.109 1 97.25 92 LEU B O 1
ATOM 2802 N N . TYR B 1 93 ? 4.137 13.094 8.781 1 97.44 93 TYR B N 1
ATOM 2803 C CA . TYR B 1 93 ? 4.539 14.281 8.039 1 97.44 93 TYR B CA 1
ATOM 2804 C C . TYR B 1 93 ? 5.879 14.812 8.531 1 97.44 93 TYR B C 1
ATOM 2806 O O .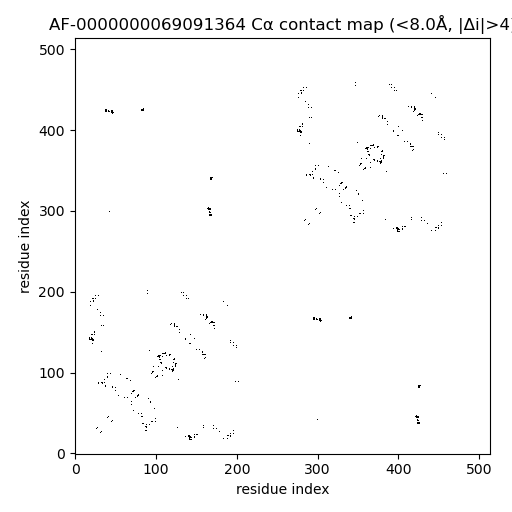 TYR B 1 93 ? 6.754 15.156 7.734 1 97.44 93 TYR B O 1
ATOM 2814 N N . ILE B 1 94 ? 6.004 14.883 9.805 1 96.69 94 ILE B N 1
ATOM 2815 C CA . ILE B 1 94 ? 7.23 15.406 10.398 1 96.69 94 ILE B CA 1
ATOM 2816 C C . ILE B 1 94 ? 8.422 14.562 9.953 1 96.69 94 ILE B C 1
ATOM 2818 O O . ILE B 1 94 ? 9.469 15.094 9.586 1 96.69 94 ILE B O 1
ATOM 2822 N N . LEU B 1 95 ? 8.266 13.281 9.961 1 97.5 95 LEU B N 1
ATOM 2823 C CA . LEU B 1 95 ? 9.359 12.391 9.586 1 97.5 95 LEU B CA 1
ATOM 2824 C C . LEU B 1 95 ? 9.688 12.531 8.102 1 97.5 95 LEU B C 1
ATOM 2826 O O . LEU B 1 95 ? 10.859 12.656 7.73 1 97.5 95 LEU B O 1
ATOM 2830 N N . LEU B 1 96 ? 8.727 12.539 7.266 1 98.19 96 LEU B N 1
ATOM 2831 C CA . LEU B 1 96 ? 8.922 12.633 5.824 1 98.19 96 LEU B CA 1
ATOM 2832 C C . LEU B 1 96 ? 9.594 13.945 5.445 1 98.19 96 LEU B C 1
ATOM 2834 O O . LEU B 1 96 ? 10.469 13.977 4.578 1 98.19 96 LEU B O 1
ATOM 2838 N N . ARG B 1 97 ? 9.188 14.914 6.129 1 97.25 97 ARG B N 1
ATOM 2839 C CA . ARG B 1 97 ? 9.703 16.25 5.828 1 97.25 97 ARG B CA 1
ATOM 2840 C C . ARG B 1 97 ? 11.125 16.422 6.352 1 97.25 97 ARG B C 1
ATOM 2842 O O . ARG B 1 97 ? 11.945 17.094 5.727 1 97.25 97 ARG B O 1
ATOM 2849 N N . ASN B 1 98 ? 11.469 15.758 7.391 1 96.75 98 ASN B N 1
ATOM 2850 C CA . ASN B 1 98 ? 12.648 16.234 8.109 1 96.75 98 ASN B CA 1
ATOM 2851 C C . ASN B 1 98 ? 13.766 15.195 8.102 1 96.75 98 ASN B C 1
ATOM 2853 O O . ASN B 1 98 ? 14.93 15.531 8.305 1 96.75 98 ASN B O 1
ATOM 2857 N N . ILE B 1 99 ? 13.422 13.969 7.887 1 96.62 99 ILE B N 1
ATOM 2858 C CA . ILE B 1 99 ? 14.523 13.039 8.07 1 96.62 99 ILE B CA 1
ATOM 2859 C C . ILE B 1 99 ? 14.609 12.086 6.879 1 96.62 99 ILE B C 1
ATOM 2861 O O . ILE B 1 99 ? 15.516 11.258 6.797 1 96.62 99 ILE B O 1
ATOM 2865 N N . CYS B 1 100 ? 13.719 12.156 5.895 1 97.06 100 CYS B N 1
ATOM 2866 C CA . CYS B 1 100 ? 13.727 11.258 4.75 1 97.06 100 CYS B CA 1
ATOM 2867 C C . CYS B 1 100 ? 14.453 11.883 3.566 1 97.06 100 CYS B C 1
ATOM 2869 O O . CYS B 1 100 ? 14.602 11.25 2.518 1 97.06 100 CYS B O 1
ATOM 2871 N N . ASN B 1 101 ? 14.883 13.094 3.729 1 95.81 101 ASN B N 1
ATOM 2872 C CA . ASN B 1 101 ? 15.641 13.805 2.703 1 95.81 101 ASN B CA 1
ATOM 2873 C C . ASN B 1 101 ? 14.914 13.797 1.361 1 95.81 101 ASN B C 1
ATOM 2875 O O . ASN B 1 101 ? 15.523 13.547 0.321 1 95.81 101 ASN B O 1
ATOM 2879 N N . ILE B 1 102 ? 13.625 13.891 1.386 1 97.5 102 ILE B N 1
ATOM 2880 C CA . ILE B 1 102 ? 12.812 14.031 0.18 1 97.5 102 ILE B CA 1
ATOM 2881 C C . ILE B 1 102 ? 13.055 15.406 -0.446 1 97.5 102 ILE B C 1
ATOM 2883 O O . ILE B 1 102 ? 12.969 16.438 0.235 1 97.5 102 ILE B O 1
ATOM 2887 N N . PRO B 1 103 ? 13.359 15.445 -1.751 1 97.06 103 PRO B N 1
ATOM 2888 C CA . PRO B 1 103 ? 13.547 16.75 -2.385 1 97.06 103 PRO B CA 1
ATOM 2889 C C . PRO B 1 103 ? 12.336 17.672 -2.217 1 97.06 103 PRO B C 1
ATOM 2891 O O . PRO B 1 103 ? 11.195 17.219 -2.359 1 97.06 103 PRO B O 1
ATOM 2894 N N . SER B 1 104 ? 12.625 18.859 -1.955 1 96.88 104 SER B N 1
ATOM 2895 C CA . SER B 1 104 ? 11.562 19.844 -1.738 1 96.88 104 SER B CA 1
ATOM 2896 C C . SER B 1 104 ? 10.859 20.188 -3.045 1 96.88 104 SER B C 1
ATOM 2898 O O . SER B 1 104 ? 11.484 20.234 -4.102 1 96.88 104 SER B O 1
ATOM 2900 N N . HIS B 1 105 ? 9.586 20.438 -2.855 1 97.19 105 HIS B N 1
ATOM 2901 C CA . HIS B 1 105 ? 8.859 20.953 -4.012 1 97.19 105 HIS B CA 1
ATOM 2902 C C . HIS B 1 105 ? 9.258 22.391 -4.316 1 97.19 105 HIS B C 1
ATOM 2904 O O . HIS B 1 105 ? 10.031 23 -3.568 1 97.19 105 HIS B O 1
ATOM 2910 N N . LYS B 1 106 ? 8.75 22.969 -5.324 1 95.44 106 LYS B N 1
ATOM 2911 C CA . LYS B 1 106 ? 9.234 24.219 -5.898 1 95.44 106 LYS B CA 1
ATOM 2912 C C . LYS B 1 106 ? 9.148 25.359 -4.887 1 95.44 106 LYS B C 1
ATOM 2914 O O . LYS B 1 106 ? 10.062 26.188 -4.785 1 95.44 106 LYS B O 1
ATOM 2919 N N . ASN B 1 107 ? 8.07 25.516 -4.098 1 96.44 107 ASN B N 1
ATOM 2920 C CA . ASN B 1 107 ? 7.883 26.594 -3.141 1 96.44 107 ASN B CA 1
ATOM 2921 C C . ASN B 1 107 ? 8.539 26.281 -1.801 1 96.44 107 ASN B C 1
ATOM 2923 O O . ASN B 1 107 ? 8.602 27.141 -0.918 1 96.44 107 ASN B O 1
ATOM 2927 N N . GLY B 1 108 ? 9.016 25.078 -1.682 1 96 108 GLY B N 1
ATOM 2928 C CA . GLY B 1 108 ? 9.672 24.703 -0.441 1 96 108 GLY B CA 1
ATOM 2929 C C . GLY B 1 108 ? 8.719 24.094 0.571 1 96 108 GLY B C 1
ATOM 2930 O O . GLY B 1 108 ? 7.527 24.406 0.579 1 96 108 GLY B O 1
ATOM 2931 N N . TRP B 1 109 ? 9.273 23.25 1.453 1 95.25 109 TRP B N 1
ATOM 2932 C CA . TRP B 1 109 ? 8.477 22.625 2.504 1 95.25 109 TRP B CA 1
ATOM 2933 C C . TRP B 1 109 ? 7.805 23.688 3.381 1 95.25 109 TRP B C 1
ATOM 2935 O O . TRP B 1 109 ? 8.398 24.719 3.682 1 95.25 109 TRP B O 1
ATOM 2945 N N . GLY B 1 110 ? 6.57 23.391 3.879 1 93.25 110 GLY B N 1
ATOM 2946 C CA . GLY B 1 110 ? 5.836 24.281 4.758 1 93.25 110 GLY B CA 1
ATOM 2947 C C . GLY B 1 110 ? 5.004 25.312 4.008 1 93.25 110 GLY B C 1
ATOM 2948 O O . GLY B 1 110 ? 4.113 25.938 4.59 1 93.25 110 GLY B O 1
ATOM 2949 N N . LYS B 1 111 ? 5.262 25.375 2.732 1 95.62 111 LYS B N 1
ATOM 2950 C CA . LYS B 1 111 ? 4.523 26.344 1.915 1 95.62 111 LYS B CA 1
ATOM 2951 C C . LYS B 1 111 ? 3.553 25.625 0.977 1 95.62 111 LYS B C 1
ATOM 2953 O O . LYS B 1 111 ? 3.707 24.438 0.706 1 95.62 111 LYS B O 1
ATOM 2958 N N . GLN B 1 112 ? 2.621 26.391 0.509 1 95.19 112 GLN B N 1
ATOM 2959 C CA . GLN B 1 112 ? 1.65 25.844 -0.428 1 95.19 112 GLN B CA 1
ATOM 2960 C C . GLN B 1 112 ? 2.303 25.516 -1.77 1 95.19 112 GLN B C 1
ATOM 2962 O O . GLN B 1 112 ? 2.963 26.375 -2.365 1 95.19 112 GLN B O 1
ATOM 2967 N N . PRO B 1 113 ? 2.064 24.312 -2.191 1 96.81 113 PRO B N 1
ATOM 2968 C CA . PRO B 1 113 ? 2.65 23.953 -3.488 1 96.81 113 PRO B CA 1
ATOM 2969 C C . PRO B 1 113 ? 1.975 24.672 -4.656 1 96.81 113 PRO B C 1
ATOM 2971 O O . PRO B 1 113 ? 0.785 25 -4.582 1 96.81 113 PRO B O 1
ATOM 2974 N N . MET B 1 114 ? 2.758 24.875 -5.695 1 96.56 114 MET B N 1
ATOM 2975 C CA . MET B 1 114 ? 2.209 25.469 -6.918 1 96.56 114 MET B CA 1
ATOM 2976 C C . MET B 1 114 ? 1.197 24.516 -7.562 1 96.56 114 MET B C 1
ATOM 2978 O O . MET B 1 114 ? 1.356 23.297 -7.508 1 96.56 114 MET B O 1
ATOM 2982 N N . LYS B 1 115 ? 0.31 25.25 -8.289 1 93.12 115 LYS B N 1
ATOM 2983 C CA . LYS B 1 115 ? -0.662 24.438 -9.023 1 93.12 115 LYS B CA 1
ATOM 2984 C C . LYS B 1 115 ? 0.019 23.609 -10.109 1 93.12 115 LYS B C 1
ATOM 2986 O O . LYS B 1 115 ? 0.888 24.109 -10.828 1 93.12 115 LYS B O 1
ATOM 2991 N N . GLY B 1 116 ? -0.202 22.406 -10.156 1 93.19 116 GLY B N 1
ATOM 2992 C CA . GLY B 1 116 ? 0.344 21.547 -11.195 1 93.19 116 GLY B CA 1
ATOM 2993 C C . GLY B 1 116 ? 1.603 20.828 -10.758 1 93.19 116 GLY B C 1
ATOM 2994 O O . GLY B 1 116 ? 2.078 19.922 -11.453 1 93.19 116 GLY B O 1
ATOM 2995 N N . ASP B 1 117 ? 2.23 21.297 -9.641 1 96.94 117 ASP B N 1
ATOM 2996 C CA . ASP B 1 117 ? 3.375 20.562 -9.109 1 96.94 117 ASP B CA 1
ATOM 2997 C C . ASP B 1 117 ? 2.947 19.203 -8.539 1 96.94 117 ASP B C 1
ATOM 2999 O O . ASP B 1 117 ? 2.279 19.156 -7.504 1 96.94 117 ASP B O 1
ATOM 3003 N N . ASN B 1 118 ? 3.387 18.172 -9.172 1 96.62 118 ASN B N 1
ATOM 3004 C CA . ASN B 1 118 ? 2.955 16.828 -8.766 1 96.62 118 ASN B CA 1
ATOM 3005 C C . ASN B 1 118 ? 4.098 16.047 -8.125 1 96.62 118 ASN B C 1
ATOM 3007 O O . ASN B 1 118 ? 4.035 14.82 -8.039 1 96.62 118 ASN B O 1
ATOM 3011 N N . SER B 1 119 ? 5.121 16.781 -7.73 1 97.44 119 SER B N 1
ATOM 3012 C CA . SER B 1 119 ? 6.191 16.094 -7.012 1 97.44 119 SER B CA 1
ATOM 3013 C C . SER B 1 119 ? 5.676 15.461 -5.727 1 97.44 119 SER B C 1
ATOM 3015 O O . SER B 1 119 ? 4.652 15.883 -5.18 1 97.44 119 SER B O 1
ATOM 3017 N N . ILE B 1 120 ? 6.383 14.477 -5.273 1 97.69 120 ILE B N 1
ATOM 3018 C CA . ILE B 1 120 ? 5.953 13.742 -4.086 1 97.69 120 ILE B CA 1
ATOM 3019 C C . ILE B 1 120 ? 5.855 14.695 -2.896 1 97.69 120 ILE B C 1
ATOM 3021 O O . ILE B 1 120 ? 4.891 14.648 -2.131 1 97.69 120 ILE B O 1
ATOM 3025 N N . SER B 1 121 ? 6.82 15.562 -2.773 1 98.25 121 SER B N 1
ATOM 3026 C CA . SER B 1 121 ? 6.809 16.516 -1.673 1 98.25 121 SER B CA 1
ATOM 3027 C C . SER B 1 121 ? 5.617 17.469 -1.779 1 98.25 121 SER B C 1
ATOM 3029 O O . SER B 1 121 ? 5.012 17.828 -0.768 1 98.25 121 SER B O 1
ATOM 3031 N N . ALA B 1 122 ? 5.289 17.875 -2.986 1 98.69 122 ALA B N 1
ATOM 3032 C CA . ALA B 1 122 ? 4.129 18.734 -3.186 1 98.69 122 ALA B CA 1
ATOM 3033 C C . ALA B 1 122 ? 2.842 18.031 -2.773 1 98.69 122 ALA B C 1
ATOM 3035 O O . ALA B 1 122 ? 1.967 18.625 -2.148 1 98.69 122 ALA B O 1
ATOM 3036 N N . CYS B 1 123 ? 2.799 16.797 -3.141 1 98.69 123 CYS B N 1
ATOM 3037 C CA . CYS B 1 123 ? 1.618 16 -2.807 1 98.69 123 CYS B CA 1
ATOM 3038 C C . CYS B 1 123 ? 1.484 15.836 -1.298 1 98.69 123 CYS B C 1
ATOM 3040 O O . CYS B 1 123 ? 0.393 15.984 -0.746 1 98.69 123 CYS B O 1
ATOM 3042 N N . ILE B 1 124 ? 2.561 15.508 -0.64 1 98.5 124 ILE B N 1
ATOM 3043 C CA . ILE B 1 124 ? 2.559 15.352 0.811 1 98.5 124 ILE B CA 1
ATOM 3044 C C . ILE B 1 124 ? 2.111 16.656 1.467 1 98.5 124 ILE B C 1
ATOM 3046 O O . ILE B 1 124 ? 1.282 16.641 2.379 1 98.5 124 ILE B O 1
ATOM 3050 N N . GLU B 1 125 ? 2.611 17.781 0.957 1 98.19 125 GLU B N 1
ATOM 3051 C CA . GLU B 1 125 ? 2.26 19.094 1.488 1 98.19 125 GLU B CA 1
ATOM 3052 C C . GLU B 1 125 ? 0.78 19.406 1.272 1 98.19 125 GLU B C 1
ATOM 3054 O O . GLU B 1 125 ? 0.132 20 2.131 1 98.19 125 GLU B O 1
ATOM 3059 N N . ARG B 1 126 ? 0.235 19.031 0.173 1 97.94 126 ARG B N 1
ATOM 3060 C CA . ARG B 1 126 ? -1.181 19.25 -0.108 1 97.94 126 ARG B CA 1
ATOM 3061 C C . ARG B 1 126 ? -2.057 18.5 0.886 1 97.94 126 ARG B C 1
ATOM 3063 O O . ARG B 1 126 ? -3.088 19.016 1.328 1 97.94 126 ARG B O 1
ATOM 3070 N N . ILE B 1 127 ? -1.635 17.297 1.191 1 98.12 127 ILE B N 1
ATOM 3071 C CA . ILE B 1 127 ? -2.381 16.516 2.168 1 98.12 127 ILE B CA 1
ATOM 3072 C C . ILE B 1 127 ? -2.385 17.234 3.516 1 98.12 127 ILE B C 1
ATOM 3074 O O . ILE B 1 127 ? -3.424 17.328 4.172 1 98.12 127 ILE B O 1
ATOM 3078 N N . ARG B 1 128 ? -1.276 17.703 3.916 1 96.38 128 ARG B N 1
ATOM 3079 C CA . ARG B 1 128 ? -1.185 18.422 5.18 1 96.38 128 ARG B CA 1
ATOM 3080 C C . ARG B 1 128 ? -2.088 19.641 5.18 1 96.38 128 ARG B C 1
ATOM 3082 O O . ARG B 1 128 ? -2.803 19.906 6.152 1 96.38 128 ARG B O 1
ATOM 3089 N N . PHE B 1 129 ? -2.055 20.406 4.098 1 96 129 PHE B N 1
ATOM 3090 C CA . PHE B 1 129 ? -2.873 21.609 4.012 1 96 129 PHE B CA 1
ATOM 3091 C C . PHE B 1 129 ? -4.355 21.25 4.07 1 96 129 PHE B C 1
ATOM 3093 O O . PHE B 1 129 ? -5.125 21.906 4.773 1 96 129 PHE B O 1
ATOM 3100 N N . GLN B 1 130 ? -4.727 20.297 3.316 1 96.31 130 GLN B N 1
ATOM 3101 C CA . GLN B 1 130 ? -6.129 19.891 3.307 1 96.31 130 GLN B CA 1
ATOM 3102 C C . GLN B 1 130 ? -6.562 19.375 4.68 1 96.31 130 GLN B C 1
ATOM 3104 O O . GLN B 1 130 ? -7.68 19.656 5.125 1 96.31 130 GLN B O 1
ATOM 3109 N N . ARG B 1 131 ? -5.715 18.625 5.305 1 95.69 131 ARG B N 1
ATOM 3110 C CA . ARG B 1 131 ? -6 18.156 6.66 1 95.69 131 ARG B CA 1
ATOM 3111 C C . ARG B 1 131 ? -6.285 19.344 7.59 1 95.69 131 ARG B C 1
ATOM 3113 O O . ARG B 1 131 ? -7.242 19.297 8.367 1 95.69 131 ARG B O 1
ATOM 3120 N N . ASN B 1 132 ? -5.48 20.359 7.484 1 92.81 132 ASN B N 1
ATOM 3121 C CA . ASN B 1 132 ? -5.664 21.547 8.328 1 92.81 132 ASN B CA 1
ATOM 3122 C C . ASN B 1 132 ? -6.973 22.25 8.023 1 92.81 132 ASN B C 1
ATOM 3124 O O . ASN B 1 132 ? -7.676 22.688 8.93 1 92.81 132 ASN B O 1
ATOM 3128 N N . LEU B 1 133 ? -7.266 22.406 6.809 1 93.62 133 LEU B N 1
ATOM 3129 C CA . LEU B 1 133 ? -8.508 23.062 6.41 1 93.62 133 LEU B CA 1
ATOM 3130 C C . LEU B 1 133 ? -9.719 22.297 6.922 1 93.62 133 LEU B C 1
ATOM 3132 O O . LEU B 1 133 ? -10.672 22.891 7.426 1 93.62 133 LEU B O 1
ATOM 3136 N N . ILE B 1 134 ? -9.641 21.047 6.816 1 95.25 134 ILE B N 1
ATOM 3137 C CA . ILE B 1 134 ? -10.758 20.188 7.215 1 95.25 134 ILE B CA 1
ATOM 3138 C C . ILE B 1 134 ? -10.883 20.188 8.734 1 95.25 134 ILE B C 1
ATOM 3140 O O . ILE B 1 134 ? -11.992 20.156 9.273 1 95.25 134 ILE B O 1
ATOM 3144 N N . SER B 1 135 ? -9.734 20.266 9.391 1 92.5 135 SER B N 1
ATOM 3145 C CA . SER B 1 135 ? -9.742 20.266 10.852 1 92.5 135 SER B CA 1
ATOM 3146 C C . SER B 1 135 ? -10.461 21.484 11.414 1 92.5 135 SER B C 1
ATOM 3148 O O . SER B 1 135 ? -10.969 21.438 12.531 1 92.5 135 SER B O 1
ATOM 3150 N N . ALA B 1 136 ? -10.445 22.516 10.648 1 89.81 136 ALA B N 1
ATOM 3151 C CA . ALA B 1 136 ? -11.125 23.734 11.078 1 89.81 136 ALA B CA 1
ATOM 3152 C C . ALA B 1 136 ? -12.617 23.5 11.25 1 89.81 136 ALA B C 1
ATOM 3154 O O . ALA B 1 136 ? -13.289 24.219 11.992 1 89.81 136 ALA B O 1
ATOM 3155 N N . HIS B 1 137 ? -13.141 22.469 10.656 1 91.5 137 HIS B N 1
ATOM 3156 C CA . HIS B 1 137 ? -14.562 22.156 10.727 1 91.5 137 HIS B CA 1
ATOM 3157 C C . HIS B 1 137 ? -14.875 21.281 11.938 1 91.5 137 HIS B C 1
ATOM 3159 O O . HIS B 1 137 ? -16.031 20.922 12.164 1 91.5 137 HIS B O 1
ATOM 3165 N N . SER B 1 138 ? -13.906 21 12.75 1 88.75 138 SER B N 1
ATOM 3166 C CA . SER B 1 138 ? -14.078 20.062 13.859 1 88.75 138 SER B CA 1
ATOM 3167 C C . SER B 1 138 ? -15.039 20.625 14.906 1 88.75 138 SER B C 1
ATOM 3169 O O . SER B 1 138 ? -15.703 19.859 15.609 1 88.75 138 SER B O 1
ATOM 3171 N N . THR B 1 139 ? -15.109 21.891 14.992 1 84.5 139 THR B N 1
ATOM 3172 C CA . THR B 1 139 ? -15.977 22.531 15.977 1 84.5 139 THR B CA 1
ATOM 3173 C C . THR B 1 139 ? -17.438 22.219 15.695 1 84.5 139 THR B C 1
ATOM 3175 O O . THR B 1 139 ? -18.203 21.859 16.594 1 84.5 139 THR B O 1
ATOM 3178 N N . ASN B 1 140 ? -17.844 22.219 14.445 1 86.12 140 ASN B N 1
ATOM 3179 C CA . ASN B 1 140 ? -19.219 21.969 14.055 1 86.12 140 ASN B CA 1
ATOM 3180 C C . ASN B 1 140 ? -19.453 20.5 13.68 1 86.12 140 ASN B C 1
ATOM 3182 O O . ASN B 1 140 ? -20.562 20 13.781 1 86.12 140 ASN B O 1
ATOM 3186 N N . GLY B 1 141 ? -18.438 19.938 13.227 1 88.94 141 GLY B N 1
ATOM 3187 C CA . GLY B 1 141 ? -18.5 18.531 12.859 1 88.94 141 GLY B CA 1
ATOM 3188 C C . GLY B 1 141 ? -19.328 18.297 11.602 1 88.94 141 GLY B C 1
ATOM 3189 O O . GLY B 1 141 ? -20.031 17.297 11.508 1 88.94 141 GLY B O 1
ATOM 3190 N N . ASP B 1 142 ? -19.375 19.281 10.75 1 91.75 142 ASP B N 1
ATOM 3191 C CA . ASP B 1 142 ? -20.141 19.141 9.516 1 91.75 142 ASP B CA 1
ATOM 3192 C C . ASP B 1 142 ? -19.484 19.906 8.367 1 91.75 142 ASP B C 1
ATOM 3194 O O . ASP B 1 142 ? -18.703 20.828 8.602 1 91.75 142 ASP B O 1
ATOM 3198 N N . VAL B 1 143 ? -19.672 19.391 7.203 1 94.75 143 VAL B N 1
ATOM 3199 C CA . VAL B 1 143 ? -19.203 20.031 5.977 1 94.75 143 VAL B CA 1
ATOM 3200 C C . VAL B 1 143 ? -20.281 19.969 4.906 1 94.75 143 VAL B C 1
ATOM 3202 O O . VAL B 1 143 ? -20.844 18.906 4.637 1 94.75 143 VAL B O 1
ATOM 3205 N N . ASP B 1 144 ? -20.609 21.172 4.383 1 93.81 144 ASP B N 1
ATOM 3206 C CA . ASP B 1 144 ? -21.641 21.188 3.355 1 93.81 144 ASP B CA 1
ATOM 3207 C C . ASP B 1 144 ? -21.172 20.453 2.096 1 93.81 144 ASP B C 1
ATOM 3209 O O . ASP B 1 144 ? -19.984 20.125 1.965 1 93.81 144 ASP B O 1
ATOM 3213 N N . GLU B 1 145 ? -22.031 20.25 1.102 1 94.81 145 GLU B N 1
ATOM 3214 C CA . GLU B 1 145 ? -21.812 19.406 -0.061 1 94.81 145 GLU B CA 1
ATOM 3215 C C . GLU B 1 145 ? -20.766 20.016 -0.994 1 94.81 145 GLU B C 1
ATOM 3217 O O . GLU B 1 145 ? -19.906 19.297 -1.521 1 94.81 145 GLU B O 1
ATOM 3222 N N . ALA B 1 146 ? -20.844 21.234 -1.185 1 94.75 146 ALA B N 1
ATOM 3223 C CA . ALA B 1 146 ? -19.906 21.859 -2.104 1 94.75 146 ALA B CA 1
ATOM 3224 C C . ALA B 1 146 ? -18.484 21.797 -1.567 1 94.75 146 ALA B C 1
ATOM 3226 O O . ALA B 1 146 ? -17.547 21.453 -2.301 1 94.75 146 ALA B O 1
ATOM 3227 N N . LYS B 1 147 ? -18.344 22.188 -0.307 1 96 147 LYS B N 1
ATOM 3228 C CA . LYS B 1 147 ? -17.031 22.109 0.327 1 96 147 LYS B CA 1
ATOM 3229 C C . LYS B 1 147 ? -16.531 20.656 0.388 1 96 147 LYS B C 1
ATOM 3231 O O . LYS B 1 147 ? -15.344 20.406 0.194 1 96 147 LYS B O 1
ATOM 3236 N N . PHE B 1 148 ? -17.453 19.797 0.646 1 97.44 148 PHE B N 1
ATOM 3237 C CA . PHE B 1 148 ? -17.109 18.375 0.699 1 97.44 148 PHE B CA 1
ATOM 3238 C C . PHE B 1 148 ? -16.5 17.922 -0.619 1 97.44 148 PHE B C 1
ATOM 3240 O O . PHE B 1 148 ? -15.438 17.297 -0.629 1 97.44 148 PHE B O 1
ATOM 3247 N N . HIS B 1 149 ? -17.094 18.25 -1.711 1 97.12 149 HIS B N 1
ATOM 3248 C CA . HIS B 1 149 ? -16.609 17.812 -3.014 1 97.12 149 HIS B CA 1
ATOM 3249 C C . HIS B 1 149 ? -15.258 18.453 -3.35 1 97.12 149 HIS B C 1
ATOM 3251 O O . HIS B 1 149 ? -14.398 17.812 -3.957 1 97.12 149 HIS B O 1
ATOM 3257 N N . ASN B 1 150 ? -15.078 19.625 -2.934 1 97.06 150 ASN B N 1
ATOM 3258 C CA . ASN B 1 150 ? -13.797 20.281 -3.158 1 97.06 150 ASN B CA 1
ATOM 3259 C C . ASN B 1 150 ? -12.672 19.609 -2.375 1 97.06 150 ASN B C 1
ATOM 3261 O O . ASN B 1 150 ? -11.625 19.281 -2.938 1 97.06 150 ASN B O 1
ATOM 3265 N N . TYR B 1 151 ? -12.891 19.391 -1.09 1 97.69 151 TYR B N 1
ATOM 3266 C CA . TYR B 1 151 ? -11.914 18.703 -0.251 1 97.69 151 TYR B CA 1
ATOM 3267 C C . TYR B 1 151 ? -11.641 17.297 -0.759 1 97.69 151 TYR B C 1
ATOM 3269 O O . TYR B 1 151 ? -10.484 16.875 -0.839 1 97.69 151 TYR B O 1
ATOM 3277 N N . TRP B 1 152 ? -12.75 16.641 -1.118 1 98.12 152 TRP B N 1
ATOM 3278 C CA . TRP B 1 152 ? -12.641 15.25 -1.547 1 98.12 152 TRP B CA 1
ATOM 3279 C C . TRP B 1 152 ? -11.828 15.133 -2.832 1 98.12 152 TRP B C 1
ATOM 3281 O O . TRP B 1 152 ? -10.938 14.289 -2.939 1 98.12 152 TRP B O 1
ATOM 3291 N N . ASP B 1 153 ? -12.125 15.938 -3.764 1 97.69 153 ASP B N 1
ATOM 3292 C CA . ASP B 1 153 ? -11.445 15.898 -5.055 1 97.69 153 ASP B CA 1
ATOM 3293 C C . ASP B 1 153 ? -9.961 16.203 -4.906 1 97.69 153 ASP B C 1
ATOM 3295 O O . ASP B 1 153 ? -9.117 15.555 -5.535 1 97.69 153 ASP B O 1
ATOM 3299 N N . GLU B 1 154 ? -9.68 17.141 -4.098 1 97.38 154 GLU B N 1
ATOM 3300 C CA . GLU B 1 154 ? -8.281 17.5 -3.883 1 97.38 154 GLU B CA 1
ATOM 3301 C C . GLU B 1 154 ? -7.512 16.375 -3.209 1 97.38 154 GLU B C 1
ATOM 3303 O O . GLU B 1 154 ? -6.426 16 -3.66 1 97.38 154 GLU B O 1
ATOM 3308 N N . LEU B 1 155 ? -8.07 15.828 -2.195 1 98.12 155 LEU B N 1
ATOM 3309 C CA . LEU B 1 155 ? -7.402 14.766 -1.444 1 98.12 155 LEU B CA 1
ATOM 3310 C C . LEU B 1 155 ? -7.312 13.492 -2.271 1 98.12 155 LEU B C 1
ATOM 3312 O O . LEU B 1 155 ? -6.25 12.867 -2.34 1 98.12 155 LEU B O 1
ATOM 3316 N N . SER B 1 156 ? -8.438 13.141 -2.84 1 98.31 156 SER B N 1
ATOM 3317 C CA . SER B 1 156 ? -8.445 11.914 -3.629 1 98.31 156 SER B CA 1
ATOM 3318 C C . SER B 1 156 ? -7.512 12.031 -4.832 1 98.31 156 SER B C 1
ATOM 3320 O O . SER B 1 156 ? -6.789 11.086 -5.152 1 98.31 156 SER B O 1
ATOM 3322 N N . GLY B 1 157 ? -7.535 13.18 -5.488 1 98.06 157 GLY B N 1
ATOM 3323 C CA . GLY B 1 157 ? -6.609 13.398 -6.59 1 98.06 157 GLY B CA 1
ATOM 3324 C C . GLY B 1 157 ? -5.156 13.281 -6.184 1 98.06 157 GLY B C 1
ATOM 3325 O O . GLY B 1 157 ? -4.352 12.688 -6.902 1 98.06 157 GLY B O 1
ATOM 3326 N N . THR B 1 158 ? -4.836 13.82 -5.059 1 98.38 158 THR B N 1
ATOM 3327 C CA . THR B 1 158 ? -3.475 13.758 -4.535 1 98.38 158 THR B CA 1
ATOM 3328 C C . THR B 1 158 ? -3.082 12.312 -4.215 1 98.38 158 THR B C 1
ATOM 3330 O O . THR B 1 158 ? -1.967 11.891 -4.52 1 98.38 158 THR B O 1
ATOM 3333 N N . VAL B 1 159 ? -3.982 11.57 -3.631 1 98.56 159 VAL B N 1
ATOM 3334 C CA . VAL B 1 159 ? -3.748 10.172 -3.291 1 98.56 159 VAL B CA 1
ATOM 3335 C C . VAL B 1 159 ? -3.49 9.367 -4.562 1 98.56 159 VAL B C 1
ATOM 3337 O O . VAL B 1 159 ? -2.551 8.57 -4.621 1 98.56 159 VAL B O 1
ATOM 3340 N N . LEU B 1 160 ? -4.289 9.602 -5.527 1 98.12 160 LEU B N 1
ATOM 3341 C CA . LEU B 1 160 ? -4.168 8.859 -6.777 1 98.12 160 LEU B CA 1
ATOM 3342 C C . LEU B 1 160 ? -2.869 9.203 -7.496 1 98.12 160 LEU B C 1
ATOM 3344 O O . LEU B 1 160 ? -2.254 8.344 -8.125 1 98.12 160 LEU B O 1
ATOM 3348 N N . GLU B 1 161 ? -2.477 10.422 -7.379 1 98 161 GLU B N 1
ATOM 3349 C CA . GLU B 1 161 ? -1.223 10.844 -7.992 1 98 161 GLU B CA 1
ATOM 3350 C C . GLU B 1 161 ? -0.029 10.141 -7.355 1 98 161 GLU B C 1
ATOM 3352 O O . GLU B 1 161 ? 0.869 9.672 -8.055 1 98 161 GLU B O 1
ATOM 3357 N N . ILE B 1 162 ? -0.057 10.078 -6.074 1 98.06 162 ILE B N 1
ATOM 3358 C CA . ILE B 1 162 ? 1.029 9.406 -5.367 1 98.06 162 ILE B CA 1
ATOM 3359 C C . ILE B 1 162 ? 1.03 7.918 -5.719 1 98.06 162 ILE B C 1
ATOM 3361 O O . ILE B 1 162 ? 2.086 7.336 -5.98 1 98.06 162 ILE B O 1
ATOM 3365 N N . GLU B 1 163 ? -0.122 7.32 -5.707 1 97.75 163 GLU B N 1
ATOM 3366 C CA . GLU B 1 163 ? -0.224 5.902 -6.039 1 97.75 163 GLU B CA 1
ATOM 3367 C C . GLU B 1 163 ? 0.305 5.625 -7.445 1 97.75 163 GLU B C 1
ATOM 3369 O O . GLU B 1 163 ? 1.002 4.633 -7.664 1 97.75 163 GLU B O 1
ATOM 3374 N N . LYS B 1 164 ? -0.036 6.422 -8.297 1 95.75 164 LYS B N 1
ATOM 3375 C CA . LYS B 1 164 ? 0.427 6.281 -9.68 1 95.75 164 LYS B CA 1
ATOM 3376 C C . LYS B 1 164 ? 1.949 6.367 -9.758 1 95.75 164 LYS B C 1
ATOM 3378 O O . LYS B 1 164 ? 2.586 5.578 -10.461 1 95.75 164 LYS B O 1
ATOM 3383 N N . GLN B 1 165 ? 2.496 7.27 -9.031 1 95.62 165 GLN B N 1
ATOM 3384 C CA . GLN B 1 165 ? 3.928 7.543 -9.125 1 95.62 165 GLN B CA 1
ATOM 3385 C C . GLN B 1 165 ? 4.738 6.48 -8.391 1 95.62 165 GLN B C 1
ATOM 3387 O O . GLN B 1 165 ? 5.809 6.078 -8.852 1 95.62 165 GLN B O 1
ATOM 3392 N N . LEU B 1 166 ? 4.219 6.023 -7.285 1 95.19 166 LEU B N 1
ATOM 3393 C CA . LEU B 1 166 ? 5.078 5.246 -6.398 1 95.19 166 LEU B CA 1
ATOM 3394 C C . LEU B 1 166 ? 4.688 3.773 -6.418 1 95.19 166 LEU B C 1
ATOM 3396 O O . LEU B 1 166 ? 5.52 2.902 -6.145 1 95.19 166 LEU B O 1
ATOM 3400 N N . ILE B 1 167 ? 3.457 3.443 -6.672 1 92.25 167 ILE B N 1
ATOM 3401 C CA . ILE B 1 167 ? 2.988 2.07 -6.516 1 92.25 167 ILE B CA 1
ATOM 3402 C C . ILE B 1 167 ? 2.584 1.505 -7.875 1 92.25 167 ILE B C 1
ATOM 3404 O O . ILE B 1 167 ? 2.967 0.386 -8.227 1 92.25 167 ILE B O 1
ATOM 3408 N N . GLY B 1 168 ? 1.907 2.324 -8.648 1 91.19 168 GLY B N 1
ATOM 3409 C CA . GLY B 1 168 ? 1.443 1.902 -9.961 1 91.19 168 GLY B CA 1
ATOM 3410 C C . GLY B 1 168 ? 0.233 0.99 -9.906 1 91.19 168 GLY B C 1
ATOM 3411 O O . GLY B 1 168 ? -0.157 0.401 -10.914 1 91.19 168 GLY B O 1
ATOM 3412 N N . GLY B 1 169 ? -0.301 0.824 -8.789 1 92.75 169 GLY B N 1
ATOM 3413 C CA . GLY B 1 169 ? -1.5 0.019 -8.617 1 92.75 169 GLY B CA 1
ATOM 3414 C C . GLY B 1 169 ? -2.754 0.852 -8.43 1 92.75 169 GLY B C 1
ATOM 3415 O O . GLY B 1 169 ? -2.805 2.012 -8.836 1 92.75 169 GLY B O 1
ATOM 3416 N N . GLU B 1 170 ? -3.779 0.167 -7.91 1 95.06 170 GLU B N 1
ATOM 3417 C CA . GLU B 1 170 ? -5.051 0.863 -7.742 1 95.06 170 GLU B CA 1
ATOM 3418 C C . GLU B 1 170 ? -5.668 0.573 -6.379 1 95.06 170 GLU B C 1
ATOM 3420 O O . GLU B 1 170 ? -6.883 0.667 -6.207 1 95.06 170 GLU B O 1
ATOM 3425 N N . SER B 1 171 ? -4.836 0.14 -5.488 1 95.5 171 SER B N 1
ATOM 3426 C CA . SER B 1 171 ? -5.34 -0.221 -4.168 1 95.5 171 SER B CA 1
ATOM 3427 C C . SER B 1 171 ? -5.91 0.994 -3.443 1 95.5 171 SER B C 1
ATOM 3429 O O . SER B 1 171 ? -6.988 0.922 -2.85 1 95.5 171 SER B O 1
ATOM 3431 N N . TYR B 1 172 ? -5.219 2.094 -3.477 1 97.44 172 TYR B N 1
ATOM 3432 C CA . TYR B 1 172 ? -5.703 3.299 -2.809 1 97.44 172 TYR B CA 1
ATOM 3433 C C . TYR B 1 172 ? -6.895 3.891 -3.549 1 97.44 172 TYR B C 1
ATOM 3435 O O . TYR B 1 172 ? -7.812 4.43 -2.926 1 97.44 172 TYR B O 1
ATOM 3443 N N . GLU B 1 173 ? -6.848 3.803 -4.828 1 97.19 173 GLU B N 1
ATOM 3444 C CA . GLU B 1 173 ? -8 4.246 -5.605 1 97.19 173 GLU B CA 1
ATOM 3445 C C . GLU B 1 173 ? -9.266 3.484 -5.207 1 97.19 173 GLU B C 1
ATOM 3447 O O . GLU B 1 173 ? -10.328 4.082 -5.023 1 97.19 173 GLU B O 1
ATOM 3452 N N . ARG B 1 174 ? -9.125 2.242 -5.082 1 95.5 174 ARG B N 1
ATOM 3453 C CA . ARG B 1 174 ? -10.258 1.425 -4.664 1 95.5 174 ARG B CA 1
ATOM 3454 C C . ARG B 1 174 ? -10.711 1.797 -3.256 1 95.5 174 ARG B C 1
ATOM 3456 O O . ARG B 1 174 ? -11.914 1.845 -2.975 1 95.5 174 ARG B O 1
ATOM 3463 N N . ALA B 1 175 ? -9.75 2.025 -2.383 1 96.06 175 ALA B N 1
ATOM 3464 C CA . ALA B 1 175 ? -10.086 2.4 -1.012 1 96.06 175 ALA B CA 1
ATOM 3465 C C . ALA B 1 175 ? -10.852 3.719 -0.977 1 96.06 175 ALA B C 1
ATOM 3467 O O . ALA B 1 175 ? -11.836 3.855 -0.238 1 96.06 175 ALA B O 1
ATOM 3468 N N . VAL B 1 176 ? -10.414 4.66 -1.772 1 97.56 176 VAL B N 1
ATOM 3469 C CA . VAL B 1 176 ? -11.062 5.965 -1.839 1 97.56 176 VAL B CA 1
ATOM 3470 C C . VAL B 1 176 ? -12.492 5.809 -2.357 1 97.56 176 VAL B C 1
ATOM 3472 O O . VAL B 1 176 ? -13.43 6.371 -1.787 1 97.56 176 VAL B O 1
ATOM 3475 N N . LYS B 1 177 ? -12.656 5.039 -3.395 1 96.12 177 LYS B N 1
ATOM 3476 C CA . LYS B 1 177 ? -13.977 4.816 -3.98 1 96.12 177 LYS B CA 1
ATOM 3477 C C . LYS B 1 177 ? -14.898 4.098 -3 1 96.12 177 LYS B C 1
ATOM 3479 O O . LYS B 1 177 ? -16.078 4.445 -2.883 1 96.12 177 LYS B O 1
ATOM 3484 N N . SER B 1 178 ? -14.375 3.178 -2.35 1 93.69 178 SER B N 1
ATOM 3485 C CA . SER B 1 178 ? -15.164 2.43 -1.373 1 93.69 178 SER B CA 1
ATOM 3486 C C . SER B 1 178 ? -15.625 3.328 -0.231 1 93.69 178 SER B C 1
ATOM 3488 O O . SER B 1 178 ? -16.766 3.219 0.229 1 93.69 178 SER B O 1
ATOM 3490 N N . LEU B 1 179 ? -14.758 4.188 0.249 1 94.44 179 LEU B N 1
ATOM 3491 C CA . LEU B 1 179 ? -15.102 5.078 1.352 1 94.44 179 LEU B CA 1
ATOM 3492 C C . LEU B 1 179 ? -16.188 6.074 0.933 1 94.44 179 LEU B C 1
ATOM 3494 O O . LEU B 1 179 ? -17.031 6.461 1.745 1 94.44 179 LEU B O 1
ATOM 3498 N N . LEU B 1 180 ? -16.172 6.426 -0.3 1 94.25 180 LEU B N 1
ATOM 3499 C CA . LEU B 1 180 ? -17.141 7.391 -0.809 1 94.25 180 LEU B CA 1
ATOM 3500 C C . LEU B 1 180 ? -18.531 6.777 -0.862 1 94.25 180 LEU B C 1
ATOM 3502 O O . LEU B 1 180 ? -19.531 7.469 -0.625 1 94.25 180 LEU B O 1
ATOM 3506 N N . THR B 1 181 ? -18.594 5.426 -1.048 1 90 181 THR B N 1
ATOM 3507 C CA . THR B 1 181 ? -19.875 4.816 -1.351 1 90 181 THR B CA 1
ATOM 3508 C C . THR B 1 181 ? -20.375 3.975 -0.175 1 90 181 THR B C 1
ATOM 3510 O O . THR B 1 181 ? -21.531 3.582 -0.129 1 90 181 THR B O 1
ATOM 3513 N N . CYS B 1 182 ? -19.516 3.75 0.752 1 85.5 182 CYS B N 1
ATOM 3514 C CA . CYS B 1 182 ? -19.891 2.824 1.819 1 85.5 182 CYS B CA 1
ATOM 3515 C C . CYS B 1 182 ? -20.844 3.479 2.801 1 85.5 182 CYS B C 1
ATOM 3517 O O . CYS B 1 182 ? -20.859 4.703 2.941 1 85.5 182 CYS B O 1
ATOM 3519 N N . ASP B 1 183 ? -21.641 2.625 3.408 1 83.25 183 ASP B N 1
ATOM 3520 C CA . ASP B 1 183 ? -22.5 3.105 4.477 1 83.25 183 ASP B CA 1
ATOM 3521 C C . ASP B 1 183 ? -21.719 3.338 5.766 1 83.25 183 ASP B C 1
ATOM 3523 O O . ASP B 1 183 ? -20.938 2.479 6.188 1 83.25 183 ASP B O 1
ATOM 3527 N N . LEU B 1 184 ? -21.938 4.523 6.215 1 83.94 184 LEU B N 1
ATOM 3528 C CA . LEU B 1 184 ? -21.188 4.859 7.426 1 83.94 184 LEU B CA 1
ATOM 3529 C C . LEU B 1 184 ? -22 4.512 8.672 1 83.94 184 LEU B C 1
ATOM 3531 O O . LEU B 1 184 ? -23.172 4.875 8.781 1 83.94 184 LEU B O 1
ATOM 3535 N N . SER B 1 185 ? -21.375 3.713 9.453 1 81 185 SER B N 1
ATOM 3536 C CA . SER B 1 185 ? -22 3.439 10.75 1 81 185 SER B CA 1
ATOM 3537 C C . SER B 1 185 ? -21.875 4.641 11.68 1 81 185 SER B C 1
ATOM 3539 O O . SER B 1 185 ? -20.828 5.281 11.75 1 81 185 SER B O 1
ATOM 3541 N N . PRO B 1 186 ? -22.906 4.895 12.367 1 79.62 186 PRO B N 1
ATOM 3542 C CA . PRO B 1 186 ? -22.844 6.031 13.289 1 79.62 186 PRO B CA 1
ATOM 3543 C C . PRO B 1 186 ? -21.734 5.906 14.32 1 79.62 186 PRO B C 1
ATOM 3545 O O . PRO B 1 186 ? -21.094 6.902 14.672 1 79.62 186 PRO B O 1
ATOM 3548 N N . SER B 1 187 ? -21.5 4.727 14.766 1 79.75 187 SER B N 1
ATOM 3549 C CA . SER B 1 187 ? -20.469 4.527 15.773 1 79.75 187 SER B CA 1
ATOM 3550 C C . SER B 1 187 ? -19.078 4.797 15.195 1 79.75 187 SER B C 1
ATOM 3552 O O . SER B 1 187 ? -18.266 5.469 15.828 1 79.75 187 SER B O 1
ATOM 3554 N N . ARG B 1 188 ? -18.906 4.352 14.047 1 78.88 188 ARG B N 1
ATOM 3555 C CA . ARG B 1 188 ? -17.609 4.562 13.391 1 78.88 188 ARG B CA 1
ATOM 3556 C C . ARG B 1 188 ? -17.406 6.031 13.039 1 78.88 188 ARG B C 1
ATOM 3558 O O . ARG B 1 188 ? -16.297 6.559 13.18 1 78.88 188 ARG B O 1
ATOM 3565 N N . THR B 1 189 ? -18.469 6.613 12.727 1 82.38 189 THR B N 1
ATOM 3566 C CA . THR B 1 189 ? -18.438 8.039 12.414 1 82.38 189 THR B CA 1
ATOM 3567 C C . THR B 1 189 ? -18.031 8.852 13.641 1 82.38 189 THR B C 1
ATOM 3569 O O . THR B 1 189 ? -17.156 9.727 13.547 1 82.38 189 THR B O 1
ATOM 3572 N N . ALA B 1 190 ? -18.625 8.531 14.68 1 83.75 190 ALA B N 1
ATOM 3573 C CA . ALA B 1 190 ? -18.328 9.273 15.906 1 83.75 190 ALA B CA 1
ATOM 3574 C C . ALA B 1 190 ? -16.891 9.062 16.359 1 83.75 190 ALA B C 1
ATOM 3576 O O . ALA B 1 190 ? -16.234 10 16.828 1 83.75 190 ALA B O 1
ATOM 3577 N N . THR B 1 191 ? -16.391 7.906 16.109 1 85.31 191 THR B N 1
ATOM 3578 C CA . THR B 1 191 ? -15.039 7.578 16.547 1 85.31 191 THR B CA 1
ATOM 3579 C C . THR B 1 191 ? -14.016 8.344 15.719 1 85.31 191 THR B C 1
ATOM 3581 O O . THR B 1 191 ? -13.078 8.938 16.266 1 85.31 191 THR B O 1
ATOM 3584 N N . TYR B 1 192 ? -14.227 8.383 14.484 1 86.81 192 TYR B N 1
ATOM 3585 C CA . TYR B 1 192 ? -13.266 9.047 13.617 1 86.81 192 TYR B CA 1
ATOM 3586 C C . TYR B 1 192 ? -13.312 10.562 13.812 1 86.81 192 TYR B C 1
ATOM 3588 O O . TYR B 1 192 ? -12.273 11.227 13.789 1 86.81 192 TYR B O 1
ATOM 3596 N N . GLN B 1 193 ? -14.445 11.078 14.055 1 88.5 193 GLN B N 1
ATOM 3597 C CA . GLN B 1 193 ? -14.555 12.516 14.281 1 88.5 193 GLN B CA 1
ATOM 3598 C C . GLN B 1 193 ? -13.867 12.93 15.578 1 88.5 193 GLN B C 1
ATOM 3600 O O . GLN B 1 193 ? -13.156 13.938 15.617 1 88.5 193 GLN B O 1
ATOM 3605 N N . ALA B 1 194 ? -14.039 12.102 16.516 1 89 194 ALA B N 1
ATOM 3606 C CA . ALA B 1 194 ? -13.406 12.391 17.812 1 89 194 ALA B CA 1
ATOM 3607 C C . ALA B 1 194 ? -11.883 12.281 17.703 1 89 194 ALA B C 1
ATOM 3609 O O . ALA B 1 194 ? -11.164 13.125 18.25 1 89 194 ALA B O 1
ATOM 3610 N N . GLU B 1 195 ? -11.445 11.312 17 1 88.19 195 GLU B N 1
ATOM 3611 C CA . GLU B 1 195 ? -10.008 11.117 16.844 1 88.19 195 GLU B CA 1
ATOM 3612 C C . GLU B 1 195 ? -9.391 12.242 16.016 1 88.19 195 GLU B C 1
ATOM 3614 O O . GLU B 1 195 ? -8.281 12.703 16.297 1 88.19 195 GLU B O 1
ATOM 3619 N N . PHE B 1 196 ? -10.094 12.609 15.078 1 91.56 196 PHE B N 1
ATOM 3620 C CA . PHE B 1 196 ? -9.609 13.68 14.227 1 91.56 196 PHE B CA 1
ATOM 3621 C C . PHE B 1 196 ? -9.547 15 14.984 1 91.56 196 PHE B C 1
ATOM 3623 O O . PHE B 1 196 ? -8.609 15.781 14.812 1 91.56 196 PHE B O 1
ATOM 3630 N N . LYS B 1 197 ? -10.469 15.18 15.789 1 87.31 197 LYS B N 1
ATOM 3631 C CA . LYS B 1 197 ? -10.477 16.359 16.641 1 87.31 197 LYS B CA 1
ATOM 3632 C C . LYS B 1 197 ? -9.297 16.359 17.609 1 87.31 197 LYS B C 1
ATOM 3634 O O . LYS B 1 197 ? -8.648 17.391 17.812 1 87.31 197 LYS B O 1
ATOM 3639 N N . ARG B 1 198 ? -9.023 15.273 18.094 1 84.06 198 ARG B N 1
ATOM 3640 C CA . ARG B 1 198 ? -7.898 15.148 19.016 1 84.06 198 ARG B CA 1
ATOM 3641 C C . ARG B 1 198 ? -6.578 15.422 18.297 1 84.06 198 ARG B C 1
ATOM 3643 O O . ARG B 1 198 ? -5.68 16.047 18.859 1 84.06 198 ARG B O 1
ATOM 3650 N N . LEU B 1 199 ? -6.543 14.938 17.156 1 83.56 199 LEU B N 1
ATOM 3651 C CA . LEU B 1 199 ? -5.352 15.164 16.344 1 83.56 199 LEU B CA 1
ATOM 3652 C C . LEU B 1 199 ? -5.148 16.656 16.078 1 83.56 199 LEU B C 1
ATOM 3654 O O . LEU B 1 199 ? -4.023 17.156 16.141 1 83.56 199 LEU B O 1
ATOM 3658 N N . HIS B 1 200 ? -6.18 17.297 15.836 1 81.25 200 HIS B N 1
ATOM 3659 C CA . HIS B 1 200 ? -6.133 18.719 15.562 1 81.25 200 HIS B CA 1
ATOM 3660 C C . HIS B 1 200 ? -5.727 19.516 16.797 1 81.25 200 HIS B C 1
ATOM 3662 O O . HIS B 1 200 ? -4.953 20.469 16.719 1 81.25 200 HIS B O 1
ATOM 3668 N N . GLU B 1 201 ? -6.227 19.156 17.844 1 79 201 GLU B N 1
ATOM 3669 C CA . GLU B 1 201 ? -5.926 19.828 19.094 1 79 201 GLU B CA 1
ATOM 3670 C C . GLU B 1 201 ? -4.457 19.656 19.484 1 79 201 GLU B C 1
ATOM 3672 O O . GLU B 1 201 ? -3.848 20.578 20.047 1 79 201 GLU B O 1
ATOM 3677 N N . ARG B 1 202 ? -3.963 18.625 19.062 1 73.75 202 ARG B N 1
ATOM 3678 C CA . ARG B 1 202 ? -2.557 18.359 19.344 1 73.75 202 ARG B CA 1
ATOM 3679 C C . ARG B 1 202 ? -1.65 19.203 18.453 1 73.75 202 ARG B C 1
ATOM 3681 O O . ARG B 1 202 ? -0.557 19.594 18.875 1 73.75 202 ARG B O 1
ATOM 3688 N N . MET B 1 203 ? -2.074 19.547 17.312 1 70.56 203 MET B N 1
ATOM 3689 C CA . MET B 1 203 ? -1.289 20.297 16.328 1 70.56 203 MET B CA 1
ATOM 3690 C C . MET B 1 203 ? -1.354 21.797 16.625 1 70.56 203 MET B C 1
ATOM 3692 O O . MET B 1 203 ? -0.368 22.5 16.422 1 70.56 203 MET B O 1
ATOM 3696 N N . GLU B 1 204 ? -2.443 22.391 16.859 1 59.81 204 GLU B N 1
ATOM 3697 C CA . GLU B 1 204 ? -2.633 23.812 17.141 1 59.81 204 GLU B CA 1
ATOM 3698 C C . GLU B 1 204 ? -1.825 24.234 18.359 1 59.81 204 GLU B C 1
ATOM 3700 O O . GLU B 1 204 ? -1.284 25.344 18.406 1 59.81 204 GLU B O 1
ATOM 3705 N N . LYS B 1 205 ? -1.73 23.484 19.203 1 52.69 205 LYS B N 1
ATOM 3706 C CA . LYS B 1 205 ? -0.943 23.859 20.375 1 52.69 205 LYS B CA 1
ATOM 3707 C C . LYS B 1 205 ? 0.519 24.094 20 1 52.69 205 LYS B C 1
ATOM 3709 O O . LYS B 1 205 ? 1.194 24.938 20.594 1 52.69 205 LYS B O 1
ATOM 3714 N N . TRP B 1 206 ? 0.83 23.469 18.922 1 51.53 206 TRP B N 1
ATOM 3715 C CA . TRP B 1 206 ? 2.203 23.609 18.453 1 51.53 206 TRP B CA 1
ATOM 3716 C C . TRP B 1 206 ? 2.355 24.891 17.625 1 51.53 206 TRP B C 1
ATOM 3718 O O . TRP B 1 206 ? 3.365 25.594 17.734 1 51.53 206 TRP B O 1
ATOM 3728 N N . GLU B 1 207 ? 1.469 25.141 16.672 1 49.78 207 GLU B N 1
ATOM 3729 C CA . GLU B 1 207 ? 1.59 26.312 15.805 1 49.78 207 GLU B CA 1
ATOM 3730 C C . GLU B 1 207 ? 1.476 27.609 16.609 1 49.78 207 GLU B C 1
ATOM 3732 O O . GLU B 1 207 ? 2.035 28.641 16.219 1 49.78 207 GLU B O 1
ATOM 3737 N N . ARG B 1 208 ? 0.855 27.734 17.75 1 46.38 208 ARG B N 1
ATOM 3738 C CA . ARG B 1 208 ? 0.73 28.938 18.562 1 46.38 208 ARG B CA 1
ATOM 3739 C C . ARG B 1 208 ? 1.965 29.141 19.438 1 46.38 208 ARG B C 1
ATOM 3741 O O . ARG B 1 208 ? 2.102 30.156 20.094 1 46.38 208 ARG B O 1
ATOM 3748 N N . THR B 1 209 ? 2.854 28.312 19.5 1 44.62 209 THR B N 1
ATOM 3749 C CA . THR B 1 209 ? 4.055 28.656 20.25 1 44.62 209 THR B CA 1
ATOM 3750 C C . THR B 1 209 ? 4.969 29.562 19.438 1 44.62 209 THR B C 1
ATOM 3752 O O . THR B 1 209 ? 5.379 29.188 18.328 1 44.62 209 THR B O 1
ATOM 3755 N N . PRO B 1 210 ? 5.148 31 19.562 1 41.62 210 PRO B N 1
ATOM 3756 C CA . PRO B 1 210 ? 5.844 32.062 18.844 1 41.62 210 PRO B CA 1
ATOM 3757 C C . PRO B 1 210 ? 7.266 31.656 18.438 1 41.62 210 PRO B C 1
ATOM 3759 O O . PRO B 1 210 ? 7.996 31.078 19.234 1 41.62 210 PRO B O 1
ATOM 3762 N N . ARG B 1 211 ? 7.785 31.734 17.188 1 45.84 211 ARG B N 1
ATOM 3763 C CA . ARG B 1 211 ? 9.133 31.656 16.625 1 45.84 211 ARG B CA 1
ATOM 3764 C C . ARG B 1 211 ? 10.102 32.531 17.422 1 45.84 211 ARG B C 1
ATOM 3766 O O . ARG B 1 211 ? 11.32 32.438 17.25 1 45.84 211 ARG B O 1
ATOM 3773 N N . ARG B 1 212 ? 9.875 33.75 17.828 1 42.47 212 ARG B N 1
ATOM 3774 C CA . ARG B 1 212 ? 10.719 34.781 18.438 1 42.47 212 ARG B CA 1
ATOM 3775 C C . ARG B 1 212 ? 11.523 34.219 19.594 1 42.47 212 ARG B C 1
ATOM 3777 O O . ARG B 1 212 ? 12.641 34.656 19.875 1 42.47 212 ARG B O 1
ATOM 3784 N N . LYS B 1 213 ? 11.188 33.312 20.438 1 41.44 213 LYS B N 1
ATOM 3785 C CA . LYS B 1 213 ? 11.992 32.875 21.562 1 41.44 213 LYS B CA 1
ATOM 3786 C C . LYS B 1 213 ? 13.016 31.828 21.141 1 41.44 213 LYS B C 1
ATOM 3788 O O . LYS B 1 213 ? 13.852 31.422 21.938 1 41.44 213 LYS B O 1
ATOM 3793 N N . ARG B 1 214 ? 13.094 31.438 19.922 1 40.62 214 ARG B N 1
ATOM 3794 C CA . ARG B 1 214 ? 14.062 30.469 19.422 1 40.62 214 ARG B CA 1
ATOM 3795 C C . ARG B 1 214 ? 15.336 31.172 18.953 1 40.62 214 ARG B C 1
ATOM 3797 O O . ARG B 1 214 ? 16.406 30.562 18.938 1 40.62 214 ARG B O 1
ATOM 3804 N N . GLY B 1 215 ? 15.328 32.406 18.359 1 35.56 215 GLY B N 1
ATOM 3805 C CA . GLY B 1 215 ? 16.438 33.125 17.75 1 35.56 215 GLY B CA 1
ATOM 3806 C C . GLY B 1 215 ? 17.312 33.844 18.75 1 35.56 215 GLY B C 1
ATOM 3807 O O . GLY B 1 215 ? 18.422 34.25 18.422 1 35.56 215 GLY B O 1
ATOM 3808 N N . LYS B 1 216 ? 16.875 34.469 19.844 1 36.59 216 LYS B N 1
ATOM 3809 C CA . LYS B 1 216 ? 17.672 35.438 20.578 1 36.59 216 LYS B CA 1
ATOM 3810 C C . LYS B 1 216 ? 18.766 34.75 21.406 1 36.59 216 LYS B C 1
ATOM 3812 O O . LYS B 1 216 ? 19.578 35.406 22.047 1 36.59 216 LYS B O 1
ATOM 3817 N N . LYS B 1 217 ? 18.812 33.438 21.609 1 35.12 217 LYS B N 1
ATOM 3818 C CA . LYS B 1 217 ? 19.844 33.094 22.594 1 35.12 217 LYS B CA 1
ATOM 3819 C C . LYS B 1 217 ? 21.219 32.969 21.938 1 35.12 217 LYS B C 1
ATOM 3821 O O . LYS B 1 217 ? 22.203 32.656 22.594 1 35.12 217 LYS B O 1
ATOM 3826 N N . ARG B 1 218 ? 21.344 33 20.594 1 36 218 ARG B N 1
ATOM 3827 C CA . ARG B 1 218 ? 22.656 32.594 20.125 1 36 218 ARG B CA 1
ATOM 3828 C C . ARG B 1 218 ? 23.641 33.75 20.125 1 36 218 ARG B C 1
ATOM 3830 O O . ARG B 1 218 ? 24.766 33.625 19.656 1 36 218 ARG B O 1
ATOM 3837 N N . LYS B 1 219 ? 23.266 34.938 20.234 1 32.28 219 LYS B N 1
ATOM 3838 C CA . LYS B 1 219 ? 24.297 35.875 19.859 1 32.28 219 LYS B CA 1
ATOM 3839 C C . LYS B 1 219 ? 25.469 35.844 20.828 1 32.28 219 LYS B C 1
ATOM 3841 O O . LYS B 1 219 ? 26.531 36.406 20.547 1 32.28 219 LYS B O 1
ATOM 3846 N N . HIS B 1 220 ? 25.312 35.438 22.047 1 29.44 220 HIS B N 1
ATOM 3847 C CA . HIS B 1 220 ? 26.406 35.938 22.859 1 29.44 220 HIS B CA 1
ATOM 3848 C C . HIS B 1 220 ? 27.656 35.094 22.688 1 29.44 220 HIS B C 1
ATOM 3850 O O . HIS B 1 220 ? 28.766 35.5 23.016 1 29.44 220 HIS B O 1
ATOM 3856 N N . HIS B 1 221 ? 27.547 33.719 22.516 1 28.75 221 HIS B N 1
ATOM 3857 C CA . HIS B 1 221 ? 28.719 33 23 1 28.75 221 HIS B CA 1
ATOM 3858 C C . HIS B 1 221 ? 29.797 32.906 21.922 1 28.75 221 HIS B C 1
ATOM 3860 O O . HIS B 1 221 ? 30.797 32.188 22.094 1 28.75 221 HIS B O 1
ATOM 3866 N N . SER B 1 222 ? 29.641 33.531 20.781 1 29.64 222 SER B N 1
ATOM 3867 C CA . SER B 1 222 ? 30.547 33.25 19.688 1 29.64 222 SER B CA 1
ATOM 3868 C C . SER B 1 222 ? 31.969 33.75 19.969 1 29.64 222 SER B C 1
ATOM 3870 O O . SER B 1 222 ? 32.875 33.562 19.156 1 29.64 222 SER B O 1
ATOM 3872 N N . SER B 1 223 ? 32.156 34.594 20.922 1 30.08 223 SER B N 1
ATOM 3873 C CA . SER B 1 223 ? 33.406 35.344 20.875 1 30.08 223 SER B CA 1
ATOM 3874 C C . SER B 1 223 ? 34.594 34.438 21.172 1 30.08 223 SER B C 1
ATOM 3876 O O . SER B 1 223 ? 35.719 34.688 20.719 1 30.08 223 SER B O 1
ATOM 3878 N N . SER B 1 224 ? 34.5 33.5 22.156 1 31.12 224 SER B N 1
ATOM 3879 C CA . SER B 1 224 ? 35.719 33.094 22.875 1 31.12 224 SER B CA 1
ATOM 3880 C C . SER B 1 224 ? 36.5 32.062 22.078 1 31.12 224 SER B C 1
ATOM 3882 O O . SER B 1 224 ? 37.719 31.969 22.234 1 31.12 224 SER B O 1
ATOM 3884 N N . ASN B 1 225 ? 35.812 31.141 21.312 1 30.06 225 ASN B N 1
ATOM 3885 C CA . ASN B 1 225 ? 36.562 29.922 20.984 1 30.06 225 ASN B CA 1
ATOM 3886 C C . ASN B 1 225 ? 37.406 30.094 19.734 1 30.06 225 ASN B C 1
ATOM 3888 O O . ASN B 1 225 ? 37.906 29.109 19.172 1 30.06 225 ASN B O 1
ATOM 3892 N N . ARG B 1 226 ? 37.562 31.281 19.172 1 33.31 226 ARG B N 1
ATOM 3893 C CA . ARG B 1 226 ? 38.375 31.531 18 1 33.31 226 ARG B CA 1
ATOM 3894 C C . ARG B 1 226 ? 39.875 31.25 18.281 1 33.31 226 ARG B C 1
ATOM 3896 O O . ARG B 1 226 ? 40.625 30.844 17.391 1 33.31 226 ARG B O 1
ATOM 3903 N N . ASN B 1 227 ? 40.25 31.562 19.531 1 35.84 227 ASN B N 1
ATOM 3904 C CA . ASN B 1 227 ? 41.656 31.656 19.844 1 35.84 227 ASN B CA 1
ATOM 3905 C C . ASN B 1 227 ? 42.344 30.281 19.828 1 35.84 227 ASN B C 1
ATOM 3907 O O . ASN B 1 227 ? 43.5 30.172 19.469 1 35.84 227 ASN B O 1
ATOM 3911 N N . GLU B 1 228 ? 41.562 29.219 20.203 1 37.75 228 GLU B N 1
ATOM 3912 C CA . GLU B 1 228 ? 42.25 27.969 20.5 1 37.75 228 GLU B CA 1
ATOM 3913 C C . GLU B 1 228 ? 42.656 27.266 19.219 1 37.75 228 GLU B C 1
ATOM 3915 O O . GLU B 1 228 ? 43.688 26.594 19.203 1 37.75 228 GLU B O 1
ATOM 3920 N N . MET B 1 229 ? 42 27.594 18.109 1 37.53 229 MET B N 1
ATOM 3921 C CA . MET B 1 229 ? 42.281 26.828 16.891 1 37.53 229 MET B CA 1
ATOM 3922 C C . MET B 1 229 ? 43.594 27.266 16.266 1 37.53 229 MET B C 1
ATOM 3924 O O . MET B 1 229 ? 44.219 26.484 15.547 1 37.53 229 MET B O 1
ATOM 3928 N N . GLU B 1 230 ? 43.969 28.484 16.547 1 40.78 230 GLU B N 1
ATOM 3929 C CA . GLU B 1 230 ? 45.188 29 15.953 1 40.78 230 GLU B CA 1
ATOM 3930 C C . GLU B 1 230 ? 46.406 28.25 16.5 1 40.78 230 GLU B C 1
ATOM 3932 O O . GLU B 1 230 ? 47.375 28.016 15.773 1 40.78 230 GLU B O 1
ATOM 3937 N N . GLY B 1 231 ? 46.281 27.828 17.766 1 40.22 231 GLY B N 1
ATOM 3938 C CA . GLY B 1 231 ? 47.406 27.203 18.422 1 40.22 231 GLY B CA 1
ATOM 3939 C C . GLY B 1 231 ? 47.75 25.828 17.844 1 40.22 231 GLY B C 1
ATOM 3940 O O . GLY B 1 231 ? 48.938 25.453 17.797 1 40.22 231 GLY B O 1
ATOM 3941 N N . ILE B 1 232 ? 46.656 25.156 17.453 1 42.38 232 ILE B N 1
ATOM 3942 C CA . ILE B 1 232 ? 46.844 23.781 17.016 1 42.38 232 ILE B CA 1
ATOM 3943 C C . ILE B 1 232 ? 47.531 23.781 15.641 1 42.38 232 ILE B C 1
ATOM 3945 O O . ILE B 1 232 ? 48.406 22.953 15.383 1 42.38 232 ILE B O 1
ATOM 3949 N N . GLU B 1 233 ? 47.25 24.797 14.852 1 43.72 233 GLU B N 1
ATOM 3950 C CA . GLU B 1 233 ? 47.844 24.828 13.516 1 43.72 233 GLU B CA 1
ATOM 3951 C C . GLU B 1 233 ? 49.344 24.984 13.586 1 43.72 233 GLU B C 1
ATOM 3953 O O . GLU B 1 233 ? 50.094 24.359 12.812 1 43.72 233 GLU B O 1
ATOM 3958 N N . LYS B 1 234 ? 49.781 25.766 14.578 1 49.16 234 LYS B N 1
ATOM 3959 C CA . LYS B 1 234 ? 51.219 26.016 14.727 1 49.16 234 LYS B CA 1
ATOM 3960 C C . LYS B 1 234 ? 51.969 24.75 15.125 1 49.16 234 LYS B C 1
ATOM 3962 O O . LYS B 1 234 ? 53.094 24.516 14.664 1 49.16 234 LYS B O 1
ATOM 3967 N N . ARG B 1 235 ? 51.156 23.891 15.898 1 45.06 235 ARG B N 1
ATOM 3968 C CA . ARG B 1 235 ? 51.812 22.688 16.391 1 45.06 235 ARG B CA 1
ATOM 3969 C C . ARG B 1 235 ? 52.031 21.672 15.266 1 45.06 235 ARG B C 1
ATOM 3971 O O . ARG B 1 235 ? 53.031 21 15.219 1 45.06 235 ARG B O 1
ATOM 3978 N N . LEU B 1 236 ? 51.031 21.656 14.414 1 43.19 236 LEU B N 1
ATOM 3979 C CA . LEU B 1 236 ? 51.094 20.688 13.32 1 43.19 236 LEU B CA 1
ATOM 3980 C C . LEU B 1 236 ? 52.188 21.047 12.344 1 43.19 236 LEU B C 1
ATOM 3982 O O . LEU B 1 236 ? 52.875 20.172 11.82 1 43.19 236 LEU B O 1
ATOM 3986 N N . LYS B 1 237 ? 52.344 22.391 12.156 1 47.53 237 LYS B N 1
ATOM 3987 C CA . LYS B 1 237 ? 53.406 22.812 11.242 1 47.53 237 LYS B CA 1
ATOM 3988 C C . LYS B 1 237 ? 54.781 22.406 11.742 1 47.53 237 LYS B C 1
ATOM 3990 O O . LYS B 1 237 ? 55.656 22 10.961 1 47.53 237 LYS B O 1
ATOM 3995 N N . CYS B 1 238 ? 54.906 22.469 13.094 1 48.38 238 CYS B N 1
ATOM 3996 C CA . CYS B 1 238 ? 56.188 22.141 13.688 1 48.38 238 CYS B CA 1
ATOM 3997 C C . CYS B 1 238 ? 56.5 20.656 13.516 1 48.38 238 CYS B C 1
ATOM 3999 O O . CYS B 1 238 ? 57.656 20.297 13.273 1 48.38 238 CYS B O 1
ATOM 4001 N N . LEU B 1 239 ? 55.344 19.891 13.586 1 44.44 239 LEU B N 1
ATOM 4002 C CA . LEU B 1 239 ? 55.562 18.453 13.5 1 44.44 239 LEU B CA 1
ATOM 4003 C C . LEU B 1 239 ? 55.969 18.047 12.086 1 44.44 239 LEU B C 1
ATOM 4005 O O . LEU B 1 239 ? 56.781 17.172 11.898 1 44.44 239 LEU B O 1
ATOM 4009 N N . GLU B 1 240 ? 55.344 18.781 11.148 1 46.19 240 GLU B N 1
ATOM 4010 C CA . GLU B 1 240 ? 55.688 18.484 9.758 1 46.19 240 GLU B CA 1
ATOM 4011 C C . GLU B 1 240 ? 57.125 18.797 9.469 1 46.19 240 GLU B C 1
ATOM 4013 O O . GLU B 1 240 ? 57.812 18.062 8.742 1 46.19 240 GLU B O 1
ATOM 4018 N N . ASP B 1 241 ? 57.5 19.859 10.109 1 45.44 241 ASP B N 1
ATOM 4019 C CA . ASP B 1 241 ? 58.906 20.266 9.906 1 45.44 241 ASP B CA 1
ATOM 4020 C C . ASP B 1 241 ? 59.875 19.188 10.422 1 45.44 241 ASP B C 1
ATOM 4022 O O . ASP B 1 241 ? 60.906 18.953 9.828 1 45.44 241 ASP B O 1
ATOM 4026 N N . GLU B 1 242 ? 59.406 18.547 11.523 1 44 242 GLU B N 1
ATOM 4027 C CA . GLU B 1 242 ? 60.312 17.578 12.117 1 44 242 GLU B CA 1
ATOM 4028 C C . GLU B 1 242 ? 60.438 16.328 11.258 1 44 242 GLU B C 1
ATOM 4030 O O . GLU B 1 242 ? 61.5 15.742 11.156 1 44 242 GLU B O 1
ATOM 4035 N N . GLN B 1 243 ? 59.219 15.969 10.742 1 37.47 243 GLN B N 1
ATOM 4036 C CA . GLN B 1 243 ? 59.25 14.734 9.969 1 37.47 243 GLN B CA 1
ATOM 4037 C C . GLN B 1 243 ? 60.062 14.898 8.695 1 37.47 243 GLN B C 1
ATOM 4039 O O . GLN B 1 243 ? 60.688 13.945 8.227 1 37.47 243 GLN B O 1
ATOM 4044 N N . ASN B 1 244 ? 59.906 16.094 8.094 1 40.72 244 ASN B N 1
ATOM 4045 C CA . ASN B 1 244 ? 60.656 16.312 6.852 1 40.72 244 ASN B CA 1
ATOM 4046 C C . ASN B 1 244 ? 62.156 16.266 7.082 1 40.72 244 ASN B C 1
ATOM 4048 O O . ASN B 1 244 ? 62.938 16.219 6.125 1 40.72 244 ASN B O 1
ATOM 4052 N N . ARG B 1 245 ? 62.594 16.641 8.312 1 35.75 245 ARG B N 1
ATOM 4053 C CA . ARG B 1 245 ? 64 16.625 8.555 1 35.75 245 ARG B CA 1
ATOM 4054 C C . ARG B 1 245 ? 64.562 15.188 8.531 1 35.75 245 ARG B C 1
ATOM 4056 O O . ARG B 1 245 ? 65.75 14.977 8.344 1 35.75 245 ARG B O 1
ATOM 4063 N N . LYS B 1 246 ? 63.75 14.242 8.984 1 36.94 246 LYS B N 1
ATOM 4064 C CA . LYS B 1 246 ? 64.375 12.93 9.141 1 36.94 246 LYS B CA 1
ATOM 4065 C C . LYS B 1 246 ? 64.688 12.305 7.785 1 36.94 246 LYS B C 1
ATOM 4067 O O . LYS B 1 246 ? 65.375 11.289 7.715 1 36.94 246 LYS B O 1
ATOM 4072 N N . LYS B 1 247 ? 63.812 12.555 6.762 1 35.75 247 LYS B N 1
ATOM 4073 C CA . LYS B 1 247 ? 64.062 11.805 5.531 1 35.75 247 LYS B CA 1
ATOM 4074 C C . LYS B 1 247 ? 65.375 12.203 4.891 1 35.75 247 LYS B C 1
ATOM 4076 O O . LYS B 1 247 ? 65.75 11.664 3.85 1 35.75 247 LYS B O 1
ATOM 4081 N N . SER B 1 248 ? 65.875 13.367 5.191 1 29.91 248 SER B N 1
ATOM 4082 C CA . SER B 1 248 ? 67 13.781 4.348 1 29.91 248 SER B CA 1
ATOM 4083 C C . SER B 1 248 ? 68.25 13.047 4.727 1 29.91 248 SER B C 1
ATOM 4085 O O . SER B 1 248 ? 69.312 13.398 4.262 1 29.91 248 SER B O 1
ATOM 4087 N N . LYS B 1 249 ? 68.25 12.18 5.762 1 29.44 249 LYS B N 1
ATOM 4088 C CA . LYS B 1 249 ? 69.688 11.891 5.98 1 29.44 249 LYS B CA 1
ATOM 4089 C C . LYS B 1 249 ? 70.25 11 4.875 1 29.44 249 LYS B C 1
ATOM 4091 O O . LYS B 1 249 ? 69.625 9.969 4.543 1 29.44 249 LYS B O 1
ATOM 4096 N N . PRO B 1 250 ? 71.125 11.523 3.961 1 29.09 250 PRO B N 1
ATOM 4097 C CA . PRO B 1 250 ? 71.938 10.953 2.877 1 29.09 250 PRO B CA 1
ATOM 4098 C C . PRO B 1 250 ? 72.75 9.75 3.326 1 29.09 250 PRO B C 1
ATOM 4100 O O . PRO B 1 250 ? 73.375 9.797 4.379 1 29.09 250 PRO B O 1
ATOM 4103 N N . ASN B 1 251 ? 72.062 8.492 3.412 1 26.12 251 ASN B N 1
ATOM 4104 C CA . ASN B 1 251 ? 72.938 7.375 3.758 1 26.12 251 ASN B CA 1
ATOM 4105 C C . ASN B 1 251 ? 74.25 7.375 2.918 1 26.12 251 ASN B C 1
ATOM 4107 O O . ASN B 1 251 ? 74.188 7.188 1.701 1 26.12 251 ASN B O 1
ATOM 4111 N N . ASP B 1 252 ? 75.188 8.242 3.105 1 24.97 252 ASP B N 1
ATOM 4112 C CA . ASP B 1 252 ? 76.562 8.375 2.615 1 24.97 252 ASP B CA 1
ATOM 4113 C C . ASP B 1 252 ? 77.312 7.055 2.752 1 24.97 252 ASP B C 1
ATOM 4115 O O . ASP B 1 252 ? 78.375 6.863 2.109 1 24.97 252 ASP B O 1
ATOM 4119 N N . ASN B 1 253 ? 77.062 6.168 3.715 1 25.5 253 ASN B N 1
ATOM 4120 C CA . ASN B 1 253 ? 78.375 5.555 4.074 1 25.5 253 ASN B CA 1
ATOM 4121 C C . ASN B 1 253 ? 78.75 4.492 3.061 1 25.5 253 ASN B C 1
ATOM 4123 O O . ASN B 1 253 ? 78.5 3.307 3.246 1 25.5 253 ASN B O 1
ATOM 4127 N N . VAL B 1 254 ? 78.312 4.324 1.756 1 26.67 254 VAL B N 1
ATOM 4128 C CA . VAL B 1 254 ? 78.875 3.221 1.014 1 26.67 254 VAL B CA 1
ATOM 4129 C C . VAL B 1 254 ? 80.375 3.471 0.831 1 26.67 254 VAL B C 1
ATOM 4131 O O . VAL B 1 254 ? 80.812 4.227 -0.056 1 26.67 254 VAL B O 1
ATOM 4134 N N . GLN B 1 255 ? 81.125 4.07 1.826 1 18.88 255 GLN B N 1
ATOM 4135 C CA . GLN B 1 255 ? 82.562 4.035 1.606 1 18.88 255 GLN B CA 1
ATOM 4136 C C . GLN B 1 255 ? 83.062 2.604 1.41 1 18.88 255 GLN B C 1
ATOM 4138 O O . GLN B 1 255 ? 82.312 1.648 1.658 1 18.88 255 GLN B O 1
ATOM 4143 N N . ASN B 1 256 ? 84.188 2.301 2.178 1 23.38 256 ASN B N 1
ATOM 4144 C CA . ASN B 1 256 ? 85.562 1.869 2.059 1 23.38 256 ASN B CA 1
ATOM 4145 C C . ASN B 1 256 ? 85.75 0.371 2.309 1 23.38 256 ASN B C 1
ATOM 4147 O O . ASN B 1 256 ? 86.75 -0.221 1.978 1 23.38 256 ASN B O 1
ATOM 4151 N N . ILE B 1 257 ? 85.062 -0.754 2.738 1 22.72 257 ILE B N 1
ATOM 4152 C CA . ILE B 1 257 ? 85.938 -1.887 2.51 1 22.72 257 ILE B CA 1
ATOM 4153 C C . ILE B 1 257 ? 85.812 -2.34 1.056 1 22.72 257 ILE B C 1
ATOM 4155 O O . ILE B 1 257 ? 84.75 -2.414 0.499 1 22.72 257 ILE B O 1
#

Organism: Magallana gigas (NCBI:txid29159)

Foldseek 3Di:
DDPPPDPPPPPDDPQVVFLLLLLLLLCCLFPLVLVLLLVVVCVQAPFVCVLVLCVVCVVVLVVQADPVVCCCNPPPVNSPPDTSVSDTLVRSLSCVQPRSPQDAADVGPPDQHDPPGLGPNNLSRQSVVLLLVSLVCLVVSGHDDVVSVVSLCSNLVSSVSSCCVPPVDCPSVVVSVCSVPDDDDPVSSVVSSVVSNVVNVSVVVSVPPDPVVVPPPPPPDPPDPVPPVVVVVVVVVVVVVVVVVVVPPPPPPPDDD/DPPPPDPPPPPPDPQVVFLLLLLLLLCCLFPLVLVLLLVVVCVQAPFVCVLVLCVVCVVVLVVQADPVVCCCNPPPVNNPPDTSVSDTLVRSLSCVQPRSPQDAADVGPPDQHDPPGLGPNNLSRQSVVLLLVSLVCLVVSGHDDVVSVVSLCSNLVSSVSSCCVPPVDCPSVVVSVCSVPDDDDPVSSVVSSVVSNVVNVSVVVSVPPDPVVVPPPPPPDPPPPPPPVVVVVVVVVVVVVVVVVVVPPPPPPPDDD

InterPro domains:
  IPR041249 DZIP3-like HEPN domain [PF18738] (53-188)

Secondary structure (DSSP, 8-state):
--------------HHHHHHHHHHHHHIIIIIIHHHHHHHHHHHS-GGGHHHHHHHTHHHHHHHS-HHHHHHHHSGGGTTT--GGG--HHHHHHHHHHTS-PPP-TT-TTSPPPTT---HHHHHHHHHHHHHHHHGGGGTT---HHHHHHHHHHHHHHHHHHIIIII-SSHHHHHHHHHHHSPPPHHHHHHHHHHHHHHHHHHHHHHTS-THHHHGGGSSGGGTTHHHHHHHHHHHHHHHHHHHHHTT---------/-------------SHHHHHHHHHHHHHIIIIIIHHHHHHHHHHHS-GGGHHHHHHHTHHHHHHHS-HHHHHHHHSGGGTTT--GGG--HHHHHHHHHHTS-PPP-TT-TTSPPPTT---HHHHHHHHHHHHHHHHGGGGTT---HHHHHHHHHHHHHHHHHHHHHHT-SSHHHHHHHHHHHSPPPHHHHHHHHHHHHHHHHHHHHHHTS-THHHHGGGSSGGGTTHHHHHHHHHHHHHHHHHHHHHTT---------

pLDDT: mean 77.82, std 25.64, range [18.88, 98.69]

Solvent-accessible surface area (backbone atoms only — not comparable to full-atom values): 29910 Å² total; per-residue (Å²): 137,83,79,71,80,80,78,76,73,72,78,81,85,74,66,63,57,25,33,47,44,34,32,47,50,38,42,45,46,69,45,55,47,30,49,49,50,38,45,54,42,20,74,67,41,44,38,88,44,43,61,60,53,50,62,73,40,38,74,64,48,57,73,72,44,50,71,68,56,43,46,59,60,66,28,81,84,28,62,79,67,67,49,60,61,75,51,50,58,69,55,47,48,51,44,46,70,67,71,49,75,59,68,66,34,95,64,34,81,97,42,76,58,55,90,85,54,77,45,69,45,23,38,56,45,49,49,55,51,52,52,53,60,56,49,70,33,51,84,76,46,44,32,56,70,69,59,40,53,52,54,45,51,53,49,52,51,41,51,46,50,49,33,46,56,52,33,18,51,54,63,65,54,50,51,53,54,46,60,72,69,49,84,77,49,69,68,59,37,53,49,39,45,52,52,47,42,52,54,43,57,61,48,51,63,51,73,68,58,74,74,72,82,73,66,70,76,65,73,72,75,70,72,69,72,65,64,64,60,58,58,54,52,56,52,54,52,52,50,50,53,55,53,60,57,61,71,59,61,68,81,62,77,80,71,81,129,136,82,79,72,82,79,77,78,74,74,76,81,81,75,67,64,56,25,33,46,42,33,30,46,51,38,43,44,47,69,46,55,47,30,48,52,51,38,45,55,43,18,74,67,42,43,37,88,43,43,60,60,53,50,61,74,39,37,73,66,48,57,74,73,42,48,72,68,56,41,46,60,61,66,27,82,86,28,62,81,67,68,50,61,60,75,50,50,57,69,55,49,47,52,45,46,70,68,70,50,76,59,68,65,34,95,66,34,83,96,41,77,58,56,88,86,54,77,45,69,47,22,38,55,45,48,50,54,52,51,51,53,60,54,50,68,32,52,84,76,47,46,31,55,69,69,61,39,52,52,54,47,51,54,51,51,50,41,51,46,50,50,34,45,58,54,33,19,52,53,64,66,52,49,49,53,53,45,61,74,68,50,85,78,51,69,68,60,37,52,49,40,47,52,51,47,42,53,54,44,59,61,48,52,63,49,75,68,57,73,72,74,79,72,66,70,74,65,73,70,75,72,71,69,72,66,64,64,60,59,57,54,54,56,51,52,54,53,49,50,54,52,58,62,57,63,72,60,68,73,84,64,78,79,70,80,130

Sequence (514 aa):
MSGGPAGSTSLYFMPQISTENYSRLCQLIMKICSDLLRDILSRYIKPAELRSELDKNKCKLEKIMNQQQKQLIYSVACKTSLAAKDLDISLLYILLRNICNIPSHKNGWGKQPMKGDNSISACIERIRFQRNLISAHSTNGDVDEAKFHNYWDELSGTVLEIEKQLIGGESYERAVKSLLTCDLSPSRTATYQAEFKRLHERMEKWERTPRRKRGKKRKHHSSSNRNEMEGIEKRLKCLEDEQNRKKSKPNDNVQNIMSGGPAGSTSLYFMPQISTENYSRLCQLIMKICSDLLRDILSRYIKPAELRSELDKNKCKLEKIMNQQQKQLIYSVACKTSLAAKDLDISLLYILLRNICNIPSHKNGWGKQPMKGDNSISACIERIRFQRNLISAHSTNGDVDEAKFHNYWDELSGTVLEIEKQLIGGESYERAVKSLLTCDLSPSRTATYQAEFKRLHERMEKWERTPRRKRGKKRKHHSSSNRNEMEGIEKRLKCLEDEQNRKKSKPNDNVQNI